Protein AF-0000000082407687 (afdb_homodimer)

Solvent-accessible surface area (backbone atoms only — not comparable to full-atom values): 20364 Å² total; per-residue (Å²): 108,70,64,57,50,50,48,50,51,50,51,36,41,40,51,28,41,53,52,44,38,58,75,62,29,69,87,66,61,45,59,66,60,28,19,62,67,40,71,50,59,58,68,67,51,47,75,75,27,90,42,64,67,56,45,48,49,51,36,48,35,66,68,48,49,57,73,63,33,53,77,83,82,49,65,67,63,19,49,30,55,42,44,37,41,54,38,62,38,31,39,94,32,60,58,24,68,38,42,32,50,50,41,23,50,32,71,73,28,67,67,57,34,50,49,40,37,64,68,37,54,45,48,43,52,50,30,44,48,50,39,52,49,53,37,34,74,72,62,68,29,46,82,86,67,63,63,71,55,53,55,39,52,50,47,16,48,55,54,42,27,52,54,64,58,82,51,88,62,47,71,66,54,32,47,50,28,43,53,42,53,48,59,68,32,51,58,74,77,79,122,108,70,64,56,50,51,46,51,51,49,50,36,42,41,51,27,43,53,50,46,38,60,75,63,30,69,86,67,60,46,60,65,60,29,18,61,69,41,70,49,58,59,68,67,50,49,76,75,27,90,40,64,66,55,44,49,49,50,36,48,34,68,67,49,50,56,73,63,33,52,74,84,80,49,64,68,64,19,48,30,54,41,44,38,41,54,38,61,36,32,39,94,32,57,58,23,69,38,42,32,52,49,41,22,49,32,70,75,28,67,67,56,33,50,50,41,36,64,68,36,52,45,49,42,51,50,30,44,48,50,38,52,48,52,36,34,75,72,61,68,28,47,82,86,69,62,64,69,56,52,55,38,53,50,46,16,49,56,55,43,28,52,56,65,58,83,51,86,62,46,74,66,54,31,48,51,29,42,52,42,52,49,58,66,32,50,57,74,78,80,121

InterPro domains:
  IPR001647 DNA-binding HTH domain, TetR-type [PF00440] (14-57)
  IPR001647 DNA-binding HTH domain, TetR-type [PR00455] (13-26)
  IPR001647 DNA-binding HTH domain, TetR-type [PR00455] (34-57)
  IPR001647 DNA-binding HTH domain, TetR-type [PS50977] (7-67)
  IPR009057 Homedomain-like superfamily [SSF46689] (3-64)
  IPR011075 Tetracyclin repressor-like, C-terminal domain [PF16859] (70-181)
  IPR023772 DNA-binding HTH domain, TetR-type, conserved site [PS01081] (25-56)
  IPR036271 Tetracyclin repressor-like, C-terminal domain superfamily [SSF48498] (70-187)
  IPR050109 HTH-type, TetR-like transcriptional regulator [PTHR30055] (4-182)

Radius of gyration: 22.81 Å; Cα contacts (8 Å, |Δi|>4): 444; chains: 2; bounding box: 70×69×42 Å

Secondary structure (DSSP, 8-state):
-HHHHHHHHHHHHHHHHHHHHHHH-STT--HHHHHHHHT--HHHHHTT-SSHHHHHHHHHHHHH--PPPP-SS-HHHHHHHHHHHHHHHHTTSHHHHHHHHHHHHHHH-HHHHHHHIIIIIHHHHHHHHHHHHHHHHTTSS-S---HHHHHHHHHHHHHHHHHH-SS---HHHHHHHHHHHHHHHS-----/-HHHHHHHHHHHHHHHHHHHHHHH-STT--HHHHHHHHT--HHHHHTT-SSHHHHHHHHHHHHH--PPPP-SS-HHHHHHHHHHHHHHHHTTSHHHHHHHHHHHHHHH-HHHHHHHIIIIIHHHHHHHHHHHHHHHHTTSS-S---HHHHHHHHHHHHHHHHHH-SS---HHHHHHHHHHHHHHHS-----

pLDDT: mean 95.01, std 9.01, range [33.94, 98.88]

Structure (mmCIF, N/CA/C/O backbone):
data_AF-0000000082407687-model_v1
#
loop_
_entity.id
_entity.type
_entity.pdbx_description
1 polymer 'TetR/AcrR family transcriptional regulator'
#
loop_
_atom_site.group_PDB
_atom_site.id
_atom_site.type_symbol
_atom_site.label_atom_id
_atom_site.label_alt_id
_atom_site.label_comp_id
_atom_site.label_asym_id
_atom_site.label_entity_id
_atom_site.label_seq_id
_atom_site.pdbx_PDB_ins_code
_atom_site.Cartn_x
_atom_site.Cartn_y
_atom_site.Cartn_z
_atom_site.occupancy
_atom_site.B_iso_or_equiv
_atom_site.auth_seq_id
_atom_site.auth_comp_id
_atom_site.auth_asym_id
_atom_site.auth_atom_id
_atom_site.pdbx_PDB_model_num
ATOM 1 N N . MET A 1 1 ? -6.219 -38 -16.125 1 58.72 1 MET A N 1
ATOM 2 C CA . MET A 1 1 ? -4.934 -38.5 -15.641 1 58.72 1 MET A CA 1
ATOM 3 C C . MET A 1 1 ? -3.842 -37.438 -15.805 1 58.72 1 MET A C 1
ATOM 5 O O . MET A 1 1 ? -3.09 -37.156 -14.867 1 58.72 1 MET A O 1
ATOM 9 N N . VAL A 1 2 ? -3.68 -36.906 -17.078 1 61.88 2 VAL A N 1
ATOM 10 C CA . VAL A 1 2 ? -2.703 -35.875 -17.422 1 61.88 2 VAL A CA 1
ATOM 11 C C . VAL A 1 2 ? -2.971 -34.625 -16.609 1 61.88 2 VAL A C 1
ATOM 13 O O . VAL A 1 2 ? -2.045 -34.031 -16.047 1 61.88 2 VAL A O 1
ATOM 16 N N . ARG A 1 3 ? -4.172 -34.375 -16.422 1 66.94 3 ARG A N 1
ATOM 17 C CA . ARG A 1 3 ? -4.543 -33.188 -15.648 1 66.94 3 ARG A CA 1
ATOM 18 C C . ARG A 1 3 ? -4.16 -33.344 -14.188 1 66.94 3 ARG A C 1
ATOM 20 O O . ARG A 1 3 ? -3.615 -32.438 -13.57 1 66.94 3 ARG A O 1
ATOM 27 N N . ALA A 1 4 ? -4.359 -34.438 -13.719 1 72.19 4 ALA A N 1
ATOM 28 C CA . ALA A 1 4 ? -4.016 -34.75 -12.328 1 72.19 4 ALA A CA 1
ATO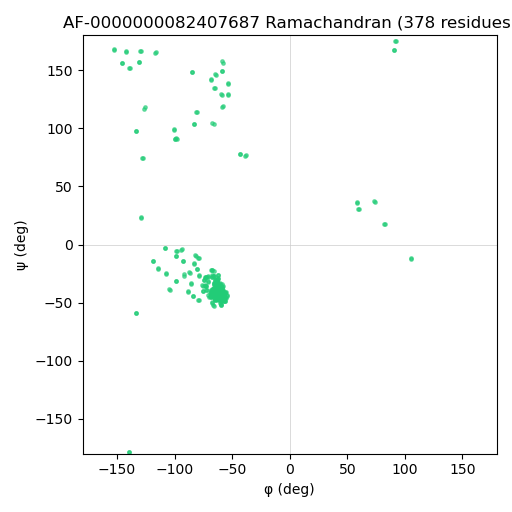M 29 C C . ALA A 1 4 ? -2.506 -34.688 -12.117 1 72.19 4 ALA A C 1
ATOM 31 O O . ALA A 1 4 ? -2.037 -34.188 -11.094 1 72.19 4 ALA A O 1
ATOM 32 N N . ARG A 1 5 ? -1.853 -35.219 -13.078 1 69.75 5 ARG A N 1
ATOM 33 C CA . ARG A 1 5 ? -0.396 -35.188 -13 1 69.75 5 ARG A CA 1
ATOM 34 C C . ARG A 1 5 ? 0.121 -33.75 -13.055 1 69.75 5 ARG A C 1
ATOM 36 O O . ARG A 1 5 ? 1.019 -33.375 -12.289 1 69.75 5 ARG A O 1
ATOM 43 N N . ASP A 1 6 ? -0.473 -33.062 -13.828 1 76.06 6 ASP A N 1
ATOM 44 C CA . ASP A 1 6 ? -0.098 -31.641 -13.969 1 76.06 6 ASP A CA 1
ATOM 45 C C . ASP A 1 6 ? -0.379 -30.875 -12.68 1 76.06 6 ASP A C 1
ATOM 47 O O . ASP A 1 6 ? 0.437 -30.062 -12.242 1 76.06 6 ASP A O 1
ATOM 51 N N . GLU A 1 7 ? -1.371 -31.328 -12.117 1 82.5 7 GLU A N 1
ATOM 52 C CA . GLU A 1 7 ? -1.744 -30.656 -10.875 1 82.5 7 GLU A CA 1
ATOM 53 C C . GLU A 1 7 ? -0.78 -31.016 -9.75 1 82.5 7 GLU A C 1
ATOM 55 O O . GLU A 1 7 ? -0.471 -30.172 -8.898 1 82.5 7 GLU A O 1
ATOM 60 N N . ARG A 1 8 ? -0.35 -32.188 -9.781 1 85.81 8 ARG A N 1
ATOM 61 C CA . ARG A 1 8 ? 0.61 -32.656 -8.781 1 85.81 8 ARG A CA 1
ATOM 62 C C . ARG A 1 8 ? 1.934 -31.891 -8.922 1 85.81 8 ARG A C 1
ATOM 64 O O . ARG A 1 8 ? 2.523 -31.484 -7.922 1 85.81 8 ARG A O 1
ATOM 71 N N . ILE A 1 9 ? 2.342 -31.766 -10.125 1 89.25 9 ILE A N 1
ATOM 72 C CA . ILE A 1 9 ? 3.588 -31.062 -10.375 1 89.25 9 ILE A CA 1
ATOM 73 C C . ILE A 1 9 ? 3.439 -29.594 -9.953 1 89.25 9 ILE A C 1
ATOM 75 O O . ILE A 1 9 ? 4.324 -29.031 -9.305 1 89.25 9 ILE A O 1
ATOM 79 N N . ASP A 1 10 ? 2.309 -29.062 -10.273 1 94.12 10 ASP A N 1
ATOM 80 C CA . ASP A 1 10 ? 2.07 -27.656 -9.906 1 94.12 10 ASP A CA 1
ATOM 81 C C . ASP A 1 10 ? 2.143 -27.469 -8.391 1 94.12 10 ASP A C 1
ATOM 83 O O . ASP A 1 10 ? 2.822 -26.562 -7.906 1 94.12 10 ASP A O 1
ATOM 87 N N . ASP A 1 11 ? 1.492 -28.406 -7.707 1 95.12 11 ASP A N 1
ATOM 88 C CA . ASP A 1 11 ? 1.456 -28.312 -6.25 1 95.12 11 ASP A CA 1
ATOM 89 C C . ASP A 1 11 ? 2.855 -28.453 -5.656 1 95.12 11 ASP A C 1
ATOM 91 O O . ASP A 1 11 ? 3.223 -27.719 -4.734 1 95.12 11 ASP A O 1
ATOM 95 N N . ALA A 1 12 ? 3.572 -29.391 -6.184 1 96.06 12 ALA A N 1
ATOM 96 C CA . ALA A 1 12 ? 4.926 -29.625 -5.691 1 96.06 12 ALA A CA 1
ATOM 97 C C . ALA A 1 12 ? 5.816 -28.406 -5.93 1 96.06 12 ALA A C 1
ATOM 99 O O . ALA A 1 12 ? 6.594 -28.016 -5.055 1 96.06 12 ALA A O 1
ATOM 100 N N . VAL A 1 13 ? 5.668 -27.844 -7.102 1 97.75 13 VAL A N 1
ATOM 101 C CA . VAL A 1 13 ? 6.484 -26.703 -7.473 1 97.75 13 VAL A CA 1
ATOM 102 C C . VAL A 1 13 ? 6.102 -25.5 -6.613 1 97.75 13 VAL A C 1
ATOM 104 O O . VAL A 1 13 ? 6.973 -24.797 -6.102 1 97.75 13 VAL A O 1
ATOM 107 N N . LEU A 1 14 ? 4.84 -25.312 -6.441 1 97.88 14 LEU A N 1
ATOM 108 C CA . LEU A 1 14 ? 4.375 -24.188 -5.633 1 97.88 14 LEU A CA 1
ATOM 109 C C . LEU A 1 14 ? 4.801 -24.359 -4.176 1 97.88 14 LEU A C 1
ATOM 111 O O . LEU A 1 14 ? 5.242 -23.391 -3.539 1 97.88 14 LEU A O 1
ATOM 115 N N . ALA A 1 15 ? 4.688 -25.562 -3.65 1 97.81 15 ALA A N 1
ATOM 116 C CA . ALA A 1 15 ? 5.102 -25.844 -2.275 1 97.81 15 ALA A CA 1
ATOM 117 C C . ALA A 1 15 ? 6.602 -25.641 -2.102 1 97.81 15 ALA A C 1
ATOM 119 O O . ALA A 1 15 ? 7.039 -25.016 -1.128 1 97.81 15 ALA A O 1
ATOM 120 N N . ALA A 1 16 ? 7.383 -26.109 -3.027 1 98.38 16 ALA A N 1
ATOM 121 C CA . ALA A 1 16 ? 8.828 -25.938 -3.006 1 98.38 16 ALA A CA 1
ATOM 122 C C . ALA A 1 16 ? 9.203 -24.469 -3.053 1 98.38 16 ALA A C 1
ATOM 124 O O . ALA A 1 16 ? 10.109 -24.016 -2.336 1 98.38 16 ALA A O 1
ATOM 125 N N . THR A 1 17 ? 8.492 -23.75 -3.916 1 98.5 17 THR A N 1
ATOM 126 C CA . THR A 1 17 ? 8.75 -22.312 -4.051 1 98.5 17 THR A CA 1
ATOM 127 C C . THR A 1 17 ? 8.484 -21.594 -2.736 1 98.5 17 THR A C 1
ATOM 129 O O . THR A 1 17 ? 9.305 -20.797 -2.287 1 98.5 17 THR A O 1
ATOM 132 N N . LEU A 1 18 ? 7.383 -21.906 -2.139 1 98.06 18 LEU A N 1
ATOM 133 C CA . LEU A 1 18 ? 7.016 -21.281 -0.869 1 98.06 18 LEU A CA 1
ATOM 134 C C . LEU A 1 18 ? 8.062 -21.578 0.2 1 98.06 18 LEU A C 1
ATOM 136 O O . LEU A 1 18 ? 8.469 -20.688 0.944 1 98.06 18 LEU A O 1
ATOM 140 N N . GLU A 1 19 ? 8.516 -22.781 0.259 1 98.06 19 GLU A N 1
ATOM 141 C CA . GLU A 1 19 ? 9.531 -23.188 1.227 1 98.06 19 GLU A CA 1
ATOM 142 C C . GLU A 1 19 ? 10.836 -22.438 0.997 1 98.06 19 GLU A C 1
ATOM 144 O O . GLU A 1 19 ? 11.438 -21.922 1.942 1 98.06 19 GLU A O 1
ATOM 149 N N . LEU A 1 20 ? 11.25 -22.391 -0.212 1 98.38 20 LEU A N 1
ATOM 150 C CA . LEU A 1 20 ? 12.508 -21.734 -0.556 1 98.38 20 LEU A CA 1
ATOM 151 C C . LEU A 1 20 ? 12.438 -20.25 -0.274 1 98.38 20 LEU A C 1
ATOM 153 O O . LEU A 1 20 ? 13.406 -19.656 0.196 1 98.38 20 LEU A O 1
ATOM 157 N N . LEU A 1 21 ? 11.297 -19.656 -0.569 1 98.19 21 LEU A N 1
ATOM 158 C CA . LEU A 1 21 ? 11.102 -18.25 -0.248 1 98.19 21 LEU A CA 1
ATOM 159 C C . LEU A 1 21 ? 11.211 -18.016 1.254 1 98.19 21 LEU A C 1
ATOM 161 O O . LEU A 1 21 ? 11.766 -17 1.686 1 98.19 21 LEU A O 1
ATOM 165 N N . GLY A 1 22 ? 10.656 -18.906 2.012 1 97.56 22 GLY A N 1
ATOM 166 C CA . GLY A 1 22 ? 10.75 -18.812 3.461 1 97.56 22 GLY A CA 1
ATOM 167 C C . GLY A 1 22 ? 12.164 -18.984 3.982 1 97.56 22 GLY A C 1
ATOM 168 O O . GLY A 1 22 ? 12.562 -18.297 4.93 1 97.56 22 GLY A O 1
ATOM 169 N N . GLU A 1 23 ? 12.922 -19.781 3.33 1 97.12 23 GLU A N 1
ATOM 170 C CA . GLU A 1 23 ? 14.266 -20.141 3.779 1 97.12 23 GLU A CA 1
ATOM 171 C C . GLU A 1 23 ? 15.289 -19.094 3.336 1 97.12 23 GLU A C 1
ATOM 173 O O . GLU A 1 23 ? 16.156 -18.703 4.117 1 97.12 23 GLU A O 1
ATOM 178 N N . ASN A 1 24 ? 15.164 -18.656 2.025 1 95.5 24 ASN A N 1
ATOM 179 C CA . ASN A 1 24 ? 16.266 -17.906 1.423 1 95.5 24 ASN A CA 1
ATOM 180 C C . ASN A 1 24 ? 15.844 -16.5 1.009 1 95.5 24 ASN A C 1
ATOM 182 O O . ASN A 1 24 ? 16.688 -15.648 0.739 1 95.5 24 ASN A O 1
ATOM 186 N N . GLY A 1 25 ? 14.547 -16.328 0.983 1 96 25 GLY A N 1
ATOM 187 C CA . GLY A 1 25 ? 14.062 -15.016 0.6 1 96 25 GLY A CA 1
ATOM 188 C C . GLY A 1 25 ? 13.789 -14.891 -0.888 1 96 25 GLY A C 1
ATOM 189 O O . GLY A 1 25 ? 14.102 -15.797 -1.659 1 96 25 GLY A O 1
ATOM 190 N N . TYR A 1 26 ? 13.273 -13.812 -1.257 1 96.88 26 TYR A N 1
ATOM 191 C CA . TYR A 1 26 ? 12.781 -13.531 -2.602 1 96.88 26 TYR A CA 1
ATOM 192 C C . TYR A 1 26 ? 13.938 -13.414 -3.59 1 96.88 26 TYR A C 1
ATOM 194 O O . TYR A 1 26 ? 13.883 -13.977 -4.684 1 96.88 26 TYR A O 1
ATOM 202 N N . ALA A 1 27 ? 14.953 -12.711 -3.205 1 94.12 27 ALA A N 1
ATOM 203 C CA . ALA A 1 27 ? 16.062 -12.391 -4.094 1 94.12 27 ALA A CA 1
ATOM 204 C C . ALA A 1 27 ? 16.859 -13.648 -4.469 1 94.12 27 ALA A C 1
ATOM 206 O O . ALA A 1 27 ? 17.391 -13.75 -5.57 1 94.12 27 ALA A O 1
ATOM 207 N N . GLU A 1 28 ? 16.875 -14.617 -3.648 1 96.12 28 GLU A N 1
ATOM 208 C CA . GLU A 1 28 ? 17.719 -15.797 -3.826 1 96.12 28 GLU A CA 1
ATOM 209 C C . GLU A 1 28 ? 16.953 -16.922 -4.543 1 96.12 28 GLU A C 1
ATOM 211 O O . GLU A 1 28 ? 17.531 -17.953 -4.863 1 96.12 28 GLU A O 1
ATOM 216 N N . LEU A 1 29 ? 15.703 -16.734 -4.809 1 98 29 LEU A N 1
ATOM 217 C CA . LEU A 1 29 ? 14.898 -17.766 -5.473 1 98 29 LEU A CA 1
ATOM 218 C C . LEU A 1 29 ? 15.391 -18 -6.898 1 98 29 LEU A C 1
ATOM 220 O O . LEU A 1 29 ? 15.688 -17.047 -7.621 1 98 29 LEU A O 1
ATOM 224 N N . SER A 1 30 ? 15.516 -19.234 -7.281 1 97.69 30 SER A N 1
ATOM 225 C CA . SER A 1 30 ? 15.836 -19.594 -8.656 1 97.69 30 SER A CA 1
ATOM 226 C C . SER A 1 30 ? 15.023 -20.797 -9.117 1 97.69 30 SER A C 1
ATOM 228 O O . SER A 1 30 ? 14.633 -21.641 -8.305 1 97.69 30 SER A O 1
ATOM 230 N N . ILE A 1 31 ? 14.805 -20.828 -10.383 1 97.81 31 ILE A N 1
ATOM 231 C CA . ILE A 1 31 ? 14.086 -21.969 -10.961 1 97.81 31 ILE A CA 1
ATOM 232 C C . ILE A 1 31 ? 14.875 -23.25 -10.711 1 97.81 31 ILE A C 1
ATOM 234 O O . ILE A 1 31 ? 14.281 -24.312 -10.461 1 97.81 31 ILE A O 1
ATOM 238 N N . GLY A 1 32 ? 16.188 -23.172 -10.742 1 97.88 32 GLY A N 1
ATOM 239 C CA . GLY A 1 32 ? 17.016 -24.312 -10.453 1 97.88 32 GLY A CA 1
ATOM 240 C C . GLY A 1 32 ? 16.797 -24.875 -9.062 1 97.88 32 GLY A C 1
ATOM 241 O O . GLY A 1 32 ? 16.609 -26.094 -8.898 1 97.88 32 GLY A O 1
ATOM 242 N N . SER A 1 33 ? 16.859 -24.062 -8.078 1 98.19 33 SER A N 1
ATOM 243 C CA . SER A 1 33 ? 16.641 -24.5 -6.707 1 98.19 33 SER A CA 1
ATOM 244 C C . SER A 1 33 ? 15.234 -25.047 -6.52 1 98.19 33 SER A C 1
ATOM 246 O O . SER A 1 33 ? 15.031 -26.016 -5.777 1 98.19 33 SER A O 1
ATOM 248 N N . VAL A 1 34 ? 14.242 -24.453 -7.18 1 98.5 34 VAL A N 1
ATOM 249 C CA . VAL A 1 34 ? 12.859 -24.906 -7.102 1 98.5 34 VAL A CA 1
ATOM 250 C C . VAL A 1 34 ? 12.75 -26.312 -7.711 1 98.5 34 VAL A C 1
ATOM 252 O O . VAL A 1 34 ? 12.141 -27.203 -7.125 1 98.5 34 VAL A O 1
ATOM 255 N N . ALA A 1 35 ? 13.352 -26.438 -8.891 1 98.19 35 ALA A N 1
ATOM 256 C CA . ALA A 1 35 ? 13.336 -27.734 -9.57 1 98.19 35 ALA A CA 1
ATOM 257 C C . ALA A 1 35 ? 13.922 -28.828 -8.68 1 98.19 35 ALA A C 1
ATOM 259 O O . ALA A 1 35 ? 13.328 -29.891 -8.516 1 98.19 35 ALA A O 1
ATOM 260 N N . THR A 1 36 ? 15.039 -28.516 -8.078 1 98.31 36 THR A N 1
ATOM 261 C CA . THR A 1 36 ? 15.727 -29.453 -7.199 1 98.31 36 THR A CA 1
ATOM 262 C C . THR A 1 36 ? 14.859 -29.797 -5.992 1 98.31 36 THR A C 1
ATOM 264 O O . THR A 1 36 ? 14.664 -30.969 -5.68 1 98.31 36 THR A O 1
ATOM 267 N N . ARG A 1 37 ? 14.266 -28.844 -5.332 1 98.06 37 ARG A N 1
ATOM 268 C CA . ARG A 1 37 ? 13.453 -29.047 -4.141 1 98.06 37 ARG A CA 1
ATOM 269 C C . ARG A 1 37 ? 12.172 -29.812 -4.469 1 98.06 37 ARG A C 1
ATOM 271 O O . ARG A 1 37 ? 11.742 -30.672 -3.691 1 98.06 37 ARG A O 1
ATOM 278 N N . ALA A 1 38 ? 11.578 -29.531 -5.613 1 97.56 38 ALA A N 1
ATOM 279 C CA . ALA A 1 38 ? 10.312 -30.125 -6.02 1 97.56 38 ALA A CA 1
ATOM 280 C C . ALA A 1 38 ? 10.531 -31.5 -6.641 1 97.56 38 ALA A C 1
ATOM 282 O O . ALA A 1 38 ? 9.586 -32.281 -6.816 1 97.56 38 ALA A O 1
ATOM 283 N N . GLY A 1 39 ? 11.781 -31.781 -7.016 1 97.19 39 GLY A N 1
ATOM 284 C CA . GLY A 1 39 ? 12.086 -33.062 -7.66 1 97.19 39 GLY A CA 1
ATOM 285 C C . GLY A 1 39 ? 11.586 -33.125 -9.094 1 97.19 39 GLY A C 1
ATOM 286 O O . GLY A 1 39 ? 11.039 -34.156 -9.508 1 97.19 39 GLY A O 1
ATOM 287 N N . VAL A 1 40 ? 11.664 -32.062 -9.781 1 96.44 40 VAL A N 1
ATOM 288 C CA . VAL A 1 40 ? 11.234 -32.031 -11.18 1 96.44 40 VAL A CA 1
ATOM 289 C C . VAL A 1 40 ? 12.336 -31.406 -12.039 1 96.44 40 VAL A C 1
ATOM 291 O O . VAL A 1 40 ? 13.32 -30.875 -11.516 1 96.44 40 VAL A O 1
ATOM 294 N N . HIS A 1 41 ? 12.164 -31.594 -13.336 1 95.31 41 HIS A N 1
ATOM 295 C CA . HIS A 1 41 ? 13.117 -31 -14.266 1 95.31 41 HIS A CA 1
ATOM 296 C C . HIS A 1 41 ? 12.742 -29.547 -14.578 1 95.31 41 HIS A C 1
ATOM 298 O O . HIS A 1 41 ? 11.562 -29.219 -14.672 1 95.31 41 HIS A O 1
ATOM 304 N N . ARG A 1 42 ? 13.758 -28.734 -14.836 1 95.56 42 ARG A N 1
ATOM 305 C CA . ARG A 1 42 ? 13.586 -27.312 -15.094 1 95.56 42 ARG A CA 1
ATOM 306 C C . ARG A 1 42 ? 12.617 -27.078 -16.25 1 95.56 42 ARG A C 1
ATOM 308 O O . ARG A 1 42 ? 11.734 -26.219 -16.172 1 95.56 42 ARG A O 1
ATOM 315 N N . PRO A 1 43 ? 12.664 -27.859 -17.359 1 95.06 43 PRO A N 1
ATOM 316 C CA . PRO A 1 43 ? 11.758 -27.609 -18.484 1 95.06 43 PRO A CA 1
ATOM 317 C C . PRO A 1 43 ? 10.289 -27.766 -18.109 1 95.06 43 PRO A C 1
ATOM 319 O O . PRO A 1 43 ? 9.422 -27.094 -18.672 1 95.06 43 PRO A O 1
ATOM 322 N N . ALA A 1 44 ? 10.078 -28.594 -17.188 1 94.19 44 ALA A N 1
ATOM 323 C CA . ALA A 1 44 ? 8.711 -28.812 -16.719 1 94.19 44 ALA A CA 1
ATOM 324 C C . ALA A 1 44 ? 8.164 -27.547 -16.047 1 94.19 44 ALA A C 1
ATOM 326 O O . ALA A 1 44 ? 6.969 -27.25 -16.156 1 94.19 44 ALA A O 1
ATOM 327 N N . ILE A 1 45 ? 9.023 -26.781 -15.352 1 96.44 45 ILE A N 1
ATOM 328 C CA . ILE A 1 45 ? 8.625 -25.547 -14.688 1 96.44 45 ILE A CA 1
ATOM 329 C C . ILE A 1 45 ? 8.43 -24.438 -15.719 1 96.44 45 ILE A C 1
ATOM 331 O O . ILE A 1 45 ? 7.422 -23.734 -15.695 1 96.44 45 ILE A O 1
ATOM 335 N N . TYR A 1 46 ? 9.273 -24.359 -16.719 1 95 46 TYR A N 1
ATOM 336 C CA . TYR A 1 46 ? 9.242 -23.297 -17.719 1 95 46 TYR A CA 1
ATOM 337 C C . TYR A 1 46 ? 8.039 -23.438 -18.641 1 95 46 TYR A C 1
ATOM 339 O O . TYR A 1 46 ? 7.566 -22.469 -19.219 1 95 46 TYR A O 1
ATOM 347 N N . ARG A 1 47 ? 7.594 -24.688 -18.797 1 94.38 47 ARG A N 1
ATOM 348 C CA . ARG A 1 47 ? 6.395 -24.906 -19.609 1 94.38 47 ARG A CA 1
ATOM 349 C C . ARG A 1 47 ? 5.188 -24.203 -18.984 1 94.38 47 ARG A C 1
ATOM 351 O O . ARG A 1 47 ? 4.293 -23.766 -19.703 1 94.38 47 ARG A O 1
ATOM 358 N N . ARG A 1 48 ? 5.289 -24.031 -17.672 1 93.5 48 ARG A N 1
ATOM 359 C CA . ARG A 1 48 ? 4.148 -23.5 -16.938 1 93.5 48 ARG A CA 1
ATOM 360 C C . ARG A 1 48 ? 4.367 -22.031 -16.562 1 93.5 48 ARG A C 1
ATOM 362 O O . ARG A 1 48 ? 3.424 -21.25 -16.547 1 93.5 48 ARG A O 1
ATOM 369 N N . TRP A 1 49 ? 5.562 -21.75 -16.203 1 95.69 49 TRP A N 1
ATOM 370 C CA . TRP A 1 49 ? 5.918 -20.406 -15.727 1 95.69 49 TRP A CA 1
ATOM 371 C C . TRP A 1 49 ? 7.086 -19.844 -16.531 1 95.69 49 TRP A C 1
ATOM 373 O O . TRP A 1 49 ? 8.203 -20.359 -16.469 1 95.69 49 TRP A O 1
ATOM 383 N N . PRO A 1 50 ? 6.816 -18.797 -17.172 1 94.38 50 PRO A N 1
ATOM 384 C CA . PRO A 1 50 ? 7.867 -18.234 -18.031 1 94.38 50 PRO A CA 1
ATOM 385 C C . PRO A 1 50 ? 9.047 -17.688 -17.219 1 94.38 50 PRO A C 1
ATOM 387 O O . PRO A 1 50 ? 10.141 -17.516 -17.766 1 94.38 50 PRO A O 1
ATOM 390 N N . SER A 1 51 ? 8.797 -17.359 -15.906 1 95.12 51 SER A N 1
ATOM 391 C CA . SER A 1 51 ? 9.867 -16.875 -15.039 1 95.12 51 SER A CA 1
ATOM 392 C C . SER A 1 51 ? 9.586 -17.203 -13.578 1 95.12 51 SER A C 1
ATOM 394 O O . SER A 1 51 ? 8.461 -17.562 -13.219 1 95.12 51 SER A O 1
ATOM 396 N N . LYS A 1 52 ? 10.562 -17.031 -12.742 1 95.81 52 LYS A N 1
ATOM 397 C CA . LYS A 1 52 ? 10.383 -17.234 -11.305 1 95.81 52 LYS A CA 1
ATOM 398 C C . LYS A 1 52 ? 9.391 -16.234 -10.727 1 95.81 52 LYS A C 1
ATOM 400 O O . LYS A 1 52 ? 8.695 -16.531 -9.75 1 95.81 52 LYS A O 1
ATOM 405 N N . ARG A 1 53 ? 9.336 -15.047 -11.312 1 97 53 ARG A N 1
ATOM 406 C CA . ARG A 1 53 ? 8.414 -14.031 -10.82 1 97 53 ARG A CA 1
ATOM 407 C C . ARG A 1 53 ? 6.965 -14.438 -11.07 1 97 53 ARG A C 1
ATOM 409 O O . ARG A 1 53 ? 6.094 -14.211 -10.227 1 97 53 ARG A O 1
ATOM 416 N N . HIS A 1 54 ? 6.691 -15.031 -12.18 1 97.06 54 HIS A N 1
ATOM 417 C CA . HIS A 1 54 ? 5.359 -15.555 -12.461 1 97.06 54 HIS A CA 1
ATOM 418 C C . HIS A 1 54 ? 5.008 -16.703 -11.523 1 97.06 54 HIS A C 1
ATOM 420 O O . HIS A 1 54 ? 3.852 -16.844 -11.109 1 97.06 54 HIS A O 1
ATOM 426 N N . LEU A 1 55 ? 6.035 -17.5 -11.25 1 97.44 55 LEU A N 1
ATOM 427 C CA . LEU A 1 55 ? 5.855 -18.562 -10.273 1 97.44 55 LEU A CA 1
ATOM 428 C C . LEU A 1 55 ? 5.473 -17.984 -8.914 1 97.44 55 LEU A C 1
ATOM 430 O O . LEU A 1 55 ? 4.578 -18.5 -8.242 1 97.44 55 LEU A O 1
ATOM 434 N N . VAL A 1 56 ? 6.047 -16.922 -8.461 1 98.06 56 VAL A N 1
ATOM 435 C CA . VAL A 1 56 ? 5.754 -16.281 -7.184 1 98.06 56 VAL A CA 1
ATOM 436 C C . VAL A 1 56 ? 4.32 -15.758 -7.18 1 98.06 56 VAL A C 1
ATOM 438 O O . VAL A 1 56 ? 3.617 -15.867 -6.176 1 98.06 56 VAL A O 1
ATOM 441 N N . VAL A 1 57 ? 3.877 -15.156 -8.305 1 97.81 57 VAL A N 1
ATOM 442 C CA . VAL A 1 57 ? 2.492 -14.711 -8.414 1 97.81 57 VAL A CA 1
ATOM 443 C C . VAL A 1 57 ? 1.55 -15.875 -8.117 1 97.81 57 VAL A C 1
ATOM 445 O O . VAL A 1 57 ? 0.612 -15.734 -7.328 1 97.81 57 VAL A O 1
ATOM 448 N N . ASP A 1 58 ? 1.853 -17.016 -8.656 1 97.31 58 ASP A N 1
ATOM 449 C CA . ASP A 1 58 ? 0.975 -18.172 -8.445 1 97.31 58 ASP A CA 1
ATOM 450 C C . ASP A 1 58 ? 1.095 -18.703 -7.02 1 97.31 58 ASP A C 1
ATOM 452 O O . ASP A 1 58 ? 0.149 -19.281 -6.488 1 97.31 58 ASP A O 1
ATOM 456 N N . VAL A 1 59 ? 2.23 -18.531 -6.383 1 97.69 59 VAL A N 1
ATOM 457 C CA . VAL A 1 59 ? 2.369 -18.875 -4.969 1 97.69 59 VAL A CA 1
ATOM 458 C C . VAL A 1 59 ? 1.439 -17.984 -4.137 1 97.69 59 VAL A C 1
ATOM 460 O O . VAL A 1 59 ? 0.776 -18.484 -3.217 1 97.69 59 VAL A O 1
ATOM 463 N N . VAL A 1 60 ? 1.371 -16.703 -4.426 1 97.62 60 VAL A N 1
ATOM 464 C CA . VAL A 1 60 ? 0.478 -15.781 -3.727 1 97.62 60 VAL A CA 1
ATOM 465 C C . VAL A 1 60 ? -0.97 -16.234 -3.904 1 97.62 60 VAL A C 1
ATOM 467 O O . VAL A 1 60 ? -1.719 -16.344 -2.932 1 97.62 60 VAL A O 1
ATOM 470 N N . VAL A 1 61 ? -1.336 -16.516 -5.148 1 97.12 61 VAL A N 1
ATOM 471 C CA . VAL A 1 61 ? -2.691 -16.953 -5.469 1 97.12 61 VAL A CA 1
ATOM 472 C C . VAL A 1 61 ? -3.027 -18.219 -4.68 1 97.12 61 VAL A C 1
ATOM 474 O O . VAL A 1 61 ? -4.094 -18.312 -4.062 1 97.12 61 VAL A O 1
ATOM 477 N N . ALA A 1 62 ? -2.066 -19.094 -4.641 1 95.94 62 ALA A N 1
ATOM 478 C CA . ALA A 1 62 ? -2.297 -20.375 -3.975 1 95.94 62 ALA A CA 1
ATOM 479 C C . ALA A 1 62 ? -2.338 -20.203 -2.459 1 95.94 62 ALA A C 1
ATOM 481 O O . ALA A 1 62 ? -3.086 -20.891 -1.77 1 95.94 62 ALA A O 1
ATOM 482 N N . HIS A 1 63 ? -1.576 -19.344 -1.921 1 96.06 63 HIS A N 1
ATOM 483 C CA . HIS A 1 63 ? -1.426 -19.188 -0.479 1 96.06 63 HIS A CA 1
ATOM 484 C C . HIS A 1 63 ? -2.586 -18.391 0.111 1 96.06 63 HIS A C 1
ATOM 486 O O . HIS A 1 63 ? -3.176 -18.797 1.114 1 96.06 63 HIS A O 1
ATOM 492 N N . ILE A 1 64 ? -2.965 -17.266 -0.463 1 96.38 64 ILE A N 1
ATOM 493 C CA . ILE A 1 64 ? -4.023 -16.406 0.063 1 96.38 64 ILE A CA 1
ATOM 494 C C . ILE A 1 64 ? -5.371 -16.859 -0.496 1 96.38 64 ILE A C 1
ATOM 496 O O . I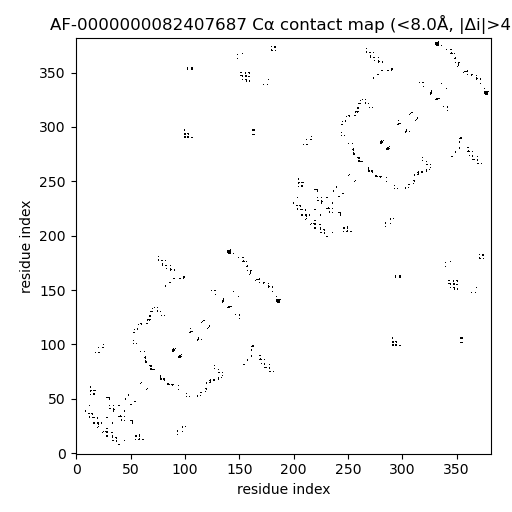LE A 1 64 ? -6.383 -16.828 0.212 1 96.38 64 ILE A O 1
ATOM 500 N N . GLY A 1 65 ? -5.27 -17.188 -1.791 1 95.38 65 GLY A N 1
ATOM 501 C CA . GLY A 1 65 ? -6.48 -17.656 -2.445 1 95.38 65 GLY A CA 1
ATOM 502 C C . GLY A 1 65 ? -7.289 -16.547 -3.074 1 95.38 65 GLY A C 1
ATOM 503 O O . GLY A 1 65 ? -7.02 -15.359 -2.836 1 95.38 65 GLY A O 1
ATOM 504 N N . THR A 1 66 ? -8.266 -17.031 -3.908 1 96.81 66 THR A N 1
ATOM 505 C CA . THR A 1 66 ? -9.227 -16.141 -4.551 1 96.81 66 THR A CA 1
ATOM 506 C C . THR A 1 66 ? -10.648 -16.625 -4.324 1 96.81 66 THR A C 1
ATOM 508 O O . THR A 1 66 ? -11.539 -16.359 -5.137 1 96.81 66 THR A O 1
ATOM 511 N N . ASP A 1 67 ? -10.703 -17.391 -3.234 1 96.88 67 ASP A N 1
ATOM 512 C CA . ASP A 1 67 ? -12.062 -17.766 -2.871 1 96.88 67 ASP A CA 1
ATOM 513 C C . ASP A 1 67 ? -12.953 -16.531 -2.736 1 96.88 67 ASP A C 1
ATOM 515 O O . ASP A 1 67 ? -12.539 -15.531 -2.154 1 96.88 67 ASP A O 1
ATOM 519 N N . PRO A 1 68 ? -14.125 -16.672 -3.24 1 97.94 68 PRO A N 1
ATOM 520 C CA . PRO A 1 68 ? -15.016 -15.5 -3.223 1 97.94 68 PRO A CA 1
ATOM 521 C C . PRO A 1 68 ? -15.375 -15.055 -1.809 1 97.94 68 PRO A C 1
ATOM 523 O O . PRO A 1 68 ? -15.461 -15.883 -0.899 1 97.94 68 PRO A O 1
ATOM 526 N N . THR A 1 69 ? -15.531 -13.727 -1.675 1 98.75 69 THR A N 1
ATOM 527 C CA . THR A 1 69 ? -16.203 -13.227 -0.478 1 98.75 69 THR A CA 1
ATOM 528 C C . THR A 1 69 ? -17.562 -13.898 -0.292 1 98.75 69 THR A C 1
ATOM 530 O O . THR A 1 69 ? -18.344 -13.992 -1.233 1 98.75 69 THR A O 1
ATOM 533 N N . PRO A 1 70 ? -17.781 -14.43 0.937 1 98.62 70 PRO A N 1
ATOM 534 C CA . PRO A 1 70 ? -19.078 -15.055 1.143 1 98.62 70 PRO A CA 1
ATOM 535 C C . PRO A 1 70 ? -20.234 -14.086 0.915 1 98.62 70 PRO A C 1
ATOM 537 O O . PRO A 1 70 ? -20.078 -12.875 1.097 1 98.62 70 PRO A O 1
ATOM 540 N N . ASP A 1 71 ? -21.344 -14.578 0.475 1 98 71 ASP A N 1
ATOM 541 C CA . ASP A 1 71 ? -22.578 -13.828 0.285 1 98 71 ASP A CA 1
ATOM 542 C C . ASP A 1 71 ? -23.75 -14.508 0.979 1 98 71 ASP A C 1
ATOM 544 O O . ASP A 1 71 ? -24.641 -15.047 0.317 1 98 71 ASP A O 1
ATOM 548 N N . THR A 1 72 ? -23.812 -14.414 2.283 1 97.94 72 THR A N 1
ATOM 549 C CA . THR A 1 72 ? -24.766 -15.156 3.1 1 97.94 72 THR A CA 1
ATOM 550 C C . THR A 1 72 ? -25.953 -14.281 3.463 1 97.94 72 THR A C 1
ATOM 552 O O . THR A 1 72 ? -26.953 -14.773 4.008 1 97.94 72 THR A O 1
ATOM 555 N N . GLY A 1 73 ? -25.875 -13.055 3.203 1 96.62 73 GLY A N 1
ATOM 556 C CA . GLY A 1 73 ? -26.938 -12.125 3.574 1 96.62 73 GLY A CA 1
ATOM 557 C C . GLY A 1 73 ? -26.578 -11.258 4.77 1 96.62 73 GLY A C 1
ATOM 558 O O . GLY A 1 73 ? -27.266 -10.273 5.059 1 96.62 73 GLY A O 1
ATOM 559 N N . ASP A 1 74 ? -25.531 -11.562 5.465 1 98 74 ASP A N 1
ATOM 560 C CA . ASP A 1 74 ? -24.953 -10.727 6.508 1 98 74 ASP A CA 1
ATOM 561 C C . ASP A 1 74 ? -23.75 -9.953 5.988 1 98 74 ASP A C 1
ATOM 563 O O . ASP A 1 74 ? -22.609 -10.438 6.066 1 98 74 ASP A O 1
ATOM 567 N N . LEU A 1 75 ? -24 -8.797 5.5 1 98.38 75 LEU A N 1
ATOM 568 C CA . LEU A 1 75 ? -23.016 -8.031 4.758 1 98.38 75 LEU A CA 1
ATOM 569 C C . LEU A 1 75 ? -21.75 -7.828 5.586 1 98.38 75 LEU A C 1
ATOM 571 O O . LEU A 1 75 ? -20.641 -8.055 5.098 1 98.38 75 LEU A O 1
ATOM 575 N N . ARG A 1 76 ? -21.859 -7.398 6.82 1 98.62 76 ARG A N 1
ATOM 576 C CA . ARG A 1 76 ? -20.672 -7.168 7.645 1 98.62 76 ARG A CA 1
ATOM 577 C C . ARG A 1 76 ? -19.875 -8.453 7.82 1 98.62 76 ARG A C 1
ATOM 579 O O . ARG A 1 76 ? -18.656 -8.453 7.637 1 98.62 76 ARG A O 1
ATOM 586 N N . ALA A 1 77 ? -20.516 -9.516 8.203 1 98.69 77 ALA A N 1
ATOM 587 C CA . ALA A 1 77 ? -19.828 -10.789 8.422 1 98.69 77 ALA A CA 1
ATOM 588 C C . ALA A 1 77 ? -19.141 -11.266 7.148 1 98.69 77 ALA A C 1
ATOM 590 O O . ALA A 1 77 ? -18.031 -11.781 7.199 1 98.69 77 ALA A O 1
ATOM 591 N N . ASP A 1 78 ? -19.812 -11.094 6.051 1 98.81 78 ASP A N 1
ATOM 592 C CA . ASP A 1 78 ? -19.281 -11.516 4.762 1 98.81 78 ASP A CA 1
ATOM 593 C C . ASP A 1 78 ? -18.016 -10.719 4.402 1 98.81 78 ASP A C 1
ATOM 595 O O . ASP A 1 78 ? -17 -11.297 4.023 1 98.81 78 ASP A O 1
ATOM 599 N N . LEU A 1 79 ? -18.094 -9.398 4.566 1 98.88 79 LEU A N 1
ATOM 600 C CA . LEU A 1 79 ? -16.938 -8.547 4.25 1 98.88 79 LEU A CA 1
ATOM 601 C C . LEU A 1 79 ? -15.781 -8.836 5.195 1 98.88 79 LEU A C 1
ATOM 603 O O . LEU A 1 79 ? -14.625 -8.914 4.762 1 98.88 79 LEU A O 1
ATOM 607 N N . VAL A 1 80 ? -16.062 -9.008 6.477 1 98.88 80 VAL A N 1
ATOM 608 C CA . VAL A 1 80 ? -15.008 -9.305 7.441 1 98.88 80 VAL A CA 1
ATOM 609 C C . VAL A 1 80 ? -14.336 -10.625 7.086 1 98.88 80 VAL A C 1
ATOM 611 O O . VAL A 1 80 ? -13.109 -10.734 7.105 1 98.88 80 VAL A O 1
ATOM 614 N N . ALA A 1 81 ? -15.094 -11.617 6.758 1 98.75 81 ALA A N 1
ATOM 615 C CA . ALA A 1 81 ? -14.539 -12.906 6.367 1 98.75 81 ALA A CA 1
ATOM 616 C C . ALA A 1 81 ? -13.625 -12.773 5.148 1 98.75 81 ALA A C 1
ATOM 618 O O . ALA A 1 81 ? -12.523 -13.32 5.125 1 98.75 81 ALA A O 1
ATOM 619 N N . GLY A 1 82 ? -14.109 -12.078 4.133 1 98.56 82 GLY A N 1
ATOM 620 C CA . GLY A 1 82 ? -13.312 -11.859 2.938 1 98.56 82 GLY A CA 1
ATOM 621 C C . GLY A 1 82 ? -12 -11.141 3.219 1 98.56 82 GLY A C 1
ATOM 622 O O . GLY A 1 82 ? -10.938 -11.602 2.805 1 98.56 82 GLY A O 1
ATOM 623 N N . ILE A 1 83 ? -12.07 -10.07 3.982 1 98.75 83 ILE A N 1
ATOM 624 C CA . ILE A 1 83 ? -10.898 -9.242 4.258 1 98.75 83 ILE A CA 1
ATOM 625 C C . ILE A 1 83 ? -9.945 -9.992 5.195 1 98.75 83 ILE A C 1
ATOM 627 O O . ILE A 1 83 ? -8.727 -9.852 5.09 1 98.75 83 ILE A O 1
ATOM 631 N N . THR A 1 84 ? -10.484 -10.805 6.062 1 98.56 84 THR A N 1
ATOM 632 C CA . THR A 1 84 ? -9.672 -11.57 7.004 1 98.56 84 THR A CA 1
ATOM 633 C C . THR A 1 84 ? -8.758 -12.539 6.266 1 98.56 84 THR A C 1
ATOM 635 O O . THR A 1 84 ? -7.633 -12.805 6.707 1 98.56 84 THR A O 1
ATOM 638 N N . THR A 1 85 ? -9.188 -13.078 5.148 1 98 85 THR A N 1
ATOM 639 C CA . THR A 1 85 ? -8.312 -13.953 4.371 1 98 85 THR A CA 1
ATOM 640 C C . THR A 1 85 ? -7.047 -13.211 3.947 1 98 85 THR A C 1
ATOM 642 O O . THR A 1 85 ? -5.965 -13.805 3.895 1 98 85 THR A O 1
ATOM 645 N N . LEU A 1 86 ? -7.172 -11.945 3.643 1 97.94 86 LEU A N 1
ATOM 646 C CA . LEU A 1 86 ? -6.023 -11.117 3.289 1 97.94 86 LEU A CA 1
ATOM 647 C C . LEU A 1 86 ? -5.117 -10.898 4.496 1 97.94 86 LEU A C 1
ATOM 649 O O . LEU A 1 86 ? -3.895 -11.016 4.391 1 97.94 86 LEU A O 1
ATOM 653 N N . VAL A 1 87 ? -5.73 -10.602 5.637 1 98.62 87 VAL A N 1
ATOM 654 C CA . VAL A 1 87 ? -4.984 -10.383 6.867 1 98.62 87 VAL A CA 1
ATOM 655 C C . VAL A 1 87 ? -4.176 -11.633 7.215 1 98.62 87 VAL A C 1
ATOM 657 O O . VAL A 1 87 ? -2.967 -11.547 7.449 1 98.62 87 VAL A O 1
ATOM 660 N N . VAL A 1 88 ? -4.801 -12.773 7.176 1 97.94 88 VAL A N 1
ATOM 661 C CA . VAL A 1 88 ? -4.16 -14.031 7.523 1 97.94 88 VAL A CA 1
ATOM 662 C C . VAL A 1 88 ? -3.074 -14.359 6.5 1 97.94 88 VAL A C 1
ATOM 664 O O . VAL A 1 88 ? -1.982 -14.805 6.867 1 97.94 88 VAL A O 1
ATOM 667 N N . GLY A 1 89 ? -3.355 -14.102 5.273 1 97.69 89 GLY A N 1
ATOM 668 C CA . GLY A 1 89 ? -2.432 -14.43 4.199 1 97.69 89 GLY A CA 1
ATOM 669 C C . GLY A 1 89 ? -1.171 -13.578 4.223 1 97.69 89 GLY A C 1
ATOM 670 O O . GLY A 1 89 ? -0.123 -14.008 3.732 1 97.69 89 GLY A O 1
ATOM 671 N N . LEU A 1 90 ? -1.256 -12.422 4.863 1 98.12 90 LEU A N 1
ATOM 672 C CA . LEU A 1 90 ? -0.143 -11.484 4.77 1 98.12 90 LEU A CA 1
ATOM 673 C C . LEU A 1 90 ? 0.527 -11.297 6.125 1 98.12 90 LEU A C 1
ATOM 675 O O . LEU A 1 90 ? 1.669 -10.836 6.199 1 98.12 90 LEU A O 1
ATOM 679 N N . SER A 1 91 ? -0.16 -11.594 7.164 1 96.94 91 SER A N 1
ATOM 680 C CA . SER A 1 91 ? 0.371 -11.336 8.5 1 96.94 91 SER A CA 1
ATOM 681 C C . SER A 1 91 ? 1.343 -12.422 8.93 1 96.94 91 SER A C 1
ATOM 683 O O . SER A 1 91 ? 0.949 -13.578 9.102 1 96.94 91 SER A O 1
ATOM 685 N N . GLU A 1 92 ? 2.576 -12.078 9.078 1 90.94 92 GLU A N 1
ATOM 686 C CA . GLU A 1 92 ? 3.621 -12.953 9.602 1 90.94 92 GLU A CA 1
ATOM 687 C C . GLU A 1 92 ? 3.758 -14.219 8.758 1 90.94 92 GLU A C 1
ATOM 689 O O . GLU A 1 92 ? 3.838 -15.32 9.297 1 90.94 92 GLU A O 1
ATOM 694 N N . THR A 1 93 ? 3.604 -14.172 7.465 1 95.5 93 THR A N 1
ATOM 695 C CA . THR A 1 93 ? 3.773 -15.273 6.523 1 95.5 93 THR A CA 1
ATOM 696 C C . THR A 1 93 ? 4.914 -14.984 5.551 1 95.5 93 THR A C 1
ATOM 698 O O . THR A 1 93 ? 5.371 -13.844 5.445 1 95.5 93 THR A O 1
ATOM 701 N N . VAL A 1 94 ? 5.293 -16.047 4.918 1 97.19 94 VAL A N 1
ATOM 702 C CA . VAL A 1 94 ? 6.309 -15.906 3.879 1 97.19 94 VAL A CA 1
ATOM 703 C C . VAL A 1 94 ? 5.812 -14.961 2.789 1 97.19 94 VAL A C 1
ATOM 705 O O . VAL A 1 94 ? 6.559 -14.102 2.318 1 97.19 94 VAL A O 1
ATOM 708 N N . VAL A 1 95 ? 4.555 -15.031 2.459 1 97.56 95 VAL A N 1
ATOM 709 C CA . VAL A 1 95 ? 3.975 -14.203 1.406 1 97.56 95 VAL A CA 1
ATOM 710 C C . VAL A 1 95 ? 3.965 -12.742 1.844 1 97.56 95 VAL A C 1
ATOM 712 O O . VAL A 1 95 ? 4.324 -11.852 1.068 1 97.56 95 VAL A O 1
ATOM 715 N N . GLY A 1 96 ? 3.592 -12.5 3.074 1 97.56 96 GLY A N 1
ATOM 716 C CA . GLY A 1 96 ? 3.67 -11.148 3.598 1 97.56 96 GLY A CA 1
ATOM 717 C C . GLY A 1 96 ? 5.07 -10.57 3.551 1 97.56 96 GLY A C 1
ATOM 718 O O . GLY A 1 96 ? 5.25 -9.383 3.256 1 97.56 96 GLY A O 1
ATOM 719 N N . ARG A 1 97 ? 6.004 -11.406 3.783 1 96.81 97 ARG A N 1
ATOM 720 C CA . ARG A 1 97 ? 7.391 -10.953 3.861 1 96.81 97 ARG A CA 1
ATOM 721 C C . ARG A 1 97 ? 7.938 -10.625 2.477 1 96.81 97 ARG A C 1
ATOM 723 O O . ARG A 1 97 ? 8.82 -9.773 2.336 1 96.81 97 ARG A O 1
ATOM 730 N N . ILE A 1 98 ? 7.465 -11.227 1.429 1 97.06 98 ILE A N 1
ATOM 731 C CA . ILE A 1 98 ? 8.062 -11.016 0.116 1 97.06 98 ILE A CA 1
ATOM 732 C C . ILE A 1 98 ? 7.246 -9.984 -0.662 1 97.06 98 ILE A C 1
ATOM 734 O O . ILE A 1 98 ? 7.652 -9.547 -1.744 1 97.06 98 ILE A O 1
ATOM 738 N N . LEU A 1 99 ? 6.133 -9.547 -0.132 1 97.88 99 LEU A N 1
ATOM 739 C CA . LEU A 1 99 ? 5.191 -8.68 -0.831 1 97.88 99 LEU A CA 1
ATOM 740 C C . LEU A 1 99 ? 5.879 -7.414 -1.322 1 97.88 99 LEU A C 1
ATOM 742 O O . LEU A 1 99 ? 5.711 -7.02 -2.479 1 97.88 99 LEU A O 1
ATOM 746 N N . PRO A 1 100 ? 6.77 -6.773 -0.521 1 98.25 100 PRO A N 1
ATOM 747 C CA . PRO A 1 100 ? 7.414 -5.555 -1.015 1 98.25 100 PRO A CA 1
ATOM 748 C C . PRO A 1 100 ? 8.258 -5.793 -2.266 1 98.25 100 PRO A C 1
ATOM 750 O O . PRO A 1 100 ? 8.188 -5.016 -3.221 1 98.25 100 PRO A O 1
ATOM 753 N N . ALA A 1 101 ? 8.984 -6.867 -2.271 1 98 101 ALA A N 1
ATOM 754 C CA . ALA A 1 101 ? 9.812 -7.191 -3.432 1 98 101 ALA A CA 1
ATOM 755 C C . ALA A 1 101 ? 8.945 -7.535 -4.641 1 98 101 ALA A C 1
ATOM 757 O O . ALA A 1 101 ? 9.273 -7.164 -5.773 1 98 101 ALA A O 1
ATOM 758 N N . LEU A 1 102 ? 7.891 -8.242 -4.402 1 98.19 102 LEU A N 1
ATOM 759 C CA . LEU A 1 102 ? 6.984 -8.578 -5.496 1 98.19 102 LEU A CA 1
ATOM 760 C C . LEU A 1 102 ? 6.363 -7.312 -6.086 1 98.19 102 LEU A C 1
ATOM 762 O O . LEU A 1 102 ? 6.289 -7.168 -7.309 1 98.19 102 LEU A O 1
ATOM 766 N N . VAL A 1 103 ? 5.922 -6.383 -5.242 1 98.31 103 VAL A N 1
ATOM 767 C CA . VAL A 1 103 ? 5.32 -5.133 -5.695 1 98.31 103 VAL A CA 1
ATOM 768 C C . VAL A 1 103 ? 6.316 -4.367 -6.562 1 98.31 103 VAL A C 1
ATOM 770 O O . VAL A 1 103 ? 5.941 -3.783 -7.582 1 98.31 103 VAL A O 1
ATOM 773 N N . ALA A 1 104 ? 7.547 -4.395 -6.195 1 98.06 104 ALA A N 1
ATOM 774 C CA . ALA A 1 104 ? 8.578 -3.752 -7.004 1 98.06 104 ALA A CA 1
ATOM 775 C C . ALA A 1 104 ? 8.695 -4.414 -8.375 1 98.06 104 ALA A C 1
ATOM 777 O O . ALA A 1 104 ? 8.812 -3.729 -9.391 1 98.06 104 ALA A O 1
ATOM 778 N N . ASP A 1 105 ? 8.648 -5.742 -8.414 1 97.75 105 ASP A N 1
ATOM 779 C CA . ASP A 1 105 ? 8.734 -6.469 -9.68 1 97.75 105 ASP A CA 1
ATOM 780 C C . ASP A 1 105 ? 7.508 -6.195 -10.547 1 97.75 105 ASP A C 1
ATOM 782 O O . ASP A 1 105 ? 7.621 -6.07 -11.773 1 97.75 105 ASP A O 1
ATOM 786 N N . LEU A 1 106 ? 6.383 -6.121 -9.945 1 97.88 106 LEU A N 1
ATOM 787 C CA . LEU A 1 106 ? 5.164 -5.816 -10.68 1 97.88 106 LEU A CA 1
ATOM 788 C C . LEU A 1 106 ? 5.262 -4.449 -11.352 1 97.88 106 LEU A C 1
ATOM 790 O O . LEU A 1 106 ? 4.871 -4.289 -12.508 1 97.88 106 LEU A O 1
ATOM 794 N N . ALA A 1 107 ? 5.812 -3.492 -10.625 1 96.62 107 ALA A N 1
ATOM 795 C CA . ALA A 1 107 ? 5.945 -2.135 -11.148 1 96.62 107 ALA A CA 1
ATOM 796 C C . ALA A 1 107 ? 6.914 -2.096 -12.328 1 96.62 107 ALA A C 1
ATOM 798 O O . ALA A 1 107 ? 6.754 -1.287 -13.25 1 96.62 107 ALA A O 1
ATOM 799 N N . ALA A 1 108 ? 7.824 -3.004 -12.344 1 95.44 108 ALA A N 1
ATOM 800 C CA . ALA A 1 108 ? 8.883 -2.984 -13.344 1 95.44 108 ALA A CA 1
ATOM 801 C C . ALA A 1 108 ? 8.508 -3.824 -14.562 1 95.44 108 ALA A C 1
ATOM 803 O O . ALA A 1 108 ? 9.148 -3.732 -15.609 1 95.44 108 ALA A O 1
ATOM 804 N N . ASP A 1 109 ? 7.477 -4.648 -14.445 1 96.81 109 ASP A N 1
ATOM 805 C CA . ASP A 1 109 ? 7.117 -5.594 -15.5 1 96.81 109 ASP A CA 1
ATOM 806 C C . ASP A 1 109 ? 5.613 -5.566 -15.773 1 96.81 109 ASP A C 1
ATOM 808 O O . ASP A 1 109 ? 4.852 -6.301 -15.141 1 96.81 109 ASP A O 1
ATOM 812 N N . PRO A 1 110 ? 5.23 -4.836 -16.797 1 95.75 110 PRO A N 1
ATOM 813 C CA . PRO A 1 110 ? 3.801 -4.68 -17.078 1 95.75 110 PRO A CA 1
ATOM 814 C C . PRO A 1 110 ? 3.105 -6.012 -17.359 1 95.75 110 PRO A C 1
ATOM 816 O O . PRO A 1 110 ? 1.927 -6.172 -17.031 1 95.75 110 PRO A O 1
ATOM 819 N N . GLU A 1 111 ? 3.812 -6.922 -17.953 1 96 111 GLU A N 1
ATOM 820 C CA . GLU A 1 111 ? 3.211 -8.227 -18.219 1 96 111 GLU A CA 1
ATOM 821 C C . GLU A 1 111 ? 2.963 -8.984 -16.922 1 96 111 GLU A C 1
ATOM 823 O O . GLU A 1 111 ? 1.902 -9.586 -16.734 1 96 111 GLU A O 1
ATOM 828 N N . LEU A 1 112 ? 3.934 -8.977 -16.047 1 97.25 112 LEU A N 1
ATOM 829 C CA . LEU A 1 112 ? 3.771 -9.586 -14.734 1 97.25 112 LEU A CA 1
ATOM 830 C C . LEU A 1 112 ? 2.619 -8.938 -13.969 1 97.25 112 LEU A C 1
ATOM 832 O O . LEU A 1 112 ? 1.825 -9.633 -13.328 1 97.25 112 LEU A O 1
ATOM 836 N N . ALA A 1 113 ? 2.537 -7.633 -14.094 1 97.44 113 ALA A N 1
ATOM 837 C CA . ALA A 1 113 ? 1.481 -6.883 -13.422 1 97.44 113 ALA A CA 1
ATOM 838 C C . ALA A 1 113 ? 0.104 -7.297 -13.93 1 97.44 113 ALA A C 1
ATOM 840 O O . ALA A 1 113 ? -0.833 -7.457 -13.141 1 97.44 113 ALA A O 1
ATOM 841 N N . ARG A 1 114 ? -0.038 -7.48 -15.18 1 96.38 114 ARG A N 1
ATOM 842 C CA . ARG A 1 114 ? -1.303 -7.91 -15.766 1 96.38 114 ARG A CA 1
ATOM 843 C C . ARG A 1 114 ? -1.686 -9.305 -15.281 1 96.38 114 ARG A C 1
ATOM 845 O O . ARG A 1 114 ? -2.852 -9.562 -14.977 1 96.38 114 ARG A O 1
ATOM 852 N N . ASP A 1 115 ? -0.674 -10.133 -15.211 1 95.88 115 ASP A N 1
ATOM 853 C CA . ASP A 1 115 ? -0.915 -11.484 -14.711 1 95.88 115 ASP A CA 1
ATOM 854 C C . ASP A 1 115 ? -1.396 -11.453 -13.258 1 95.88 115 ASP A C 1
ATOM 856 O O . ASP A 1 115 ? -2.375 -12.117 -12.914 1 95.88 115 ASP A O 1
ATOM 860 N N . PHE A 1 116 ? -0.756 -10.734 -12.477 1 97.88 116 PHE A N 1
ATOM 861 C CA . PHE A 1 116 ? -1.12 -10.602 -11.078 1 97.88 116 PHE A CA 1
ATOM 862 C C . PHE A 1 116 ? -2.52 -10.023 -10.93 1 97.88 116 PHE A C 1
ATOM 864 O O . PHE A 1 116 ? -3.33 -10.523 -10.148 1 97.88 116 PHE A O 1
ATOM 871 N N . GLN A 1 117 ? -2.791 -8.977 -11.648 1 97.12 117 GLN A N 1
ATOM 872 C CA . GLN A 1 117 ? -4.102 -8.336 -11.633 1 97.12 117 GLN A CA 1
ATOM 873 C C . GLN A 1 117 ? -5.203 -9.328 -12.008 1 97.12 117 GLN A C 1
ATOM 875 O O . GLN A 1 117 ? -6.23 -9.414 -11.328 1 97.12 117 GLN A O 1
ATOM 880 N N . SER A 1 118 ? -5.016 -10.062 -13 1 97.25 118 SER A N 1
ATOM 881 C CA . SER A 1 118 ? -6.039 -10.969 -13.508 1 97.25 118 SER A CA 1
ATOM 882 C C . SER A 1 118 ? -6.176 -12.211 -12.633 1 97.25 118 SER A C 1
ATOM 884 O O . SER A 1 118 ? -7.281 -12.719 -12.438 1 97.25 118 SER A O 1
ATOM 886 N N . ALA A 1 119 ? -5.078 -12.68 -12.086 1 97.12 119 ALA A N 1
ATOM 887 C CA . ALA A 1 119 ? -5.07 -13.961 -11.383 1 97.12 119 ALA A CA 1
ATOM 888 C C . ALA A 1 119 ? -5.445 -13.781 -9.914 1 97.12 119 ALA A C 1
ATOM 890 O O . ALA A 1 119 ? -5.93 -14.711 -9.273 1 97.12 119 ALA A O 1
ATOM 891 N N . PHE A 1 120 ? -5.254 -12.625 -9.414 1 97.94 120 PHE A N 1
ATOM 892 C CA . PHE A 1 120 ? -5.383 -12.469 -7.965 1 97.94 120 PHE A CA 1
ATOM 893 C C . PHE A 1 120 ? -6.211 -11.242 -7.625 1 97.94 120 PHE A C 1
ATOM 895 O O . PHE A 1 120 ? -7.289 -11.352 -7.039 1 97.94 120 PHE A O 1
ATOM 902 N N . PHE A 1 121 ? -5.766 -10.109 -8.07 1 97.19 121 PHE A N 1
ATOM 903 C CA . PHE A 1 121 ? -6.316 -8.828 -7.641 1 97.19 121 PHE A CA 1
ATOM 904 C C . PHE A 1 121 ? -7.754 -8.672 -8.117 1 97.19 121 PHE A C 1
ATOM 906 O O . PHE A 1 121 ? -8.656 -8.43 -7.309 1 97.19 121 PHE A O 1
ATOM 913 N N . GLN A 1 122 ? -8.062 -8.844 -9.352 1 97.56 122 GLN A N 1
ATOM 914 C CA . GLN A 1 122 ? -9.375 -8.594 -9.938 1 97.56 122 GLN A CA 1
ATOM 915 C C . GLN A 1 122 ? -10.398 -9.602 -9.43 1 97.56 122 GLN A C 1
ATOM 917 O O . GLN A 1 122 ? -11.516 -9.227 -9.062 1 97.56 122 GLN A O 1
ATOM 922 N N . PRO A 1 123 ? -10.086 -10.883 -9.375 1 98.06 123 PRO A N 1
ATOM 923 C CA . PRO A 1 123 ? -11.07 -11.828 -8.859 1 98.06 123 PRO A CA 1
ATOM 924 C C . PRO A 1 123 ? -11.516 -11.508 -7.434 1 98.06 123 PRO A C 1
ATOM 926 O O . PRO A 1 123 ? -12.695 -11.648 -7.102 1 98.06 123 PRO A O 1
ATOM 929 N N . ARG A 1 124 ? -10.617 -11.109 -6.621 1 98.19 124 ARG A N 1
ATOM 930 C CA . ARG A 1 124 ? -10.961 -10.766 -5.246 1 98.19 124 ARG A CA 1
ATOM 931 C C . ARG A 1 124 ? -11.844 -9.523 -5.203 1 98.19 124 ARG A C 1
ATOM 933 O O . ARG A 1 124 ? -12.852 -9.492 -4.492 1 98.19 124 ARG A O 1
ATOM 940 N N . ARG A 1 125 ? -11.531 -8.516 -5.988 1 98.44 125 ARG A N 1
ATOM 941 C CA . ARG A 1 125 ? -12.336 -7.301 -6.074 1 98.44 125 ARG A CA 1
ATOM 942 C C . ARG A 1 125 ? -13.727 -7.598 -6.629 1 98.44 125 ARG A C 1
ATOM 944 O O . ARG A 1 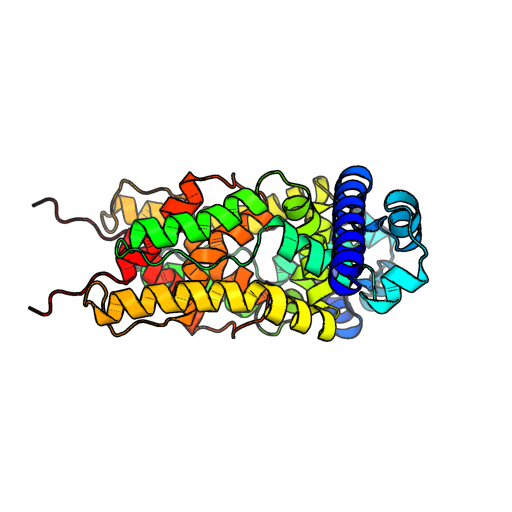125 ? -14.727 -7.098 -6.105 1 98.44 125 ARG A O 1
ATOM 951 N N . ASP A 1 126 ? -13.734 -8.461 -7.613 1 98.62 126 ASP A N 1
ATOM 952 C CA . ASP A 1 126 ? -15 -8.789 -8.266 1 98.62 126 ASP A CA 1
ATOM 953 C C . ASP A 1 126 ? -15.945 -9.5 -7.301 1 98.62 126 ASP A C 1
ATOM 955 O O . ASP A 1 126 ? -17.141 -9.219 -7.277 1 98.62 126 ASP A O 1
ATOM 959 N N . SER A 1 127 ? -15.438 -10.398 -6.586 1 98.44 127 SER A N 1
ATOM 960 C CA . SER A 1 127 ? -16.297 -11.148 -5.672 1 98.44 127 SER A CA 1
ATOM 961 C C . SER A 1 127 ? -16.828 -10.25 -4.555 1 98.44 127 SER A C 1
ATOM 963 O O . SER A 1 127 ? -17.984 -10.375 -4.152 1 98.44 127 SER A O 1
ATOM 965 N N . THR A 1 128 ? -16 -9.367 -4.035 1 98.81 128 THR A N 1
ATOM 966 C CA . THR A 1 128 ? -16.453 -8.422 -3.02 1 98.81 128 THR A CA 1
ATOM 967 C C . THR A 1 128 ? -17.469 -7.445 -3.6 1 98.81 128 THR A C 1
ATOM 969 O O . THR A 1 128 ? -18.469 -7.117 -2.945 1 98.81 128 THR A O 1
ATOM 972 N N . ALA A 1 129 ? -17.219 -7.031 -4.797 1 98.81 129 ALA A N 1
ATOM 973 C CA . ALA A 1 129 ? -18.172 -6.168 -5.492 1 98.81 129 ALA A CA 1
ATOM 974 C C . ALA A 1 129 ? -19.531 -6.836 -5.609 1 98.81 129 ALA A C 1
ATOM 976 O O . ALA A 1 129 ? -20.562 -6.188 -5.43 1 98.81 129 ALA A O 1
ATOM 977 N N . ALA A 1 130 ? -19.516 -8.07 -5.906 1 98.69 130 ALA A N 1
ATOM 978 C CA . ALA A 1 130 ? -20.75 -8.812 -6.062 1 98.69 130 ALA A CA 1
ATOM 979 C C . ALA A 1 130 ? -21.547 -8.844 -4.75 1 98.69 130 ALA A C 1
ATOM 981 O O . ALA A 1 130 ? -22.766 -8.734 -4.754 1 98.69 130 ALA A O 1
ATOM 982 N N . VAL A 1 131 ? -20.859 -9 -3.695 1 98.62 131 VAL A N 1
ATOM 983 C CA . VAL A 1 131 ? -21.484 -9.016 -2.381 1 98.62 131 VAL A CA 1
ATOM 984 C C . VAL A 1 131 ? -22.094 -7.648 -2.076 1 98.62 131 VAL A C 1
ATOM 986 O O . VAL A 1 131 ? -23.219 -7.559 -1.56 1 98.62 131 VAL A O 1
ATOM 989 N N . LEU A 1 132 ? -21.375 -6.578 -2.377 1 98.56 132 LEU A N 1
ATOM 990 C CA . LEU A 1 132 ? -21.891 -5.223 -2.182 1 98.56 132 LEU A CA 1
ATOM 991 C C . LEU A 1 132 ? -23.109 -4.961 -3.062 1 98.56 132 LEU A C 1
ATOM 993 O O . LEU A 1 132 ? -24.062 -4.328 -2.623 1 98.56 132 LEU A O 1
ATOM 997 N N . GLU A 1 133 ? -23.031 -5.449 -4.234 1 97.94 133 GLU A N 1
ATOM 998 C CA . GLU A 1 133 ? -24.172 -5.309 -5.145 1 97.94 133 GLU A CA 1
ATOM 999 C C . GLU A 1 133 ? -25.391 -6.055 -4.621 1 97.94 133 GLU A C 1
ATOM 1001 O O . GLU A 1 133 ? -26.516 -5.543 -4.691 1 97.94 133 GLU A O 1
ATOM 1006 N N . SER A 1 134 ? -25.188 -7.25 -4.133 1 97.75 134 SER A N 1
ATOM 1007 C CA . SER A 1 134 ? -26.281 -8.008 -3.523 1 97.75 134 SER A CA 1
ATOM 1008 C C . SER A 1 134 ? -26.922 -7.23 -2.375 1 97.75 134 SER A C 1
ATOM 1010 O O . SER A 1 134 ? -28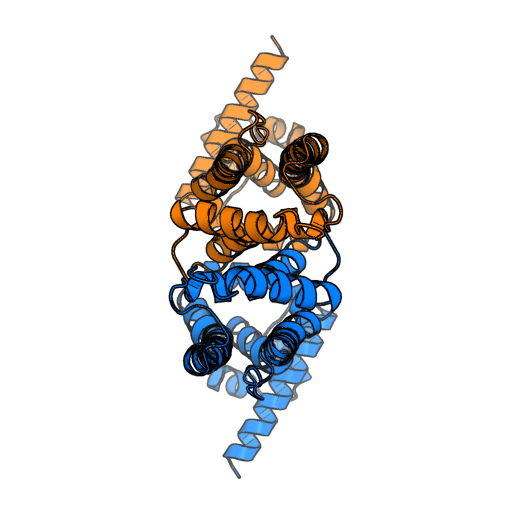.141 -7.168 -2.266 1 97.75 134 SER A O 1
ATOM 1012 N N . ALA A 1 135 ? -26.078 -6.672 -1.562 1 97.62 135 ALA A N 1
ATOM 1013 C CA . ALA A 1 135 ? -26.562 -5.875 -0.436 1 97.62 135 ALA A CA 1
ATOM 1014 C C . ALA A 1 135 ? -27.344 -4.652 -0.919 1 97.62 135 ALA A C 1
ATOM 1016 O O . ALA A 1 135 ? -28.344 -4.27 -0.318 1 97.62 135 ALA A O 1
ATOM 1017 N N . ARG A 1 136 ? -26.844 -4.004 -1.963 1 96.44 136 ARG A N 1
ATOM 1018 C CA . ARG A 1 136 ? -27.516 -2.857 -2.561 1 96.44 136 ARG A CA 1
ATOM 1019 C C . ARG A 1 136 ? -28.906 -3.242 -3.061 1 96.44 136 ARG A C 1
ATOM 1021 O O . ARG A 1 136 ? -29.875 -2.525 -2.816 1 96.44 136 ARG A O 1
ATOM 1028 N N . LEU A 1 137 ? -28.969 -4.355 -3.699 1 95.69 137 LEU A N 1
ATOM 1029 C CA . LEU A 1 137 ? -30.234 -4.84 -4.254 1 95.69 137 LEU A CA 1
ATOM 1030 C C . LEU A 1 137 ? -31.234 -5.148 -3.143 1 95.69 137 LEU A C 1
ATOM 1032 O O . LEU A 1 137 ? -32.438 -4.965 -3.318 1 95.69 137 LEU A O 1
ATOM 1036 N N . ARG A 1 138 ? -30.766 -5.543 -1.994 1 95.31 138 ARG A N 1
ATOM 1037 C CA . ARG A 1 138 ? -31.625 -5.832 -0.845 1 95.31 138 ARG A CA 1
ATOM 1038 C C . ARG A 1 138 ? -32 -4.551 -0.109 1 95.31 138 ARG A C 1
ATOM 1040 O O . ARG A 1 138 ? -32.75 -4.59 0.875 1 95.31 138 ARG A O 1
ATOM 1047 N N . GLY A 1 139 ? -31.375 -3.463 -0.462 1 94.88 139 GLY A N 1
ATOM 1048 C CA . GLY A 1 139 ? -31.672 -2.178 0.152 1 94.88 139 GLY A CA 1
ATOM 1049 C C . GLY A 1 139 ? -30.953 -1.973 1.474 1 94.88 139 GLY A C 1
ATOM 1050 O O . GLY A 1 139 ? -31.312 -1.094 2.256 1 94.88 139 GLY A O 1
ATOM 1051 N N . GLU A 1 140 ? -29.938 -2.758 1.706 1 95.06 140 GLU A N 1
ATOM 1052 C CA . GLU A 1 140 ? -29.203 -2.719 2.963 1 95.06 140 GLU A CA 1
ATOM 1053 C C . GLU A 1 140 ? -28.219 -1.542 2.996 1 95.06 140 GLU A C 1
ATOM 1055 O O . GLU A 1 140 ? -27.875 -1.055 4.07 1 95.06 140 GLU A O 1
ATOM 1060 N N . ILE A 1 141 ? -27.812 -1.157 1.796 1 96.62 141 ILE A N 1
ATOM 1061 C CA . ILE A 1 141 ? -26.859 -0.045 1.713 1 96.62 141 ILE A CA 1
ATOM 1062 C C . ILE A 1 141 ? -27.359 0.969 0.682 1 96.62 141 ILE A C 1
ATOM 1064 O O . ILE A 1 141 ? -28.219 0.655 -0.15 1 96.62 141 ILE A O 1
ATOM 1068 N N . ARG A 1 142 ? -26.859 2.223 0.88 1 95.12 142 ARG A N 1
ATOM 1069 C CA . ARG A 1 142 ? -27.25 3.262 -0.07 1 95.12 142 ARG A CA 1
ATOM 1070 C C . ARG A 1 142 ? -26.844 2.879 -1.491 1 95.12 142 ARG A C 1
ATOM 1072 O O . ARG A 1 142 ? -25.875 2.146 -1.692 1 95.12 142 ARG A O 1
ATOM 1079 N N . SER A 1 143 ? -27.484 3.439 -2.486 1 93.62 143 SER A N 1
ATOM 1080 C CA . SER A 1 143 ? -27.297 3.039 -3.875 1 93.62 143 SER A CA 1
ATOM 1081 C C . SER A 1 143 ? -26.219 3.877 -4.551 1 93.62 143 SER A C 1
ATOM 1083 O O . SER A 1 143 ? -25.609 3.441 -5.531 1 93.62 143 SER A O 1
ATOM 1085 N N . ASP A 1 144 ? -26.047 5.047 -4.074 1 93.94 144 ASP A N 1
ATOM 1086 C CA . ASP A 1 144 ? -25.094 5.961 -4.695 1 93.94 144 ASP A CA 1
ATOM 1087 C C . ASP A 1 144 ? -23.75 5.949 -3.949 1 93.94 144 ASP A C 1
ATOM 1089 O O . ASP A 1 144 ? -23.609 6.629 -2.932 1 93.94 144 ASP A O 1
ATOM 1093 N N . PHE A 1 145 ? -22.906 5.172 -4.32 1 94.69 145 PHE A N 1
ATOM 1094 C CA . PHE A 1 145 ? -21.547 5.156 -3.77 1 94.69 145 PHE A CA 1
ATOM 1095 C C . PHE A 1 145 ? -20.531 4.781 -4.84 1 94.69 145 PHE A C 1
ATOM 1097 O O . PHE A 1 145 ? -20.891 4.18 -5.855 1 94.69 145 PHE A O 1
ATOM 1104 N N . ASP A 1 146 ? -19.344 5.16 -4.68 1 97.25 146 ASP A N 1
ATOM 1105 C CA . ASP A 1 146 ? -18.25 4.805 -5.578 1 97.25 146 ASP A CA 1
ATOM 1106 C C . ASP A 1 146 ? -17.688 3.426 -5.238 1 97.25 146 ASP A C 1
ATOM 1108 O O . ASP A 1 146 ? -16.922 3.281 -4.277 1 97.25 146 ASP A O 1
ATOM 1112 N N . LEU A 1 147 ? -18.047 2.453 -6.051 1 98 147 LEU A N 1
ATOM 1113 C CA . LEU A 1 147 ? -17.688 1.063 -5.789 1 98 147 LEU A CA 1
ATOM 1114 C C . LEU A 1 147 ? -16.172 0.893 -5.754 1 98 147 LEU A C 1
ATOM 1116 O O . LEU A 1 147 ? -15.641 0.192 -4.891 1 98 147 LEU A O 1
ATOM 1120 N N . ASP A 1 148 ? -15.461 1.524 -6.668 1 98.25 148 ASP A N 1
ATOM 1121 C CA . ASP A 1 148 ? -14.008 1.419 -6.723 1 98.25 148 ASP A CA 1
ATOM 1122 C C . ASP A 1 148 ? -13.375 1.9 -5.422 1 98.25 148 ASP A C 1
ATOM 1124 O O . ASP A 1 148 ? -12.469 1.25 -4.887 1 98.25 148 ASP A O 1
ATOM 1128 N N . PHE A 1 149 ? -13.867 2.975 -4.906 1 98.56 149 PHE A N 1
ATOM 1129 C CA . PHE A 1 149 ? -13.312 3.506 -3.666 1 98.56 149 PHE A CA 1
ATOM 1130 C C . PHE A 1 149 ? -13.617 2.578 -2.496 1 98.56 149 PHE A C 1
ATOM 1132 O O . PHE A 1 149 ? -12.758 2.33 -1.651 1 98.56 149 PHE A O 1
ATOM 1139 N N . VAL A 1 150 ? -14.844 2.117 -2.471 1 98.56 150 VAL A N 1
ATOM 1140 C CA . VAL A 1 150 ? -15.258 1.243 -1.378 1 98.56 150 VAL A CA 1
ATOM 1141 C C . VAL A 1 150 ? -14.359 0.006 -1.34 1 98.56 150 VAL A C 1
ATOM 1143 O O . VAL A 1 150 ? -13.875 -0.385 -0.275 1 98.56 150 VAL A O 1
ATOM 1146 N N . LEU A 1 151 ? -14.141 -0.563 -2.479 1 98.81 151 LEU A N 1
ATOM 1147 C CA . LEU A 1 151 ? -13.273 -1.734 -2.561 1 98.81 151 LEU A CA 1
ATOM 1148 C C . LEU A 1 151 ? -11.852 -1.392 -2.123 1 98.81 151 LEU A C 1
ATOM 1150 O O . LEU A 1 151 ? -11.227 -2.154 -1.385 1 98.81 151 LEU A O 1
ATOM 1154 N N . ASP A 1 152 ? -11.336 -0.252 -2.535 1 98.81 152 ASP A N 1
ATOM 1155 C CA . ASP A 1 152 ? -10.008 0.2 -2.125 1 98.81 152 ASP A CA 1
ATOM 1156 C C . ASP A 1 152 ? -9.945 0.411 -0.614 1 98.81 152 ASP A C 1
ATOM 1158 O O . ASP A 1 152 ? -8.984 -0.016 0.038 1 98.81 152 ASP A O 1
ATOM 1162 N N . ALA A 1 153 ? -10.977 1.019 -0.094 1 98.75 153 ALA A N 1
ATOM 1163 C CA . ALA A 1 153 ? -10.992 1.365 1.324 1 98.75 153 ALA A CA 1
ATOM 1164 C C . ALA A 1 153 ? -11.039 0.113 2.195 1 98.75 153 ALA A C 1
ATOM 1166 O O . ALA A 1 153 ? -10.57 0.124 3.334 1 98.75 153 ALA A O 1
ATOM 1167 N N . LEU A 1 154 ? -11.586 -0.967 1.66 1 98.88 154 LEU A N 1
ATOM 1168 C CA . LEU A 1 154 ? -11.617 -2.236 2.379 1 98.88 154 LEU A CA 1
ATOM 1169 C C . LEU A 1 154 ? -10.227 -2.859 2.439 1 98.88 154 LEU A C 1
ATOM 1171 O O . LEU A 1 154 ? -9.805 -3.344 3.492 1 98.88 154 LEU A O 1
ATOM 1175 N N . ALA A 1 155 ? -9.469 -2.771 1.403 1 98.81 155 ALA A N 1
ATOM 1176 C CA . ALA A 1 155 ? -8.25 -3.562 1.256 1 98.81 155 ALA A CA 1
ATOM 1177 C C . ALA A 1 155 ? -7.016 -2.742 1.626 1 98.81 155 ALA A C 1
ATOM 1179 O O . ALA A 1 155 ? -6.023 -3.287 2.113 1 98.81 155 ALA A O 1
ATOM 1180 N N . SER A 1 156 ? -7.062 -1.459 1.388 1 98.88 156 SER A N 1
ATOM 1181 C CA . SER A 1 156 ? -5.855 -0.634 1.403 1 98.88 156 SER A CA 1
ATOM 1182 C C . SER A 1 156 ? -5.23 -0.594 2.793 1 98.88 156 SER A C 1
ATOM 1184 O O . SER A 1 156 ? -4.008 -0.604 2.93 1 98.88 156 SER A O 1
ATOM 1186 N N . PRO A 1 157 ? -5.988 -0.562 3.918 1 98.88 157 PRO A N 1
ATOM 1187 C CA . PRO A 1 157 ? -5.301 -0.565 5.211 1 98.88 157 PRO A CA 1
ATOM 1188 C C . PRO A 1 157 ? -4.492 -1.841 5.445 1 98.88 157 PRO A C 1
ATOM 1190 O O . PRO A 1 157 ? -3.447 -1.802 6.102 1 98.88 157 PRO A O 1
ATOM 1193 N N . ILE A 1 158 ? -4.961 -2.967 4.922 1 98.81 158 ILE A N 1
ATOM 1194 C CA . ILE A 1 158 ? -4.285 -4.246 5.098 1 98.81 158 ILE A CA 1
ATOM 1195 C C . ILE A 1 158 ? -2.955 -4.238 4.348 1 98.81 158 ILE A C 1
ATOM 1197 O O . ILE A 1 158 ? -1.905 -4.52 4.93 1 98.81 158 ILE A O 1
ATOM 1201 N N . TYR A 1 159 ? -3.012 -3.844 3.102 1 98.69 159 TYR A N 1
ATOM 1202 C CA . TYR A 1 159 ? -1.792 -3.791 2.303 1 98.69 159 TYR A CA 1
ATOM 1203 C C . TYR A 1 159 ? -0.826 -2.748 2.852 1 98.69 159 TYR A C 1
ATOM 1205 O O . TYR A 1 159 ? 0.392 -2.943 2.82 1 98.69 159 TYR A O 1
ATOM 1213 N N . TYR A 1 160 ? -1.415 -1.647 3.303 1 98.62 160 TYR A N 1
ATOM 1214 C CA . TYR A 1 160 ? -0.615 -0.568 3.871 1 98.62 160 TYR A CA 1
ATOM 1215 C C . TYR A 1 160 ? 0.221 -1.067 5.043 1 98.62 160 TYR A C 1
ATOM 1217 O O . TYR A 1 160 ? 1.438 -0.866 5.074 1 98.62 160 TYR A O 1
ATOM 1225 N N . ARG A 1 161 ? -0.361 -1.775 5.965 1 98.44 161 ARG A N 1
ATOM 1226 C CA . ARG A 1 161 ? 0.38 -2.262 7.121 1 98.44 161 ARG A CA 1
ATOM 1227 C C . ARG A 1 161 ? 1.286 -3.428 6.742 1 98.44 161 ARG A C 1
ATOM 1229 O O . ARG A 1 161 ? 2.369 -3.59 7.309 1 98.44 161 ARG A O 1
ATOM 1236 N N . ALA A 1 162 ? 0.898 -4.215 5.762 1 98.19 162 ALA A N 1
ATOM 1237 C CA . ALA A 1 162 ? 1.755 -5.305 5.301 1 98.19 162 ALA A CA 1
ATOM 1238 C C . ALA A 1 162 ? 3.039 -4.766 4.676 1 98.19 162 ALA A C 1
ATOM 1240 O O . ALA A 1 162 ? 4.113 -5.34 4.859 1 98.19 162 ALA A O 1
ATOM 1241 N N . LEU A 1 163 ? 2.959 -3.658 3.975 1 98 163 LEU A N 1
ATOM 1242 C CA . LEU A 1 163 ? 4.074 -3.133 3.197 1 98 163 LEU A CA 1
ATOM 1243 C C . LEU A 1 163 ? 4.984 -2.27 4.066 1 98 163 LEU A C 1
ATOM 1245 O O . LEU A 1 163 ? 6.207 -2.285 3.898 1 98 163 LEU A O 1
ATOM 1249 N N . PHE A 1 164 ? 4.422 -1.557 5.043 1 97.12 164 PHE A N 1
ATOM 1250 C CA . PHE A 1 164 ? 5.223 -0.615 5.812 1 97.12 164 PHE A CA 1
ATOM 1251 C C . PHE A 1 164 ? 5.484 -1.147 7.215 1 97.12 164 PHE A C 1
ATOM 1253 O O . PHE A 1 164 ? 6.406 -0.694 7.895 1 97.12 164 PHE A O 1
ATOM 1260 N N . ARG A 1 165 ? 4.676 -1.989 7.738 1 95.88 165 ARG A N 1
ATOM 1261 C CA . ARG A 1 165 ? 4.859 -2.74 8.977 1 95.88 165 ARG A CA 1
ATOM 1262 C C . ARG A 1 165 ? 5.016 -1.803 10.172 1 95.88 165 ARG A C 1
ATOM 1264 O O . ARG A 1 165 ? 5.777 -2.09 11.094 1 95.88 165 ARG A O 1
ATOM 1271 N N . HIS A 1 166 ? 4.402 -0.672 10.094 1 95.69 166 HIS A N 1
ATOM 1272 C CA . HIS A 1 166 ? 4.508 0.327 11.148 1 95.69 166 HIS A CA 1
ATOM 1273 C C . HIS A 1 166 ? 3.57 0.001 12.305 1 95.69 166 HIS A C 1
ATOM 1275 O O . HIS A 1 166 ? 3.752 0.506 13.414 1 95.69 166 HIS A O 1
ATOM 1281 N N . LEU A 1 167 ? 2.576 -0.781 12.07 1 96.88 167 LEU A N 1
ATOM 1282 C CA . LEU A 1 167 ? 1.622 -1.246 13.07 1 96.88 167 LEU A CA 1
ATOM 1283 C C . LEU A 1 167 ? 1.218 -2.693 12.805 1 96.88 167 LEU A C 1
ATOM 1285 O O . LEU A 1 167 ? 1.411 -3.203 11.695 1 96.88 167 LEU A O 1
ATOM 1289 N N . PRO A 1 168 ? 0.611 -3.312 13.742 1 96 168 PRO A N 1
ATOM 1290 C CA . PRO A 1 168 ? 0.256 -4.723 13.586 1 96 168 PRO A CA 1
ATOM 1291 C C . PRO A 1 168 ? -0.825 -4.945 12.531 1 96 168 PRO A C 1
ATOM 1293 O O . PRO A 1 168 ? -1.707 -4.102 12.359 1 96 168 PRO A O 1
ATOM 1296 N N . LEU A 1 169 ? -0.635 -5.992 11.844 1 97.75 169 LEU A N 1
ATOM 1297 C CA . LEU A 1 169 ? -1.646 -6.531 10.945 1 97.75 169 LEU A CA 1
ATOM 1298 C C . LEU A 1 169 ? -2.385 -7.699 11.586 1 97.75 169 LEU A C 1
ATOM 1300 O O . LEU A 1 169 ? -1.853 -8.812 11.664 1 97.75 169 LEU A O 1
ATOM 1304 N N . ASP A 1 170 ? -3.549 -7.422 12.117 1 97.31 170 ASP A N 1
ATOM 1305 C CA . ASP A 1 170 ? -4.277 -8.445 12.859 1 97.31 170 ASP A CA 1
ATOM 1306 C C . ASP A 1 170 ? -5.773 -8.391 12.539 1 97.31 170 ASP A C 1
ATOM 1308 O O . ASP A 1 170 ? -6.203 -7.621 11.688 1 97.31 170 ASP A O 1
ATOM 1312 N N . ALA A 1 171 ? -6.504 -9.266 13.203 1 96.19 171 ALA A N 1
ATOM 1313 C CA . ALA A 1 171 ? -7.926 -9.438 12.914 1 96.19 171 ALA A CA 1
ATOM 1314 C C . ALA A 1 171 ? -8.703 -8.156 13.203 1 96.19 171 ALA A C 1
ATOM 1316 O O . ALA A 1 171 ? -9.68 -7.844 12.516 1 96.19 171 ALA A O 1
ATOM 1317 N N . LEU A 1 172 ? -8.281 -7.434 14.172 1 97.75 172 LEU A N 1
ATOM 1318 C CA . LEU A 1 172 ? -8.953 -6.184 14.516 1 97.75 172 LEU A CA 1
ATOM 1319 C C . LEU A 1 172 ? -8.922 -5.207 13.344 1 97.75 172 LEU A C 1
ATOM 1321 O O . LEU A 1 172 ? -9.883 -4.469 13.125 1 97.75 172 LEU A O 1
ATOM 1325 N N . LEU A 1 173 ? -7.895 -5.23 12.586 1 98.56 173 LEU A N 1
ATOM 1326 C CA . LEU A 1 173 ? -7.766 -4.324 11.445 1 98.56 173 LEU A CA 1
ATOM 1327 C C . LEU A 1 173 ? -8.82 -4.629 10.383 1 98.56 173 LEU A C 1
ATOM 1329 O O . LEU A 1 173 ? -9.391 -3.713 9.789 1 98.56 173 LEU A O 1
ATOM 1333 N N . ALA A 1 174 ? -9.055 -5.914 10.117 1 98.62 174 ALA A N 1
ATOM 1334 C CA . ALA A 1 174 ? -10.094 -6.289 9.164 1 98.62 174 ALA A CA 1
ATOM 1335 C C . ALA A 1 174 ? -11.453 -5.727 9.578 1 98.62 174 ALA A C 1
ATOM 1337 O O . ALA A 1 174 ? -12.172 -5.148 8.75 1 98.62 174 ALA A O 1
ATOM 1338 N N . GLU A 1 175 ? -11.758 -5.867 10.82 1 98.62 175 GLU A N 1
ATOM 1339 C CA . GLU A 1 175 ? -13.039 -5.383 11.336 1 98.62 175 GLU A CA 1
ATOM 1340 C C . GLU A 1 175 ? -13.125 -3.861 11.242 1 98.62 175 GLU A C 1
ATOM 1342 O O . GLU A 1 175 ? -14.164 -3.32 10.852 1 98.62 175 GLU A O 1
ATOM 1347 N N . GLN A 1 176 ? -12.086 -3.209 11.586 1 98.31 176 GLN A N 1
ATOM 1348 C CA . GLN A 1 176 ? -12.07 -1.752 11.539 1 98.31 176 GLN A CA 1
ATOM 1349 C C . GLN A 1 176 ? -12.25 -1.245 10.109 1 98.31 176 GLN A C 1
ATOM 1351 O O . GLN A 1 176 ? -12.977 -0.283 9.867 1 98.31 176 GLN A O 1
ATOM 1356 N N . SER A 1 177 ? -11.562 -1.891 9.148 1 98.75 177 SER A N 1
ATOM 1357 C CA . SER A 1 177 ? -11.703 -1.508 7.746 1 98.75 177 SER A CA 1
ATOM 1358 C C . SER A 1 177 ? -13.141 -1.682 7.266 1 98.75 177 SER A C 1
ATOM 1360 O O . SER A 1 177 ? -13.711 -0.772 6.66 1 98.75 177 SER A O 1
ATOM 1362 N N . VAL A 1 178 ? -13.688 -2.797 7.594 1 98.81 178 VAL A N 1
ATOM 1363 C CA . VAL A 1 178 ? -15.047 -3.111 7.172 1 98.81 178 VAL A CA 1
ATOM 1364 C C . VAL A 1 178 ? -16.031 -2.145 7.828 1 98.81 178 VAL A C 1
ATOM 1366 O O . VAL A 1 178 ? -16.875 -1.562 7.152 1 98.81 178 VAL A O 1
ATOM 1369 N N . ASP A 1 179 ? -15.914 -1.923 9.117 1 98 179 ASP A N 1
ATOM 1370 C CA . ASP A 1 179 ? -16.844 -1.063 9.852 1 98 179 ASP A CA 1
ATOM 1371 C C . ASP A 1 179 ? -16.781 0.375 9.336 1 98 179 ASP A C 1
ATOM 1373 O O . ASP A 1 179 ? -17.797 1.05 9.242 1 98 179 ASP A O 1
ATOM 1377 N N . SER A 1 180 ? -15.602 0.796 9.062 1 97.38 180 SER A N 1
ATOM 1378 C CA . SER A 1 180 ? -15.438 2.139 8.516 1 97.38 180 SER A CA 1
ATOM 1379 C C . SER A 1 180 ? -16.172 2.287 7.188 1 97.38 180 SER A C 1
ATOM 1381 O O . SER A 1 180 ? -16.906 3.262 6.984 1 97.38 180 SER A O 1
ATOM 1383 N N . VAL A 1 181 ? -16.031 1.334 6.316 1 97.88 181 VAL A N 1
ATOM 1384 C CA . VAL A 1 181 ? -16.656 1.36 5 1 97.88 181 VAL A CA 1
ATOM 1385 C C . VAL A 1 181 ? -18.172 1.268 5.156 1 97.88 181 VAL A C 1
ATOM 1387 O O . VAL A 1 181 ? -18.922 1.979 4.477 1 97.88 181 VAL A O 1
ATOM 1390 N N . LEU A 1 182 ? -18.625 0.421 6.035 1 97.31 182 LEU A N 1
ATOM 1391 C CA . LEU A 1 182 ? -20.062 0.24 6.211 1 97.31 182 LEU A CA 1
ATOM 1392 C C . LEU A 1 182 ? -20.703 1.527 6.699 1 97.31 182 LEU A C 1
ATOM 1394 O O . LEU A 1 182 ? -21.859 1.819 6.352 1 97.31 182 LEU A O 1
ATOM 1398 N N . LEU A 1 183 ? -20.016 2.279 7.477 1 93.88 183 LEU A N 1
ATOM 1399 C CA . LEU A 1 183 ? -20.547 3.564 7.926 1 93.88 183 LEU A CA 1
ATOM 1400 C C . LEU A 1 183 ? -20.766 4.5 6.742 1 93.88 183 LEU A C 1
ATOM 1402 O O . LEU A 1 183 ? -21.703 5.312 6.758 1 93.88 183 LEU A O 1
ATOM 1406 N N . THR A 1 184 ? -19.969 4.379 5.691 1 92.88 184 THR A N 1
ATOM 1407 C CA . THR A 1 184 ? -20.109 5.223 4.508 1 92.88 184 THR A CA 1
ATOM 1408 C C . THR A 1 184 ? -21.25 4.738 3.625 1 92.88 184 THR A C 1
ATOM 1410 O O . THR A 1 184 ? -21.719 5.465 2.742 1 92.88 184 THR A O 1
ATOM 1413 N N . LEU A 1 185 ? -21.734 3.562 3.93 1 95.88 185 LEU A N 1
ATOM 1414 C CA . LEU A 1 185 ? -22.734 2.945 3.066 1 95.88 185 LEU A CA 1
ATOM 1415 C C . LEU A 1 185 ? -24.109 2.953 3.732 1 95.88 185 LEU A C 1
ATOM 1417 O O . LEU A 1 185 ? -25.094 2.508 3.139 1 95.88 185 LEU A O 1
ATOM 1421 N N . THR A 1 186 ? -24.125 3.432 4.941 1 90.38 186 THR A N 1
ATOM 1422 C CA . THR A 1 186 ? -25.406 3.482 5.648 1 90.38 186 THR A CA 1
ATOM 1423 C C . THR A 1 186 ? -26.406 4.332 4.883 1 90.38 186 THR A C 1
ATOM 1425 O O . THR A 1 186 ? -26.094 5.449 4.465 1 90.38 186 THR A O 1
ATOM 1428 N N . PRO A 1 187 ? -27.578 3.73 4.695 1 82.5 187 PRO A N 1
ATOM 1429 C CA . PRO A 1 187 ? -28.609 4.508 4 1 82.5 187 PRO A CA 1
ATOM 1430 C C . PRO A 1 187 ? -28.953 5.812 4.719 1 82.5 187 PRO A C 1
ATOM 1432 O O . PRO A 1 187 ? -28.875 5.883 5.949 1 82.5 187 PRO A O 1
ATOM 1435 N N . HIS A 1 188 ? -28.766 7.008 4.145 1 69.81 188 HIS A N 1
ATOM 1436 C CA . HIS A 1 188 ? -29.203 8.273 4.73 1 69.81 188 HIS A CA 1
ATOM 1437 C C . HIS A 1 188 ? -30.719 8.359 4.812 1 69.81 188 HIS A C 1
ATOM 1439 O O . HIS A 1 188 ? -31.422 7.863 3.926 1 69.81 188 HIS A O 1
ATOM 1445 N N . GLU A 1 189 ? -31.422 8.203 5.945 1 52.72 189 GLU A N 1
ATOM 1446 C CA . GLU A 1 189 ? -32.844 8.438 6.039 1 52.72 189 GLU A CA 1
ATOM 1447 C C . GLU A 1 189 ? -33.25 9.719 5.301 1 52.72 189 GLU A C 1
ATOM 1449 O O . GLU A 1 189 ? -32.688 10.773 5.527 1 52.72 189 GLU A O 1
ATOM 1454 N N . ASN A 1 190 ? -33.344 9.711 4.047 1 40.91 190 ASN A N 1
ATOM 1455 C CA . ASN A 1 190 ? -34.125 10.82 3.498 1 40.91 190 ASN A CA 1
ATOM 1456 C C . ASN A 1 190 ? -35.344 11.156 4.383 1 40.91 190 ASN A C 1
ATOM 1458 O O . ASN A 1 190 ? -36.188 10.297 4.637 1 40.91 190 ASN A O 1
ATOM 1462 N N . PHE A 1 191 ? -35.062 11.867 5.535 1 33.94 191 PHE A N 1
ATOM 1463 C CA . PHE A 1 191 ? -36.312 12.547 5.91 1 33.94 191 PHE A CA 1
ATOM 1464 C C . PHE A 1 191 ? -36.75 13.523 4.82 1 33.94 191 PHE A C 1
ATOM 1466 O O . PHE A 1 191 ? -35.906 14.102 4.125 1 33.94 191 PHE A O 1
ATOM 1473 N N . MET B 1 1 ? 27.547 30.625 7.062 1 58.97 1 MET B N 1
ATOM 1474 C CA . MET B 1 1 ? 28.188 30.438 5.766 1 58.97 1 MET B CA 1
ATOM 1475 C C . MET B 1 1 ? 28.312 28.953 5.426 1 58.97 1 MET B C 1
ATOM 1477 O O . MET B 1 1 ? 27.969 28.531 4.32 1 58.97 1 MET B O 1
ATOM 1481 N N . VAL B 1 2 ? 28.906 28.141 6.414 1 60.88 2 VAL B N 1
ATOM 1482 C CA . VAL B 1 2 ? 29.109 26.703 6.27 1 60.88 2 VAL B CA 1
ATOM 1483 C C . VAL B 1 2 ? 27.75 26 6.141 1 60.88 2 VAL B C 1
ATOM 1485 O O . VAL B 1 2 ? 27.562 25.156 5.266 1 60.88 2 VAL B O 1
ATOM 1488 N N . ARG B 1 3 ? 26.844 26.453 6.82 1 66.5 3 ARG B N 1
ATOM 1489 C CA . ARG B 1 3 ? 25.516 25.859 6.77 1 66.5 3 ARG B CA 1
ATOM 1490 C C . ARG B 1 3 ? 24.859 26.125 5.418 1 66.5 3 ARG B C 1
ATOM 1492 O O . ARG B 1 3 ? 24.25 25.219 4.832 1 66.5 3 ARG B O 1
ATOM 1499 N N . ALA B 1 4 ? 25.016 27.234 4.973 1 71.94 4 ALA B N 1
ATOM 1500 C CA . ALA B 1 4 ? 24.469 27.609 3.672 1 71.94 4 ALA B CA 1
ATOM 1501 C C . ALA B 1 4 ? 25.109 26.797 2.551 1 71.94 4 ALA B C 1
ATOM 1503 O O . ALA B 1 4 ? 24.438 26.359 1.619 1 71.94 4 ALA B O 1
ATOM 1504 N N . ARG B 1 5 ? 26.375 26.688 2.711 1 69.56 5 ARG B N 1
ATOM 1505 C CA . ARG B 1 5 ? 27.094 25.891 1.713 1 69.56 5 ARG B CA 1
ATOM 1506 C C . ARG B 1 5 ? 26.625 24.438 1.749 1 69.56 5 ARG B C 1
ATOM 1508 O O . ARG B 1 5 ? 26.422 23.812 0.702 1 69.56 5 ARG B O 1
ATOM 1515 N N . ASP B 1 6 ? 26.453 24.016 2.857 1 75.56 6 ASP B N 1
ATOM 1516 C CA . ASP B 1 6 ? 26 22.641 3.039 1 75.56 6 ASP B CA 1
ATOM 1517 C C . ASP B 1 6 ? 24.594 22.453 2.465 1 75.56 6 ASP B C 1
ATOM 1519 O O . ASP B 1 6 ? 24.312 21.438 1.814 1 75.56 6 ASP B O 1
ATOM 1523 N N . GLU B 1 7 ? 23.922 23.469 2.594 1 82.69 7 GLU B N 1
ATOM 1524 C CA . GLU B 1 7 ? 22.562 23.391 2.088 1 82.69 7 GLU B CA 1
ATOM 1525 C C . GLU B 1 7 ? 22.531 23.422 0.562 1 82.69 7 GLU B C 1
ATOM 1527 O O . GLU B 1 7 ? 21.703 22.766 -0.058 1 82.69 7 GLU B O 1
ATOM 1532 N N . ARG B 1 8 ? 23.422 24.156 0.041 1 85.69 8 ARG B N 1
ATOM 1533 C CA . ARG B 1 8 ? 23.516 24.219 -1.413 1 85.69 8 ARG B CA 1
ATOM 1534 C C . ARG B 1 8 ? 23.922 22.875 -2 1 85.69 8 ARG B C 1
ATOM 1536 O O . ARG B 1 8 ? 23.375 22.438 -3.01 1 85.69 8 ARG B O 1
ATOM 1543 N N . ILE B 1 9 ? 24.844 22.281 -1.346 1 89.25 9 ILE B N 1
ATOM 1544 C CA . ILE B 1 9 ? 25.312 20.984 -1.808 1 89.25 9 ILE B CA 1
ATOM 1545 C C . ILE B 1 9 ? 24.172 19.969 -1.681 1 89.25 9 ILE B C 1
ATOM 1547 O O . ILE B 1 9 ? 23.922 19.188 -2.602 1 89.25 9 ILE B O 1
ATOM 1551 N N . ASP B 1 10 ? 23.5 20.062 -0.59 1 94.12 10 ASP B N 1
ATOM 1552 C CA . ASP B 1 10 ? 22.391 19.141 -0.382 1 94.12 10 ASP B CA 1
ATOM 1553 C C . ASP B 1 10 ? 21.344 19.281 -1.479 1 94.12 10 ASP B C 1
ATOM 1555 O O . ASP B 1 10 ? 20.906 18.297 -2.066 1 94.12 10 ASP B O 1
ATOM 1559 N N . ASP B 1 11 ? 21.031 20.547 -1.761 1 95.12 11 ASP B N 1
ATOM 1560 C CA . ASP B 1 11 ? 20.016 20.812 -2.77 1 95.12 11 ASP B CA 1
ATOM 1561 C C . ASP B 1 11 ? 20.469 20.312 -4.145 1 95.12 11 ASP B C 1
ATOM 1563 O O . ASP B 1 11 ? 19.672 19.719 -4.883 1 95.12 11 ASP B O 1
ATOM 1567 N N . ALA B 1 12 ? 21.688 20.562 -4.438 1 95.94 12 ALA B N 1
ATOM 1568 C CA . ALA B 1 12 ? 22.219 20.141 -5.73 1 95.94 12 ALA B CA 1
ATOM 1569 C C . ALA B 1 12 ? 22.203 18.625 -5.859 1 95.94 12 ALA B C 1
ATOM 1571 O O . ALA B 1 12 ? 21.844 18.078 -6.91 1 95.94 12 ALA B O 1
ATOM 1572 N N . VAL B 1 13 ? 22.578 17.984 -4.789 1 97.75 13 VAL B N 1
ATOM 1573 C CA . VAL B 1 13 ? 22.656 16.531 -4.785 1 97.75 13 VAL B CA 1
ATOM 1574 C C . VAL B 1 13 ? 21.25 15.945 -4.883 1 97.75 13 VAL B C 1
ATOM 1576 O O . VAL B 1 13 ? 21 15.016 -5.664 1 97.75 13 VAL B O 1
ATOM 1579 N N . LEU B 1 14 ? 20.359 16.516 -4.152 1 97.88 14 LEU B N 1
ATOM 1580 C CA . LEU B 1 14 ? 18.984 16.031 -4.18 1 97.88 14 LEU B CA 1
ATOM 1581 C C . LEU B 1 14 ? 18.344 16.266 -5.551 1 97.88 14 LEU B C 1
ATOM 1583 O O . LEU B 1 14 ? 17.656 15.391 -6.078 1 97.88 14 LEU B O 1
ATOM 1587 N N . ALA B 1 15 ? 18.594 17.438 -6.129 1 97.81 15 ALA B N 1
ATOM 1588 C CA . ALA B 1 15 ? 18.062 17.75 -7.457 1 97.81 15 ALA B CA 1
ATOM 1589 C C . ALA B 1 15 ? 18.656 16.812 -8.508 1 97.81 15 ALA B C 1
ATOM 1591 O O . ALA B 1 15 ? 17.922 16.297 -9.359 1 97.81 15 ALA B O 1
ATOM 1592 N N . ALA B 1 16 ? 19.938 16.562 -8.445 1 98.31 16 ALA B N 1
ATOM 1593 C CA . ALA B 1 16 ? 20.609 15.648 -9.367 1 98.31 16 ALA B CA 1
ATOM 1594 C C . ALA B 1 16 ? 20.047 14.234 -9.234 1 98.31 16 ALA B C 1
ATOM 1596 O O . ALA B 1 16 ? 19.828 13.555 -10.242 1 98.31 16 ALA B O 1
ATOM 1597 N N . THR B 1 17 ? 19.844 13.836 -7.992 1 98.5 17 THR B N 1
ATOM 1598 C CA . THR B 1 17 ? 19.297 12.508 -7.734 1 98.5 17 THR B CA 1
ATOM 1599 C C . THR B 1 17 ? 17.922 12.352 -8.344 1 98.5 17 THR B C 1
ATOM 1601 O O . THR B 1 17 ? 17.641 11.359 -9.023 1 98.5 17 THR B O 1
ATOM 1604 N N . LEU B 1 18 ? 17.094 13.336 -8.133 1 98.06 18 LEU B N 1
ATOM 1605 C CA . LEU B 1 18 ? 15.75 13.32 -8.68 1 98.06 18 LEU B CA 1
ATOM 1606 C C . LEU B 1 18 ? 15.773 13.234 -10.195 1 98.06 18 LEU B C 1
ATOM 1608 O O . LEU B 1 18 ? 15.023 12.461 -10.797 1 98.06 18 LEU B O 1
ATOM 1612 N N . GLU B 1 19 ? 16.625 13.992 -10.797 1 98.06 19 GLU B N 1
ATOM 1613 C CA . GLU B 1 19 ? 16.75 13.992 -12.258 1 98.06 19 GLU B CA 1
ATOM 1614 C C . GLU B 1 19 ? 17.203 12.633 -12.773 1 98.06 19 GLU B C 1
ATOM 1616 O O . GLU B 1 19 ? 16.641 12.102 -13.727 1 98.06 19 GLU B O 1
ATOM 1621 N N . LEU B 1 20 ? 18.188 12.102 -12.156 1 98.38 20 LEU B N 1
ATOM 1622 C CA . LEU B 1 20 ? 18.734 10.812 -12.578 1 98.38 20 LEU B CA 1
ATOM 1623 C C . LEU B 1 20 ? 17.719 9.695 -12.391 1 98.38 20 LEU B C 1
ATOM 1625 O O . LEU B 1 20 ? 17.625 8.797 -13.227 1 98.38 20 LEU B O 1
ATOM 1629 N N . LEU B 1 21 ? 16.984 9.766 -11.312 1 98.19 21 LEU B N 1
ATOM 1630 C CA . LEU B 1 21 ? 15.914 8.797 -11.094 1 98.19 21 LEU B CA 1
ATOM 1631 C C . LEU B 1 21 ? 14.875 8.875 -12.203 1 98.19 21 LEU B C 1
ATOM 1633 O O . LEU B 1 21 ? 14.344 7.852 -12.648 1 98.19 21 LEU B O 1
ATOM 1637 N N . GLY B 1 22 ? 14.562 10.086 -12.602 1 97.56 22 GLY B N 1
ATOM 1638 C CA . GLY B 1 22 ? 13.617 10.281 -13.688 1 97.56 22 GLY B CA 1
ATOM 1639 C C . GLY B 1 22 ? 14.133 9.773 -15.023 1 97.56 22 GLY B C 1
ATOM 1640 O O . GLY B 1 22 ? 13.367 9.219 -15.82 1 97.56 22 GLY B O 1
ATOM 1641 N N . GLU B 1 23 ? 15.398 9.867 -15.234 1 97.12 23 GLU B N 1
ATOM 1642 C CA . GLU B 1 23 ? 16.016 9.539 -16.516 1 97.12 23 GLU B CA 1
ATOM 1643 C C . GLU B 1 23 ? 16.297 8.039 -16.625 1 97.12 23 GLU B C 1
ATOM 1645 O O . GLU B 1 23 ? 16.047 7.43 -17.656 1 97.12 23 GLU B O 1
ATOM 1650 N N . ASN B 1 24 ? 16.859 7.453 -15.484 1 95.44 24 ASN B N 1
ATOM 1651 C CA . ASN B 1 24 ? 17.438 6.121 -15.594 1 95.44 24 ASN B CA 1
ATOM 1652 C C . ASN B 1 24 ? 16.734 5.117 -14.695 1 95.44 24 ASN B C 1
ATOM 1654 O O . ASN B 1 24 ? 16.891 3.906 -14.859 1 95.44 24 ASN B O 1
ATOM 1658 N N . GLY B 1 25 ? 15.953 5.656 -13.797 1 96 25 GLY B N 1
ATOM 1659 C CA . GLY B 1 25 ? 15.234 4.762 -12.898 1 96 25 GLY B CA 1
ATOM 1660 C C . GLY B 1 25 ? 15.992 4.473 -11.617 1 96 25 GLY B C 1
ATOM 1661 O O . GLY B 1 25 ? 17.141 4.875 -11.469 1 96 25 GLY B O 1
ATOM 1662 N N . TYR B 1 26 ? 15.375 3.783 -10.773 1 96.88 26 TYR B N 1
ATOM 1663 C CA . TYR B 1 26 ? 15.836 3.523 -9.414 1 96.88 26 TYR B CA 1
ATOM 1664 C C . TYR B 1 26 ? 17.031 2.582 -9.414 1 96.88 26 TYR B C 1
ATOM 1666 O O . TYR B 1 26 ? 18.016 2.82 -8.711 1 96.88 26 TYR B O 1
ATOM 1674 N N . ALA B 1 27 ? 16.969 1.559 -10.195 1 94.12 27 ALA B N 1
ATOM 1675 C CA . ALA B 1 27 ? 17.969 0.501 -10.195 1 94.12 27 ALA B CA 1
ATOM 1676 C C . ALA B 1 27 ? 19.312 1.017 -10.719 1 94.12 27 ALA B C 1
ATOM 1678 O O . ALA B 1 27 ? 20.375 0.556 -10.297 1 94.12 27 ALA B O 1
ATOM 1679 N N . GLU B 1 28 ? 19.312 1.98 -11.547 1 96.12 28 GLU B N 1
ATOM 1680 C CA . GLU B 1 28 ? 20.516 2.445 -12.234 1 96.12 28 GLU B CA 1
ATOM 1681 C C . GLU B 1 28 ? 21.156 3.6 -11.484 1 96.12 28 GLU B C 1
ATOM 1683 O O . GLU B 1 28 ? 22.25 4.059 -11.859 1 96.12 28 GLU B O 1
ATOM 1688 N N . LEU B 1 29 ? 20.547 4.07 -10.438 1 98 29 LEU B N 1
ATOM 1689 C CA . LEU B 1 29 ? 21.094 5.184 -9.672 1 98 29 LEU B CA 1
ATOM 1690 C C . LEU B 1 29 ? 22.422 4.793 -9.008 1 98 29 LEU B C 1
ATOM 1692 O O . LEU B 1 29 ? 22.531 3.695 -8.461 1 98 29 LEU B O 1
ATOM 1696 N N . SER B 1 30 ? 23.406 5.664 -9.094 1 97.69 30 SER B N 1
ATOM 1697 C CA . SER B 1 30 ? 24.672 5.477 -8.391 1 97.69 30 SER B CA 1
ATOM 1698 C C . SER B 1 30 ? 25.172 6.793 -7.801 1 97.69 30 SER B C 1
ATOM 1700 O O . SER B 1 30 ? 24.875 7.867 -8.328 1 97.69 30 SER B O 1
ATOM 1702 N N . ILE B 1 31 ? 25.906 6.645 -6.746 1 97.81 31 ILE B N 1
ATOM 1703 C CA . ILE B 1 31 ? 26.5 7.824 -6.121 1 97.81 31 ILE B CA 1
ATOM 1704 C C . ILE B 1 31 ? 27.438 8.508 -7.109 1 97.81 31 ILE B C 1
ATOM 1706 O O . ILE B 1 31 ? 27.531 9.734 -7.145 1 97.81 31 ILE B O 1
ATOM 1710 N N . GLY B 1 32 ? 28.109 7.723 -7.91 1 97.81 32 GLY B N 1
ATOM 1711 C CA . GLY B 1 32 ? 28.984 8.281 -8.93 1 97.81 32 GLY B CA 1
ATOM 1712 C C . GLY B 1 32 ? 28.266 9.172 -9.922 1 97.81 32 GLY B C 1
ATOM 1713 O O . GLY B 1 32 ? 28.703 10.289 -10.195 1 97.81 32 GLY B O 1
ATOM 1714 N N . SER B 1 33 ? 27.219 8.672 -10.492 1 98.12 33 SER B N 1
ATOM 1715 C CA . SER B 1 33 ? 26.438 9.461 -11.445 1 98.12 33 SER B CA 1
ATOM 1716 C C . SER B 1 33 ? 25.859 10.703 -10.789 1 98.12 33 SER B C 1
ATOM 1718 O O . SER B 1 33 ? 25.781 11.766 -11.414 1 98.12 33 SER B O 1
ATOM 1720 N N . VAL B 1 34 ? 25.438 10.602 -9.531 1 98.5 34 VAL B N 1
ATOM 1721 C CA . VAL B 1 34 ? 24.891 11.742 -8.797 1 98.5 34 VAL B CA 1
ATOM 1722 C C . VAL B 1 34 ? 25.969 12.797 -8.602 1 98.5 34 VAL B C 1
ATOM 1724 O O . VAL B 1 34 ? 25.734 13.984 -8.836 1 98.5 34 VAL B O 1
ATOM 1727 N N . ALA B 1 35 ? 27.125 12.32 -8.164 1 98.19 35 ALA B N 1
ATOM 1728 C CA . ALA B 1 35 ? 28.25 13.227 -7.961 1 98.19 35 ALA B CA 1
ATOM 1729 C C . ALA B 1 35 ? 28.562 14 -9.234 1 98.19 35 ALA B C 1
ATOM 1731 O O . ALA B 1 35 ? 28.703 15.227 -9.211 1 98.19 35 ALA B O 1
ATOM 1732 N N . THR B 1 36 ? 28.609 13.281 -10.328 1 98.31 36 THR B N 1
ATOM 1733 C CA . THR B 1 36 ? 28.906 13.875 -11.625 1 98.31 36 THR B CA 1
ATOM 1734 C C . THR B 1 36 ? 27.844 14.898 -12.016 1 98.31 36 THR B C 1
ATOM 1736 O O . THR B 1 36 ? 28.156 16.031 -12.383 1 98.31 36 THR B O 1
ATOM 1739 N N . ARG B 1 37 ? 26.578 14.578 -11.891 1 98 37 ARG B N 1
ATOM 1740 C CA . ARG B 1 37 ? 25.469 15.445 -12.273 1 98 37 ARG B CA 1
ATOM 1741 C C . ARG B 1 37 ? 25.406 16.688 -11.383 1 98 37 ARG B C 1
ATOM 1743 O O . ARG B 1 37 ? 25.125 17.781 -11.852 1 98 37 ARG B O 1
ATOM 1750 N N . ALA B 1 38 ? 25.688 16.516 -10.109 1 97.56 38 ALA B N 1
ATOM 1751 C CA . ALA B 1 38 ? 25.594 17.594 -9.125 1 97.56 38 ALA B CA 1
ATOM 1752 C C . ALA B 1 38 ? 26.859 18.453 -9.141 1 97.56 38 ALA B C 1
ATOM 1754 O O . ALA B 1 38 ? 26.875 19.547 -8.57 1 97.56 38 ALA B O 1
ATOM 1755 N N . GLY B 1 39 ? 27.922 17.922 -9.734 1 97.19 39 GLY B N 1
ATOM 1756 C CA . GLY B 1 39 ? 29.172 18.656 -9.758 1 97.19 39 GLY B CA 1
ATOM 1757 C C . GLY B 1 39 ? 29.875 18.656 -8.414 1 97.19 39 GLY B C 1
ATOM 1758 O O . GLY B 1 39 ? 30.406 19.688 -7.988 1 97.19 39 GLY B O 1
ATOM 1759 N N . VAL B 1 40 ? 29.797 17.594 -7.715 1 96.44 40 VAL B N 1
ATOM 1760 C CA . VAL B 1 40 ? 30.453 17.469 -6.418 1 96.44 40 VAL B CA 1
ATOM 1761 C C . VAL B 1 40 ? 31.281 16.188 -6.375 1 96.44 40 VAL B C 1
ATOM 1763 O O . VAL B 1 40 ? 31.188 15.352 -7.27 1 96.44 40 VAL B O 1
ATOM 1766 N N . HIS B 1 41 ? 32.125 16.156 -5.355 1 95.19 41 HIS B N 1
ATOM 1767 C CA . HIS B 1 41 ? 32.938 14.961 -5.164 1 95.19 41 HIS B CA 1
ATOM 1768 C C . HIS B 1 41 ? 32.156 13.906 -4.363 1 95.19 41 HIS B C 1
ATOM 1770 O O . HIS B 1 41 ? 31.406 14.25 -3.451 1 95.19 41 HIS B O 1
ATOM 1776 N N . ARG B 1 42 ? 32.438 12.641 -4.664 1 95.44 42 ARG B N 1
ATOM 1777 C CA . ARG B 1 42 ? 31.75 11.516 -4.039 1 95.44 42 ARG B CA 1
ATOM 1778 C C . ARG B 1 42 ? 31.859 11.578 -2.518 1 95.44 42 ARG B C 1
ATOM 1780 O O . ARG B 1 42 ? 30.875 11.383 -1.809 1 95.44 42 ARG B O 1
ATOM 1787 N N . PRO B 1 43 ? 33.031 11.945 -1.93 1 95.06 43 PRO B N 1
ATOM 1788 C CA . PRO B 1 43 ? 33.156 11.977 -0.47 1 95.06 43 PRO B CA 1
ATOM 1789 C C . PRO B 1 43 ? 32.219 12.984 0.177 1 95.06 43 PRO B C 1
ATOM 1791 O O . PRO B 1 43 ? 31.734 12.773 1.299 1 95.06 43 PRO B O 1
ATOM 1794 N N . ALA B 1 44 ? 31.938 13.977 -0.538 1 94.19 44 ALA B N 1
ATOM 1795 C CA . ALA B 1 44 ? 31 14.984 -0.031 1 94.19 44 ALA B CA 1
ATOM 1796 C C . ALA B 1 44 ? 29.609 14.406 0.131 1 94.19 44 ALA B C 1
ATOM 1798 O O . ALA B 1 44 ? 28.875 14.781 1.056 1 94.19 44 ALA B O 1
ATOM 1799 N N . ILE B 1 45 ? 29.203 13.461 -0.755 1 96.44 45 ILE B N 1
ATOM 1800 C CA . ILE B 1 45 ? 27.891 12.82 -0.695 1 96.44 45 ILE B CA 1
ATOM 1801 C C . ILE B 1 45 ? 27.875 11.797 0.437 1 96.44 45 ILE B C 1
ATOM 1803 O O . ILE B 1 45 ? 26.938 11.766 1.236 1 96.44 45 ILE B O 1
ATOM 1807 N N . TYR B 1 46 ? 28.938 11.062 0.627 1 95 46 TYR B N 1
ATOM 1808 C CA . TYR B 1 46 ? 29 9.992 1.614 1 95 46 TYR B CA 1
ATOM 1809 C C . TYR B 1 46 ? 29.031 10.555 3.029 1 95 46 TYR B C 1
ATOM 1811 O O . TYR B 1 46 ? 28.641 9.883 3.982 1 95 46 TYR B O 1
ATOM 1819 N N . ARG B 1 47 ? 29.547 11.766 3.148 1 94.31 47 ARG B N 1
ATOM 1820 C CA . ARG B 1 47 ? 29.547 12.414 4.457 1 94.31 47 ARG B CA 1
ATOM 1821 C C . ARG B 1 47 ? 28.125 12.625 4.957 1 94.31 47 ARG B C 1
ATOM 1823 O O . ARG B 1 47 ? 27.875 12.586 6.164 1 94.31 47 ARG B O 1
ATOM 1830 N N . ARG B 1 48 ? 27.219 12.727 3.98 1 93.31 48 ARG B N 1
ATOM 1831 C CA . ARG B 1 48 ? 25.844 13.07 4.316 1 93.31 48 ARG B CA 1
ATOM 1832 C C . ARG B 1 48 ? 24.938 11.852 4.227 1 93.31 48 ARG B C 1
ATOM 1834 O O . ARG B 1 48 ? 23.984 11.719 5 1 93.31 48 ARG B O 1
ATOM 1841 N N . TRP B 1 49 ? 25.188 11.031 3.26 1 95.69 49 TRP B N 1
ATOM 1842 C CA . TRP B 1 49 ? 24.359 9.859 2.988 1 95.69 49 TRP B CA 1
ATOM 1843 C C . TRP B 1 49 ? 25.203 8.594 2.939 1 95.69 49 TRP B C 1
ATOM 1845 O O . TRP B 1 49 ? 26.047 8.43 2.045 1 95.69 49 TRP B O 1
ATOM 1855 N N . PRO B 1 50 ? 24.938 7.746 3.82 1 94.38 50 PRO B N 1
ATOM 1856 C CA . PRO B 1 50 ? 25.75 6.535 3.877 1 94.38 50 PRO B CA 1
ATOM 1857 C C . PRO B 1 50 ? 25.578 5.641 2.652 1 94.38 50 PRO B C 1
ATOM 1859 O O . PRO B 1 50 ? 26.422 4.789 2.377 1 94.38 50 PRO B O 1
ATOM 1862 N N . SER B 1 51 ? 24.406 5.812 1.944 1 95.12 51 SER B N 1
ATOM 1863 C CA . SER B 1 51 ? 24.156 5.035 0.734 1 95.12 51 SER B CA 1
ATOM 1864 C C . SER B 1 51 ? 23.234 5.773 -0.218 1 95.12 51 SER B C 1
ATOM 1866 O O . SER B 1 51 ? 22.578 6.75 0.171 1 95.12 51 SER B O 1
ATOM 1868 N N . LYS B 1 52 ? 23.125 5.309 -1.425 1 95.81 52 LYS B N 1
ATOM 1869 C CA . LYS B 1 52 ? 22.203 5.883 -2.4 1 95.81 52 LYS B CA 1
ATOM 1870 C C . LYS B 1 52 ? 20.75 5.73 -1.947 1 95.81 52 LYS B C 1
ATOM 1872 O O . LYS B 1 52 ? 19.906 6.566 -2.26 1 95.81 52 LYS B O 1
ATOM 1877 N N . ARG B 1 53 ? 20.469 4.664 -1.209 1 96.94 53 ARG B N 1
ATOM 1878 C CA . ARG B 1 53 ? 19.109 4.441 -0.735 1 96.94 53 ARG B CA 1
ATOM 1879 C C . ARG B 1 53 ? 18.719 5.492 0.297 1 96.94 53 ARG B C 1
ATOM 1881 O O . ARG B 1 53 ? 17.578 5.961 0.304 1 96.94 53 ARG B O 1
ATOM 1888 N N . HIS B 1 54 ? 19.594 5.871 1.139 1 96.94 54 HIS B N 1
ATOM 1889 C CA . HIS B 1 54 ? 19.344 6.945 2.092 1 96.94 54 HIS B CA 1
ATOM 1890 C C . HIS B 1 54 ? 19.156 8.281 1.381 1 96.94 54 HIS B C 1
ATOM 1892 O O . HIS B 1 54 ? 18.344 9.102 1.801 1 96.94 54 HIS B O 1
ATOM 1898 N N . LEU B 1 55 ? 19.953 8.453 0.331 1 97.38 55 LEU B N 1
ATOM 1899 C CA . LEU B 1 55 ? 19.781 9.633 -0.505 1 97.38 55 LEU B CA 1
ATOM 1900 C C . LEU B 1 55 ? 18.391 9.672 -1.108 1 97.38 55 LEU B C 1
ATOM 1902 O O . LEU B 1 55 ? 17.75 10.727 -1.13 1 97.38 55 LEU B O 1
ATOM 1906 N N . VAL B 1 56 ? 17.828 8.594 -1.559 1 98.06 56 VAL B N 1
ATOM 1907 C CA . VAL B 1 56 ? 16.484 8.516 -2.146 1 98.06 56 VAL B CA 1
ATOM 1908 C C . VAL B 1 56 ? 15.438 8.859 -1.094 1 98.06 56 VAL B C 1
ATOM 1910 O O . VAL B 1 56 ? 14.461 9.547 -1.387 1 98.06 56 VAL B O 1
ATOM 1913 N N . VAL B 1 57 ? 15.617 8.359 0.149 1 97.81 57 VAL B N 1
ATOM 1914 C CA . VAL B 1 57 ? 14.711 8.711 1.231 1 97.81 57 VAL B CA 1
ATOM 1915 C C . VAL B 1 57 ? 14.633 10.234 1.363 1 97.81 57 VAL B C 1
ATOM 1917 O O . VAL B 1 57 ? 13.539 10.805 1.433 1 97.81 57 VAL B O 1
ATOM 1920 N N . ASP B 1 58 ? 15.758 10.883 1.297 1 97.25 58 ASP B N 1
ATOM 1921 C CA . ASP B 1 58 ? 15.758 12.336 1.454 1 97.25 58 ASP B CA 1
ATOM 1922 C C . ASP B 1 58 ? 15.18 13.023 0.222 1 97.25 58 ASP B C 1
ATOM 1924 O O . ASP B 1 58 ? 14.633 14.125 0.319 1 97.25 58 ASP B O 1
ATOM 1928 N N . VAL B 1 59 ? 15.281 12.422 -0.946 1 97.69 59 VAL B N 1
ATOM 1929 C CA . VAL B 1 59 ? 14.617 12.938 -2.137 1 97.69 59 VAL B CA 1
ATOM 1930 C C . VAL B 1 59 ? 13.102 12.914 -1.934 1 97.69 59 VAL B C 1
ATOM 1932 O O . VAL B 1 59 ? 12.406 13.867 -2.277 1 97.69 59 VAL B O 1
ATOM 1935 N N . VAL B 1 60 ? 12.57 11.828 -1.374 1 97.69 60 VAL B N 1
ATOM 1936 C CA . VAL B 1 60 ? 11.148 11.719 -1.087 1 97.69 60 VAL B CA 1
ATOM 1937 C C . VAL B 1 60 ? 10.727 12.82 -0.121 1 97.69 60 VAL B C 1
ATOM 1939 O O . VAL B 1 60 ? 9.742 13.531 -0.365 1 97.69 60 VAL B O 1
ATOM 1942 N N . VAL B 1 61 ? 11.492 12.969 0.944 1 97.12 61 VAL B N 1
ATOM 1943 C CA . VAL B 1 61 ? 11.203 13.984 1.955 1 97.12 61 VAL B CA 1
ATOM 1944 C C . VAL B 1 61 ? 11.188 15.367 1.311 1 97.12 61 VAL B C 1
ATOM 1946 O O . VAL B 1 61 ? 10.266 16.156 1.54 1 97.12 61 VAL B O 1
ATOM 1949 N N . ALA B 1 62 ? 12.141 15.57 0.471 1 96 62 ALA B N 1
ATOM 1950 C CA . ALA B 1 62 ? 12.266 16.891 -0.158 1 96 62 ALA B CA 1
ATOM 1951 C C . ALA B 1 62 ? 11.164 17.109 -1.189 1 96 62 ALA B C 1
ATOM 1953 O O . ALA B 1 62 ? 10.688 18.234 -1.366 1 96 62 ALA B O 1
ATOM 1954 N N . HIS B 1 63 ? 10.766 16.109 -1.885 1 96.19 63 HIS B N 1
ATOM 1955 C CA . HIS B 1 63 ? 9.82 16.219 -2.99 1 96.19 63 HIS B CA 1
ATOM 1956 C C . HIS B 1 63 ? 8.391 16.328 -2.48 1 96.19 63 HIS B C 1
ATOM 1958 O O . HIS B 1 63 ? 7.633 17.203 -2.92 1 96.19 63 HIS B O 1
ATOM 1964 N N . ILE B 1 64 ? 7.949 15.492 -1.565 1 96.5 64 ILE B N 1
ATOM 1965 C CA . ILE B 1 64 ? 6.578 15.477 -1.065 1 96.5 64 ILE B CA 1
ATOM 1966 C C . ILE B 1 64 ? 6.449 16.438 0.117 1 96.5 64 ILE B C 1
ATOM 1968 O O . ILE B 1 64 ? 5.43 17.109 0.27 1 96.5 64 ILE B O 1
ATOM 1972 N N . GLY B 1 65 ? 7.527 16.375 0.906 1 95.5 65 GLY B N 1
ATOM 1973 C CA . GLY B 1 65 ? 7.543 17.266 2.062 1 95.5 65 GLY B CA 1
ATOM 1974 C C . GLY B 1 65 ? 6.93 16.625 3.299 1 95.5 65 GLY B C 1
ATOM 1975 O O . GLY B 1 65 ? 6.293 15.578 3.217 1 95.5 65 GLY B O 1
ATOM 1976 N N . THR B 1 66 ? 7.211 17.359 4.426 1 96.81 66 THR B N 1
ATOM 1977 C CA . THR B 1 66 ? 6.645 17 5.719 1 96.81 66 THR B CA 1
ATOM 1978 C C . THR B 1 66 ? 5.992 18.203 6.387 1 96.81 66 THR B C 1
ATOM 1980 O O . THR B 1 66 ? 5.902 18.266 7.613 1 96.81 66 THR B O 1
ATOM 1983 N N . ASP B 1 67 ? 5.676 19.109 5.465 1 96.88 67 ASP B N 1
ATOM 1984 C CA . ASP B 1 67 ? 4.906 20.219 6.016 1 96.88 67 ASP B CA 1
ATOM 1985 C C . ASP B 1 67 ? 3.678 19.719 6.773 1 96.88 67 ASP B C 1
ATOM 1987 O O . ASP B 1 67 ? 2.986 18.812 6.309 1 96.88 67 ASP B O 1
ATOM 1991 N N . PRO B 1 68 ? 3.436 20.344 7.867 1 98 68 PRO B N 1
ATOM 1992 C CA . PRO B 1 68 ? 2.322 19.859 8.695 1 98 68 PRO B CA 1
ATOM 1993 C C . PRO B 1 68 ? 0.969 20.016 8 1 98 68 PRO B C 1
ATOM 1995 O O . PRO B 1 68 ? 0.775 20.938 7.211 1 98 68 PRO B O 1
ATOM 1998 N N . THR B 1 69 ? 0.084 19.047 8.312 1 98.69 69 THR B N 1
ATOM 1999 C CA . THR B 1 69 ? -1.322 19.266 7.992 1 98.69 69 THR B CA 1
ATOM 2000 C C . THR B 1 69 ? -1.814 20.578 8.586 1 98.69 69 THR B C 1
ATOM 2002 O O . THR B 1 69 ? -1.579 20.859 9.766 1 98.69 69 THR B O 1
ATOM 2005 N N . PRO B 1 70 ? -2.457 21.406 7.727 1 98.62 70 PRO B N 1
ATOM 2006 C CA . PRO B 1 70 ? -2.963 22.656 8.289 1 98.62 70 PRO B CA 1
ATOM 2007 C C . PRO B 1 70 ? -3.957 22.438 9.43 1 98.62 70 PRO B C 1
ATOM 2009 O O . PRO B 1 70 ? -4.637 21.406 9.469 1 98.62 70 PRO B O 1
ATOM 2012 N N . ASP B 1 71 ? -3.998 23.328 10.344 1 98 71 ASP B N 1
ATOM 2013 C CA . ASP B 1 71 ? -4.941 23.328 11.453 1 98 71 ASP B CA 1
ATOM 2014 C C . ASP B 1 71 ? -5.664 24.672 11.562 1 98 71 ASP B C 1
ATOM 2016 O O . ASP B 1 71 ? -5.43 25.438 12.5 1 98 71 ASP B O 1
ATOM 2020 N N . THR B 1 72 ? -6.586 24.906 10.68 1 97.94 72 THR B N 1
ATOM 2021 C CA . THR B 1 72 ? -7.238 26.203 10.547 1 97.94 72 THR B CA 1
ATOM 2022 C C . THR B 1 72 ? -8.586 26.219 11.258 1 97.94 72 THR B C 1
ATOM 2024 O O . THR B 1 72 ? -9.219 27.266 11.398 1 97.94 72 THR B O 1
ATOM 2027 N N . GLY B 1 73 ? -9.023 25.109 11.664 1 96.56 73 GLY B N 1
ATOM 2028 C CA . GLY B 1 73 ? -10.328 25 12.297 1 96.56 73 GLY B CA 1
ATOM 2029 C C . GLY B 1 73 ? -11.375 24.375 11.398 1 96.56 73 GLY B C 1
ATOM 2030 O O . GLY B 1 73 ? -12.461 24 11.852 1 96.56 73 GLY B O 1
ATOM 2031 N N . ASP B 1 74 ? -11.117 24.234 10.148 1 98 74 ASP B N 1
ATOM 2032 C CA . ASP B 1 74 ? -11.93 23.484 9.211 1 98 74 ASP B CA 1
ATOM 2033 C C . ASP B 1 74 ? -11.352 22.094 8.969 1 98 74 ASP B C 1
ATOM 2035 O O . ASP B 1 74 ? -10.547 21.891 8.062 1 98 74 ASP B O 1
ATOM 2039 N N . LEU B 1 75 ? -11.797 21.172 9.758 1 98.31 75 LEU B N 1
ATOM 2040 C CA . LEU B 1 75 ? -11.188 19.844 9.82 1 98.31 75 LEU B CA 1
ATOM 2041 C C . LEU B 1 75 ? -11.156 19.188 8.445 1 98.31 75 LEU B C 1
ATOM 2043 O O . LEU B 1 75 ? -10.117 18.672 8.023 1 98.31 75 LEU B O 1
ATOM 2047 N N . ARG B 1 76 ? -12.25 19.172 7.723 1 98.62 76 ARG B N 1
ATOM 2048 C CA . ARG B 1 76 ? -12.273 18.547 6.41 1 98.62 76 ARG B CA 1
ATOM 2049 C C . ARG B 1 76 ? -11.266 19.203 5.469 1 98.62 76 ARG B C 1
ATOM 2051 O O . ARG B 1 76 ? -10.484 18.516 4.805 1 98.62 76 ARG B O 1
ATOM 2058 N N . ALA B 1 77 ? -11.305 20.5 5.359 1 98.75 77 ALA B N 1
ATOM 2059 C CA . ALA B 1 77 ? -10.398 21.219 4.469 1 98.75 77 ALA B CA 1
ATOM 2060 C C . ALA B 1 77 ? -8.938 20.953 4.832 1 98.75 77 ALA B C 1
ATOM 2062 O O . ALA B 1 77 ? -8.094 20.797 3.953 1 98.75 77 ALA B O 1
ATOM 2063 N N . ASP B 1 78 ? -8.672 20.922 6.098 1 98.81 78 ASP B N 1
ATOM 2064 C CA . ASP B 1 78 ? -7.316 20.688 6.59 1 98.81 78 ASP B CA 1
ATOM 2065 C C . ASP B 1 78 ? -6.832 19.297 6.211 1 98.81 78 ASP B C 1
ATOM 2067 O O . ASP B 1 78 ? -5.727 19.141 5.688 1 98.81 78 ASP B O 1
ATOM 2071 N N . LEU B 1 79 ? -7.676 18.297 6.441 1 98.88 79 LEU B N 1
ATOM 2072 C CA . LEU B 1 79 ? -7.305 16.922 6.113 1 98.88 79 LEU B CA 1
ATOM 2073 C C . LEU B 1 79 ? -7.141 16.75 4.605 1 98.88 79 LEU B C 1
ATOM 2075 O O . LEU B 1 79 ? -6.195 16.094 4.152 1 98.88 79 LEU B O 1
ATOM 2079 N N . VAL B 1 80 ? -8.039 17.328 3.824 1 98.88 80 VAL B N 1
ATOM 2080 C CA . VAL B 1 80 ? -7.941 17.219 2.371 1 98.88 80 VAL B CA 1
ATOM 2081 C C . VAL B 1 80 ? -6.641 17.859 1.894 1 98.88 80 VAL B C 1
ATOM 2083 O O . VAL B 1 80 ? -5.938 17.297 1.052 1 98.88 80 VAL B O 1
ATOM 2086 N N . ALA B 1 81 ? -6.309 19 2.4 1 98.75 81 ALA B N 1
ATOM 2087 C CA . ALA B 1 81 ? -5.066 19.672 2.029 1 98.75 81 ALA B CA 1
ATOM 2088 C C . ALA B 1 81 ? -3.857 18.797 2.346 1 98.75 81 ALA B C 1
ATOM 2090 O O . ALA B 1 81 ? -2.953 18.656 1.52 1 98.75 81 ALA B O 1
ATOM 2091 N N . GLY B 1 82 ? -3.824 18.25 3.549 1 98.56 82 GLY B N 1
ATOM 2092 C CA . GLY B 1 82 ? -2.734 17.375 3.939 1 98.56 82 GLY B CA 1
ATOM 2093 C C . GLY B 1 82 ? -2.596 16.156 3.043 1 98.56 82 GLY B C 1
ATOM 2094 O O . GLY B 1 82 ? -1.508 15.875 2.541 1 98.56 82 GLY B O 1
ATOM 2095 N N . ILE B 1 83 ? -3.707 15.492 2.779 1 98.75 83 ILE B N 1
ATOM 2096 C CA . ILE B 1 83 ? -3.699 14.266 2 1 98.75 83 ILE B CA 1
ATOM 2097 C C . ILE B 1 83 ? -3.402 14.578 0.536 1 98.75 83 ILE B C 1
ATOM 2099 O O . ILE B 1 83 ? -2.754 13.789 -0.157 1 98.75 83 ILE B O 1
ATOM 2103 N N . THR B 1 84 ? -3.811 15.727 0.065 1 98.62 84 THR B N 1
ATOM 2104 C CA . THR B 1 84 ? -3.58 16.141 -1.316 1 98.62 84 THR B CA 1
ATOM 2105 C C . THR B 1 84 ? -2.086 16.266 -1.598 1 98.62 84 THR B C 1
ATOM 2107 O O . THR B 1 84 ? -1.629 15.984 -2.707 1 98.62 84 THR B O 1
ATOM 2110 N N . THR B 1 85 ? -1.302 16.703 -0.629 1 98 85 THR B N 1
ATOM 2111 C CA . THR B 1 85 ? 0.141 16.766 -0.833 1 98 85 THR B CA 1
ATOM 2112 C C . THR B 1 85 ? 0.708 15.398 -1.177 1 98 85 THR B C 1
ATOM 2114 O O . THR B 1 85 ? 1.636 15.281 -1.979 1 98 85 THR B O 1
ATOM 2117 N N . LEU B 1 86 ? 0.161 14.375 -0.566 1 98 86 LEU B N 1
ATOM 2118 C CA . LEU B 1 86 ? 0.573 13.008 -0.86 1 98 86 LEU B CA 1
ATOM 2119 C C . LEU B 1 86 ? 0.157 12.602 -2.271 1 98 86 LEU B C 1
ATOM 2121 O O . LEU B 1 86 ? 0.95 12.023 -3.014 1 98 86 LEU B O 1
ATOM 2125 N N . VAL B 1 87 ? -1.073 12.93 -2.643 1 98.69 87 VAL B N 1
ATOM 2126 C CA . VAL B 1 87 ? -1.593 12.617 -3.969 1 98.69 87 VAL B CA 1
ATOM 2127 C C . VAL B 1 87 ? -0.719 13.273 -5.035 1 98.69 87 VAL B C 1
ATOM 2129 O O . VAL B 1 87 ? -0.261 12.609 -5.969 1 98.69 87 VAL B O 1
ATOM 2132 N N . VAL B 1 88 ? -0.42 14.539 -4.867 1 98 88 VAL B N 1
ATOM 2133 C CA . VAL B 1 88 ? 0.369 15.297 -5.828 1 98 88 VAL B CA 1
ATOM 2134 C C . VAL B 1 88 ? 1.797 14.758 -5.871 1 98 88 VAL B C 1
ATOM 2136 O O . VAL B 1 88 ? 2.381 14.609 -6.945 1 98 88 VAL B O 1
ATOM 2139 N N . GLY B 1 89 ? 2.309 14.43 -4.738 1 97.75 89 GLY B N 1
ATOM 2140 C CA . GLY B 1 89 ? 3.68 13.953 -4.637 1 97.75 89 GLY B CA 1
ATOM 2141 C C . GLY B 1 89 ? 3.893 12.594 -5.281 1 97.75 89 GLY B C 1
ATOM 2142 O O . GLY B 1 89 ? 5.004 12.273 -5.699 1 97.75 89 GLY B O 1
ATOM 2143 N N . LEU B 1 90 ? 2.814 11.844 -5.422 1 98.12 90 LEU B N 1
ATOM 2144 C CA . LEU B 1 90 ? 2.977 10.461 -5.863 1 98.12 90 LEU B CA 1
ATOM 2145 C C . LEU B 1 90 ? 2.354 10.25 -7.238 1 98.12 90 LEU B C 1
ATOM 2147 O O . LEU B 1 90 ? 2.672 9.281 -7.93 1 98.12 90 LEU B O 1
ATOM 2151 N N . SER B 1 91 ? 1.473 11.102 -7.617 1 97.06 91 SER B N 1
ATOM 2152 C CA . SER B 1 91 ? 0.747 10.906 -8.867 1 97.06 91 SER B CA 1
ATOM 2153 C C . SER B 1 91 ? 1.569 11.367 -10.062 1 97.06 91 SER B C 1
ATOM 2155 O O . SER B 1 91 ? 1.854 12.562 -10.195 1 97.06 91 SER B O 1
ATOM 2157 N N . GLU B 1 92 ? 1.954 10.445 -10.898 1 91.31 92 GLU B N 1
ATOM 2158 C CA . GLU B 1 92 ? 2.639 10.719 -12.156 1 91.31 92 GLU B CA 1
ATOM 2159 C C . GLU B 1 92 ? 3.936 11.484 -11.93 1 91.31 92 GLU B C 1
ATOM 2161 O O . GLU B 1 92 ? 4.211 12.469 -12.617 1 91.31 92 GLU B O 1
ATOM 2166 N N . THR B 1 93 ? 4.676 11.242 -10.883 1 95.75 93 THR B N 1
ATOM 2167 C CA . THR B 1 93 ? 5.973 11.828 -10.562 1 95.75 93 THR B CA 1
ATOM 2168 C C . THR B 1 93 ? 7.059 10.766 -10.539 1 95.75 93 THR B C 1
ATOM 2170 O O . THR B 1 93 ? 6.766 9.57 -10.5 1 95.75 93 THR B O 1
ATOM 2173 N N . VAL B 1 94 ? 8.234 11.289 -10.562 1 97.19 94 VAL B N 1
ATOM 2174 C CA . VAL B 1 94 ? 9.391 10.398 -10.438 1 97.19 94 VAL B CA 1
ATOM 2175 C C . VAL B 1 94 ? 9.328 9.648 -9.109 1 97.19 94 VAL B C 1
ATOM 2177 O O . VAL B 1 94 ? 9.578 8.445 -9.055 1 97.19 94 VAL B O 1
ATOM 2180 N N . VAL B 1 95 ? 8.906 10.297 -8.078 1 97.62 95 VAL B N 1
ATOM 2181 C CA . VAL B 1 95 ? 8.844 9.703 -6.746 1 97.62 95 VAL B CA 1
ATOM 2182 C C . VAL B 1 95 ? 7.77 8.617 -6.723 1 97.62 95 VAL B C 1
ATOM 2184 O O . VAL B 1 95 ? 7.996 7.523 -6.195 1 97.62 95 VAL B O 1
ATOM 2187 N N . GLY B 1 96 ? 6.633 8.898 -7.309 1 97.62 96 GLY B N 1
ATOM 2188 C CA . GLY B 1 96 ? 5.609 7.871 -7.43 1 97.62 96 GLY B CA 1
ATOM 2189 C C . GLY B 1 96 ? 6.082 6.641 -8.18 1 97.62 96 GLY B C 1
ATOM 2190 O O . GLY B 1 96 ? 5.746 5.516 -7.809 1 97.62 96 GLY B O 1
ATOM 2191 N N . ARG B 1 97 ? 6.879 6.883 -9.141 1 96.88 97 ARG B N 1
ATOM 2192 C CA . ARG B 1 97 ? 7.336 5.793 -10 1 96.88 97 ARG B CA 1
ATOM 2193 C C . ARG B 1 97 ? 8.352 4.918 -9.281 1 96.88 97 ARG B C 1
ATOM 2195 O O . ARG B 1 97 ? 8.461 3.719 -9.555 1 96.88 97 ARG B O 1
ATOM 2202 N N . ILE B 1 98 ? 9.109 5.414 -8.359 1 97.06 98 ILE B N 1
ATOM 2203 C CA . ILE B 1 98 ? 10.172 4.621 -7.746 1 97.06 98 ILE B CA 1
ATOM 2204 C C . ILE B 1 98 ? 9.688 4.047 -6.418 1 97.06 98 ILE B C 1
ATOM 2206 O O . ILE B 1 98 ? 10.383 3.24 -5.793 1 97.06 98 ILE B O 1
ATOM 2210 N N . LEU B 1 99 ? 8.508 4.41 -5.98 1 97.94 99 LEU B N 1
ATOM 2211 C CA . LEU B 1 99 ? 7.996 4.055 -4.66 1 97.94 99 LEU B CA 1
ATOM 2212 C C . LEU B 1 99 ? 8.008 2.543 -4.465 1 97.94 99 LEU B C 1
ATOM 2214 O O . LEU B 1 99 ? 8.461 2.053 -3.426 1 97.94 99 LEU B O 1
ATOM 2218 N N . PRO B 1 100 ? 7.621 1.724 -5.473 1 98.25 100 PRO B N 1
ATOM 2219 C CA . PRO B 1 100 ? 7.637 0.275 -5.254 1 98.25 100 PRO B CA 1
ATOM 2220 C C . PRO B 1 100 ? 9.031 -0.261 -4.953 1 98.25 100 PRO B C 1
ATOM 2222 O O . PRO B 1 100 ? 9.203 -1.075 -4.039 1 98.25 100 PRO B O 1
ATOM 2225 N N . ALA B 1 101 ? 10.008 0.226 -5.66 1 98 101 ALA B N 1
ATOM 2226 C CA . ALA B 1 101 ? 11.383 -0.218 -5.43 1 98 101 ALA B CA 1
ATOM 2227 C C . ALA B 1 101 ? 11.891 0.252 -4.07 1 98 101 ALA B C 1
ATOM 2229 O O . ALA B 1 101 ? 12.602 -0.479 -3.381 1 98 101 ALA B O 1
ATOM 2230 N N . LEU B 1 102 ? 11.547 1.442 -3.721 1 98.19 102 LEU B N 1
ATOM 2231 C CA . LEU B 1 102 ? 11.945 1.95 -2.412 1 98.19 102 LEU B CA 1
ATOM 2232 C C . LEU B 1 102 ? 11.32 1.123 -1.294 1 98.19 102 LEU B C 1
ATOM 2234 O O . LEU B 1 102 ? 12 0.765 -0.328 1 98.19 102 LEU B O 1
ATOM 2238 N N . VAL B 1 103 ? 10.031 0.794 -1.41 1 98.31 103 VAL B N 1
ATOM 2239 C CA . VAL B 1 103 ? 9.336 -0.004 -0.407 1 98.31 103 VAL B CA 1
ATOM 2240 C C . VAL B 1 103 ? 10.023 -1.358 -0.254 1 98.31 103 VAL B C 1
ATOM 2242 O O . VAL B 1 103 ? 10.18 -1.862 0.861 1 98.31 103 VAL B O 1
ATOM 2245 N N . ALA B 1 104 ? 10.461 -1.905 -1.329 1 98.06 104 ALA B N 1
ATOM 2246 C CA . ALA B 1 104 ? 11.203 -3.164 -1.27 1 98.06 104 ALA B CA 1
ATOM 2247 C C . ALA B 1 104 ? 12.508 -2.996 -0.498 1 98.06 104 ALA B C 1
ATOM 2249 O O . ALA B 1 104 ? 12.867 -3.846 0.32 1 98.06 104 ALA B O 1
ATOM 2250 N N . ASP B 1 105 ? 13.227 -1.893 -0.738 1 97.75 105 ASP B N 1
ATOM 2251 C CA . ASP B 1 105 ? 14.484 -1.634 -0.039 1 97.75 105 ASP B CA 1
ATOM 2252 C C . ASP B 1 105 ? 14.242 -1.397 1.45 1 97.75 105 ASP B C 1
ATOM 2254 O O . ASP B 1 105 ? 15.031 -1.836 2.289 1 97.75 105 ASP B O 1
ATOM 2258 N N . LEU B 1 106 ? 13.195 -0.724 1.749 1 97.88 106 LEU B N 1
ATOM 2259 C CA . LEU B 1 106 ? 12.852 -0.486 3.146 1 97.88 106 LEU B CA 1
ATOM 2260 C C . LEU B 1 106 ? 12.609 -1.802 3.879 1 97.88 106 LEU B C 1
ATOM 2262 O O . LEU B 1 106 ? 13.07 -1.981 5.008 1 97.88 106 LEU B O 1
ATOM 2266 N N . ALA B 1 107 ? 11.93 -2.717 3.225 1 96.62 107 ALA B N 1
ATOM 2267 C CA . ALA B 1 107 ? 11.617 -4.012 3.82 1 96.62 107 ALA B CA 1
ATOM 2268 C C . ALA B 1 107 ? 12.883 -4.828 4.059 1 96.62 107 ALA B C 1
ATOM 2270 O O . ALA B 1 107 ? 12.961 -5.605 5.012 1 96.62 107 ALA B O 1
ATOM 2271 N N . ALA B 1 108 ? 13.875 -4.574 3.273 1 95.38 108 ALA B N 1
ATOM 2272 C CA . ALA B 1 108 ? 15.086 -5.383 3.314 1 95.38 108 ALA B CA 1
ATOM 2273 C C . ALA B 1 108 ? 16.125 -4.77 4.25 1 95.38 108 ALA B C 1
ATOM 2275 O O . ALA B 1 108 ? 17.094 -5.426 4.621 1 95.38 108 ALA B O 1
ATOM 2276 N N . ASP B 1 109 ? 15.945 -3.52 4.641 1 96.81 109 ASP B N 1
ATOM 2277 C CA . ASP B 1 109 ? 16.938 -2.797 5.422 1 96.81 109 ASP B CA 1
ATOM 2278 C C . ASP B 1 109 ? 16.297 -2.068 6.602 1 96.81 109 ASP B C 1
ATOM 2280 O O . ASP B 1 109 ? 15.867 -0.923 6.465 1 96.81 109 ASP B O 1
ATOM 2284 N N . PRO B 1 110 ? 16.359 -2.684 7.762 1 95.75 110 PRO B N 1
ATOM 2285 C CA . PRO B 1 110 ? 15.695 -2.107 8.93 1 95.75 110 PRO B CA 1
ATOM 2286 C C . PRO B 1 110 ? 16.203 -0.712 9.273 1 95.75 110 PRO B C 1
ATOM 2288 O O . PRO B 1 110 ? 15.453 0.129 9.766 1 95.75 110 PRO B O 1
ATOM 2291 N N . GLU B 1 111 ? 17.469 -0.482 9.047 1 95.94 111 GLU B N 1
ATOM 2292 C CA . GLU B 1 111 ? 1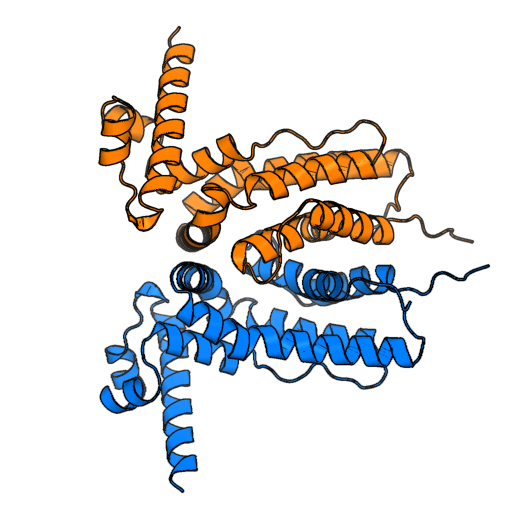8.016 0.844 9.32 1 95.94 111 GLU B CA 1
ATOM 2293 C C . GLU B 1 111 ? 17.438 1.887 8.367 1 95.94 111 GLU B C 1
ATOM 2295 O O . GLU B 1 111 ? 17.078 2.986 8.789 1 95.94 111 GLU B O 1
ATOM 2300 N N . LEU B 1 112 ? 17.391 1.547 7.109 1 97.25 112 LEU B N 1
ATOM 2301 C CA . LEU B 1 112 ? 16.781 2.428 6.121 1 97.25 112 LEU B CA 1
ATOM 2302 C C . LEU B 1 112 ? 15.32 2.691 6.469 1 97.25 112 LEU B C 1
ATOM 2304 O O . LEU B 1 112 ? 14.844 3.826 6.367 1 97.25 112 LEU B O 1
ATOM 2308 N N . ALA B 1 113 ? 14.648 1.643 6.914 1 97.44 113 ALA B N 1
ATOM 2309 C CA . ALA B 1 113 ? 13.242 1.751 7.289 1 97.44 113 ALA B CA 1
ATOM 2310 C C . ALA B 1 113 ? 13.055 2.713 8.453 1 97.44 113 ALA B C 1
ATOM 2312 O O . ALA B 1 113 ? 12.125 3.523 8.461 1 97.44 113 ALA B O 1
ATOM 2313 N N . ARG B 1 114 ? 13.891 2.654 9.406 1 96.38 114 ARG B N 1
ATOM 2314 C CA . ARG B 1 114 ? 13.828 3.553 10.555 1 96.38 114 ARG B CA 1
ATOM 2315 C C . ARG B 1 114 ? 14.047 5 10.133 1 96.38 114 ARG B C 1
ATOM 2317 O O . ARG B 1 114 ? 13.367 5.906 10.617 1 96.38 114 ARG B O 1
ATOM 2324 N N . ASP B 1 115 ? 14.992 5.148 9.227 1 95.94 115 ASP B N 1
ATOM 2325 C CA . ASP B 1 115 ? 15.258 6.488 8.711 1 95.94 115 ASP B CA 1
ATOM 2326 C C . ASP B 1 115 ? 14.039 7.047 7.984 1 95.94 115 ASP B C 1
ATOM 2328 O O . ASP B 1 115 ? 13.641 8.188 8.219 1 95.94 115 ASP B O 1
ATOM 2332 N N . PHE B 1 116 ? 13.484 6.289 7.176 1 97.94 116 PHE B N 1
ATOM 2333 C CA . PHE B 1 116 ? 12.305 6.691 6.426 1 97.94 116 PHE B CA 1
ATOM 2334 C C . PHE B 1 116 ? 11.148 7 7.367 1 97.94 116 PHE B C 1
ATOM 2336 O O . PHE B 1 116 ? 10.469 8.016 7.211 1 97.94 116 PHE B O 1
ATOM 2343 N N . GLN B 1 117 ? 10.922 6.137 8.297 1 97.12 117 GLN B N 1
ATOM 2344 C CA . GLN B 1 117 ? 9.859 6.324 9.281 1 97.12 117 GLN B CA 1
ATOM 2345 C C . GLN B 1 117 ? 10.039 7.633 10.039 1 97.12 117 GLN B C 1
ATOM 2347 O O . GLN B 1 117 ? 9.094 8.406 10.203 1 97.12 117 GLN B O 1
ATOM 2352 N N . SER B 1 118 ? 11.172 7.91 10.484 1 97.19 118 SER B N 1
ATOM 2353 C CA . SER B 1 118 ? 11.438 9.078 11.312 1 97.19 118 SER B CA 1
ATOM 2354 C C . SER B 1 118 ? 11.453 10.359 10.484 1 97.19 118 SER B C 1
ATOM 2356 O O . SER B 1 118 ? 11.008 11.406 10.945 1 97.19 118 SER B O 1
ATOM 2358 N N . ALA B 1 119 ? 11.945 10.281 9.266 1 97.12 119 ALA B N 1
ATOM 2359 C CA . ALA B 1 119 ? 12.172 11.477 8.461 1 97.12 119 ALA B CA 1
ATOM 2360 C C . ALA B 1 119 ? 10.914 11.867 7.691 1 97.12 119 ALA B C 1
ATOM 2362 O O . ALA B 1 119 ? 10.734 13.031 7.328 1 97.12 119 ALA B O 1
ATOM 2363 N N . PHE B 1 120 ? 10.078 10.93 7.461 1 97.94 120 PHE B N 1
ATOM 2364 C CA . PHE B 1 120 ? 8.984 11.195 6.535 1 97.94 120 PHE B CA 1
ATOM 2365 C C . PHE B 1 120 ? 7.66 10.711 7.105 1 97.94 120 PHE B C 1
ATOM 2367 O O . PHE B 1 120 ? 6.758 11.508 7.359 1 97.94 120 PHE B O 1
ATOM 2374 N N . PHE B 1 121 ? 7.594 9.461 7.391 1 97.12 121 PHE B N 1
ATOM 2375 C CA . PHE B 1 121 ? 6.34 8.789 7.727 1 97.12 121 PHE B CA 1
ATOM 2376 C C . PHE B 1 121 ? 5.781 9.32 9.039 1 97.12 121 PHE B C 1
ATOM 2378 O O . PHE B 1 121 ? 4.637 9.781 9.094 1 97.12 121 PHE B O 1
ATOM 2385 N N . GLN B 1 122 ? 6.508 9.352 10.094 1 97.56 122 GLN B N 1
ATOM 2386 C CA . GLN B 1 122 ? 6.039 9.719 11.43 1 97.56 122 GLN B CA 1
ATOM 2387 C C . GLN B 1 122 ? 5.695 11.203 11.5 1 97.56 122 GLN B C 1
ATOM 2389 O O . GLN B 1 122 ? 4.652 11.57 12.047 1 97.56 122 GLN B O 1
ATOM 2394 N N . PRO B 1 123 ? 6.512 12.086 10.969 1 98.06 123 PRO B N 1
ATOM 2395 C CA . PRO B 1 123 ? 6.148 13.5 11.023 1 98.06 123 PRO B CA 1
ATOM 2396 C C . PRO B 1 123 ? 4.809 13.797 10.352 1 98.06 123 PRO B C 1
ATOM 2398 O O . PRO B 1 123 ? 4.031 14.617 10.852 1 98.06 123 PRO B O 1
ATOM 2401 N N . ARG B 1 124 ? 4.547 13.172 9.273 1 98.19 124 ARG B N 1
ATOM 2402 C CA . ARG B 1 124 ? 3.277 13.375 8.578 1 98.19 124 ARG B CA 1
ATOM 2403 C C . ARG B 1 124 ? 2.109 12.852 9.406 1 98.19 124 ARG B C 1
ATOM 2405 O O . ARG B 1 124 ? 1.088 13.523 9.547 1 98.19 124 ARG B O 1
ATOM 2412 N N . ARG B 1 125 ? 2.27 11.688 9.992 1 98.44 125 ARG B N 1
ATOM 2413 C CA . ARG B 1 125 ? 1.244 11.102 10.852 1 98.44 125 ARG B CA 1
ATOM 2414 C C . ARG B 1 125 ? 1.013 11.961 12.094 1 98.44 125 ARG B C 1
ATOM 2416 O O . ARG B 1 125 ? -0.131 12.211 12.477 1 98.44 125 ARG B O 1
ATOM 2423 N N . ASP B 1 126 ? 2.107 12.445 12.625 1 98.62 126 ASP B N 1
ATOM 2424 C CA . ASP B 1 126 ? 2.021 13.242 13.844 1 98.62 126 ASP B CA 1
ATOM 2425 C C . ASP B 1 126 ? 1.268 14.547 13.602 1 98.62 126 ASP B C 1
ATOM 2427 O O . ASP B 1 126 ? 0.455 14.961 14.43 1 98.62 126 ASP B O 1
ATOM 2431 N N . SER B 1 127 ? 1.558 15.172 12.547 1 98.5 127 SER B N 1
ATOM 2432 C CA . SER B 1 127 ? 0.898 16.438 12.266 1 98.5 127 SER B CA 1
ATOM 2433 C C . SER B 1 127 ? -0.593 16.25 12.016 1 98.5 127 SER B C 1
ATOM 2435 O O . SER B 1 127 ? -1.413 17.062 12.453 1 98.5 127 SER B O 1
ATOM 2437 N N . THR B 1 128 ? -0.968 15.203 11.305 1 98.81 128 THR B N 1
ATOM 2438 C CA . THR B 1 128 ? -2.377 14.898 11.078 1 98.81 128 THR B CA 1
ATOM 2439 C C . THR B 1 128 ? -3.068 14.523 12.383 1 98.81 128 THR B C 1
ATOM 2441 O O . THR B 1 128 ? -4.203 14.93 12.633 1 98.81 128 THR B O 1
ATOM 2444 N N . ALA B 1 129 ? -2.373 13.781 13.18 1 98.81 129 ALA B N 1
ATOM 2445 C CA . ALA B 1 129 ? -2.889 13.43 14.5 1 98.81 129 ALA B CA 1
ATOM 2446 C C . ALA B 1 129 ? -3.189 14.68 15.328 1 98.81 129 ALA B C 1
ATOM 2448 O O . ALA B 1 129 ? -4.211 14.742 16.016 1 98.81 129 ALA B O 1
ATOM 2449 N N . ALA B 1 130 ? -2.324 15.609 15.242 1 98.69 130 ALA B N 1
ATOM 2450 C CA . ALA B 1 130 ? -2.5 16.844 15.992 1 98.69 130 ALA B CA 1
ATOM 2451 C C . ALA B 1 130 ? -3.76 17.578 15.555 1 98.69 130 ALA B C 1
ATOM 2453 O O . ALA B 1 130 ? -4.48 18.141 16.375 1 98.69 130 ALA B O 1
ATOM 2454 N N . VAL B 1 131 ? -3.996 17.578 14.305 1 98.62 131 VAL B N 1
ATOM 2455 C CA . VAL B 1 131 ? -5.184 18.234 13.758 1 98.62 131 VAL B CA 1
ATOM 2456 C C . VAL B 1 131 ? -6.438 17.5 14.25 1 98.62 131 VAL B C 1
ATOM 2458 O O . VAL B 1 131 ? -7.422 18.141 14.625 1 98.62 131 VAL B O 1
ATOM 2461 N N . LEU B 1 132 ? -6.426 16.188 14.25 1 98.5 132 LEU B N 1
ATOM 2462 C CA . LEU B 1 132 ? -7.547 15.391 14.742 1 98.5 132 LEU B CA 1
ATOM 2463 C C . LEU B 1 132 ? -7.766 15.633 16.234 1 98.5 132 LEU B C 1
ATOM 2465 O O . LEU B 1 132 ? -8.906 15.727 16.688 1 98.5 132 LEU B O 1
ATOM 2469 N N . GLU B 1 133 ? -6.715 15.719 16.922 1 97.88 133 GLU B N 1
ATOM 2470 C CA . GLU B 1 133 ? -6.801 16 18.359 1 97.88 133 GLU B CA 1
ATOM 2471 C C . GLU B 1 133 ? -7.406 17.375 18.609 1 97.88 133 GLU B C 1
ATOM 2473 O O . GLU B 1 133 ? -8.234 17.547 19.5 1 97.88 133 GLU B O 1
ATOM 2478 N N . SER B 1 134 ? -6.973 18.359 17.859 1 97.69 134 SER B N 1
ATOM 2479 C CA . SER B 1 134 ? -7.555 19.688 17.953 1 97.69 134 SER B CA 1
ATOM 2480 C C . SER B 1 134 ? -9.062 19.656 17.719 1 97.69 134 SER B C 1
ATOM 2482 O O . SER B 1 134 ? -9.82 20.281 18.453 1 97.69 134 SER B O 1
ATOM 2484 N N . ALA B 1 135 ? -9.438 18.938 16.719 1 97.62 135 ALA B N 1
ATOM 2485 C CA . ALA B 1 135 ? -10.859 18.797 16.391 1 97.62 135 ALA B CA 1
ATOM 2486 C C . ALA B 1 135 ? -11.609 18.094 17.531 1 97.62 135 ALA B C 1
ATOM 2488 O O . ALA B 1 135 ? -12.75 18.453 17.828 1 97.62 135 ALA B O 1
ATOM 2489 N N . ARG B 1 136 ? -11.008 17.078 18.109 1 96.44 136 ARG B N 1
ATOM 2490 C CA . ARG B 1 136 ? -11.586 16.375 19.234 1 96.44 136 ARG B CA 1
ATOM 2491 C C . ARG B 1 136 ? -11.805 17.312 20.422 1 96.44 136 ARG B C 1
ATOM 2493 O O . ARG B 1 136 ? -12.867 17.297 21.047 1 96.44 136 ARG B O 1
ATOM 2500 N N . LEU B 1 137 ? -10.828 18.109 20.672 1 95.62 137 LEU B N 1
ATOM 2501 C CA . LEU B 1 137 ? -10.883 19.047 21.781 1 95.62 137 LEU B CA 1
ATOM 2502 C C . LEU B 1 137 ? -11.984 20.094 21.562 1 95.62 137 LEU B C 1
ATOM 2504 O O . LEU B 1 137 ? -12.609 20.547 22.531 1 95.62 137 LEU B O 1
ATOM 2508 N N . ARG B 1 138 ? -12.266 20.422 20.344 1 95.25 138 ARG B N 1
ATOM 2509 C CA . ARG B 1 138 ? -13.32 21.375 20.016 1 95.25 138 ARG B CA 1
ATOM 2510 C C . ARG B 1 138 ? -14.688 20.703 20.016 1 95.25 138 ARG B C 1
ATOM 2512 O O . ARG B 1 138 ? -15.711 21.344 19.766 1 95.25 138 ARG B O 1
ATOM 2519 N N . GLY B 1 139 ? -14.695 19.406 20.109 1 94.81 139 GLY B N 1
ATOM 2520 C CA . GLY B 1 139 ? -15.938 18.656 20.141 1 94.81 139 GLY B CA 1
ATOM 2521 C C . GLY B 1 139 ? -16.531 18.406 18.766 1 94.81 139 GLY B C 1
ATOM 2522 O O . GLY B 1 139 ? -17.703 18.078 18.641 1 94.81 139 GLY B O 1
ATOM 2523 N N . GLU B 1 140 ? -15.719 18.562 17.766 1 95.06 140 GLU B N 1
ATOM 2524 C CA . GLU B 1 140 ? -16.172 18.422 16.375 1 95.06 140 GLU B CA 1
ATOM 2525 C C . GLU B 1 140 ? -16.297 16.953 15.984 1 95.06 140 GLU B C 1
ATOM 2527 O O . GLU B 1 140 ? -17.062 16.609 15.086 1 95.06 140 GLU B O 1
ATOM 2532 N N . ILE B 1 141 ? -15.5 16.125 16.656 1 96.62 141 ILE B N 1
ATOM 2533 C CA . ILE B 1 141 ? -15.539 14.703 16.359 1 96.62 141 ILE B CA 1
ATOM 2534 C C . ILE B 1 141 ? -15.672 13.906 17.656 1 96.62 141 ILE B C 1
ATOM 2536 O O . ILE B 1 141 ? -15.422 14.43 18.75 1 96.62 141 ILE B O 1
ATOM 2540 N N . ARG B 1 142 ? -16.203 12.664 17.469 1 95.12 142 ARG B N 1
ATOM 2541 C CA . ARG B 1 142 ? -16.344 11.805 18.641 1 95.12 142 ARG B CA 1
ATOM 2542 C C . ARG B 1 142 ? -14.992 11.578 19.312 1 95.12 142 ARG B C 1
ATOM 2544 O O . ARG B 1 142 ? -13.945 11.609 18.656 1 95.12 142 ARG B O 1
ATOM 2551 N N . SER B 1 143 ? -14.992 11.25 20.594 1 93.62 143 SER B N 1
ATOM 2552 C CA . SER B 1 143 ? -13.766 11.164 21.375 1 93.62 143 SER B CA 1
ATOM 2553 C C . SER B 1 143 ? -13.195 9.758 21.359 1 93.62 143 SER B C 1
ATOM 2555 O O . SER B 1 143 ? -11.992 9.562 21.578 1 93.62 143 SER B O 1
ATOM 2557 N N . ASP B 1 144 ? -14.039 8.82 21.156 1 93.94 144 ASP B N 1
ATOM 2558 C CA . ASP B 1 144 ? -13.602 7.426 21.188 1 93.94 144 ASP B CA 1
ATOM 2559 C C . ASP B 1 144 ? -13.367 6.891 19.781 1 93.94 144 ASP B C 1
ATOM 2561 O O . ASP B 1 144 ? -14.312 6.48 19.094 1 93.94 144 ASP B O 1
ATOM 2565 N N . PHE B 1 145 ? -12.25 6.988 19.312 1 94.62 145 PHE B N 1
ATOM 2566 C CA . PHE B 1 145 ? -11.883 6.406 18.031 1 94.62 145 PHE B CA 1
ATOM 2567 C C . PHE B 1 145 ? -10.438 5.922 18.062 1 94.62 145 PHE B C 1
ATOM 2569 O O . PHE B 1 145 ? -9.641 6.367 18.891 1 94.62 145 PHE B O 1
ATOM 2576 N N . ASP B 1 146 ? -10.102 5.016 17.25 1 97.25 146 ASP B N 1
ATOM 2577 C CA . ASP B 1 146 ? -8.742 4.516 17.109 1 97.25 146 ASP B CA 1
ATOM 2578 C C . ASP B 1 146 ? -7.922 5.41 16.188 1 97.25 146 ASP B C 1
ATOM 2580 O O . ASP B 1 146 ? -8.055 5.336 14.961 1 97.25 146 ASP B O 1
ATOM 2584 N N . LEU B 1 147 ? -7.066 6.215 16.781 1 98 147 LEU B N 1
ATOM 2585 C CA . LEU B 1 147 ? -6.305 7.211 16.047 1 98 147 LEU B CA 1
ATOM 2586 C C . LEU B 1 147 ? -5.418 6.551 14.992 1 98 147 LEU B C 1
ATOM 2588 O O . LEU B 1 147 ? -5.32 7.031 13.867 1 98 147 LEU B O 1
ATOM 2592 N N . ASP B 1 148 ? -4.777 5.453 15.344 1 98.25 148 ASP B N 1
ATOM 2593 C CA . ASP B 1 148 ? -3.904 4.746 14.406 1 98.25 148 ASP B CA 1
ATOM 2594 C C . ASP B 1 148 ? -4.668 4.312 13.164 1 98.25 148 ASP B C 1
ATOM 2596 O O . ASP B 1 148 ? -4.188 4.48 12.039 1 98.25 148 ASP B O 1
ATOM 2600 N N . PHE B 1 149 ? -5.84 3.818 13.359 1 98.5 149 PHE B N 1
ATOM 2601 C CA . PHE B 1 149 ? -6.633 3.369 12.219 1 98.5 149 PHE B CA 1
ATOM 2602 C C . PHE B 1 149 ? -7.066 4.555 11.359 1 98.5 149 PHE B C 1
ATOM 2604 O O . PHE B 1 149 ? -7.027 4.484 10.133 1 98.5 149 PHE B O 1
ATOM 2611 N N . VAL B 1 150 ? -7.5 5.586 12.031 1 98.56 150 VAL B N 1
ATOM 2612 C CA . VAL B 1 150 ? -7.969 6.766 11.312 1 98.56 150 VAL B CA 1
ATOM 2613 C C . VAL B 1 150 ? -6.852 7.301 10.414 1 98.56 150 VAL B C 1
ATOM 2615 O O . VAL B 1 150 ? -7.078 7.598 9.242 1 98.56 150 VAL B O 1
ATOM 2618 N N . LEU B 1 151 ? -5.684 7.387 10.969 1 98.81 151 LEU B N 1
ATOM 2619 C CA . LEU B 1 151 ? -4.539 7.855 10.195 1 98.81 151 LEU B CA 1
ATOM 2620 C C . LEU B 1 151 ? -4.246 6.914 9.031 1 98.81 151 LEU B C 1
ATOM 2622 O O . LEU B 1 151 ? -3.98 7.363 7.914 1 98.81 151 LEU B O 1
ATOM 2626 N N . ASP B 1 152 ? -4.309 5.621 9.258 1 98.81 152 ASP B N 1
ATOM 2627 C CA . ASP B 1 152 ? -4.102 4.633 8.203 1 98.81 152 ASP B CA 1
ATOM 2628 C C . ASP B 1 152 ? -5.168 4.766 7.117 1 98.81 152 ASP B C 1
ATOM 2630 O O . ASP B 1 152 ? -4.852 4.738 5.926 1 98.81 152 ASP B O 1
ATOM 2634 N N . ALA B 1 153 ? -6.387 4.941 7.543 1 98.75 153 ALA B N 1
ATOM 2635 C CA . ALA B 1 153 ? -7.508 4.992 6.609 1 98.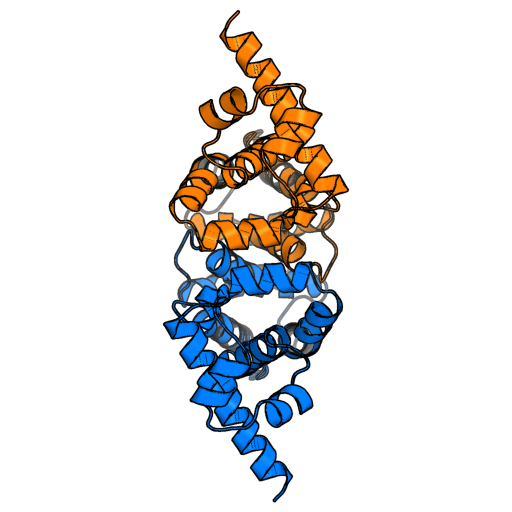75 153 ALA B CA 1
ATOM 2636 C C . ALA B 1 153 ? -7.426 6.23 5.723 1 98.75 153 ALA B C 1
ATOM 2638 O O . ALA B 1 153 ? -7.922 6.23 4.594 1 98.75 153 ALA B O 1
ATOM 2639 N N . LEU B 1 154 ? -6.789 7.281 6.219 1 98.88 154 LEU B N 1
ATOM 2640 C CA . LEU B 1 154 ? -6.594 8.492 5.43 1 98.88 154 LEU B CA 1
ATOM 2641 C C . LEU B 1 154 ? -5.551 8.266 4.34 1 98.88 154 LEU B C 1
ATOM 2643 O O . LEU B 1 154 ? -5.746 8.68 3.191 1 98.88 154 LEU B O 1
ATOM 2647 N N . ALA B 1 155 ? -4.516 7.555 4.621 1 98.81 155 ALA B N 1
ATOM 2648 C CA . ALA B 1 155 ? -3.34 7.512 3.756 1 98.81 155 ALA B CA 1
ATOM 2649 C C . ALA B 1 155 ? -3.359 6.27 2.867 1 98.81 155 ALA B C 1
ATOM 2651 O O . ALA B 1 155 ? -2.854 6.297 1.742 1 98.81 155 ALA B O 1
ATOM 2652 N N . SER B 1 156 ? -3.92 5.199 3.361 1 98.88 156 SER B N 1
ATOM 2653 C CA . SER B 1 156 ? -3.725 3.889 2.748 1 98.88 156 SER B CA 1
ATOM 2654 C C . SER B 1 156 ? -4.316 3.842 1.344 1 98.88 156 SER B C 1
ATOM 2656 O O . SER B 1 156 ? -3.742 3.229 0.443 1 98.88 156 SER B O 1
ATOM 2658 N N . PRO B 1 157 ? -5.469 4.469 1.023 1 98.88 157 PRO B N 1
ATOM 2659 C CA . PRO B 1 157 ? -5.941 4.402 -0.362 1 98.88 157 PRO B CA 1
ATOM 2660 C C . PRO B 1 157 ? -4.977 5.066 -1.345 1 98.88 157 PRO B C 1
ATOM 2662 O O . PRO B 1 157 ? -4.863 4.629 -2.492 1 98.88 157 PRO B O 1
ATOM 2665 N N . ILE B 1 158 ? -4.285 6.121 -0.916 1 98.81 158 ILE B N 1
ATOM 2666 C CA . ILE B 1 158 ? -3.354 6.848 -1.771 1 98.81 158 ILE B CA 1
ATOM 2667 C C . ILE B 1 158 ? -2.152 5.961 -2.092 1 98.81 158 ILE B C 1
ATOM 2669 O O . ILE B 1 158 ? -1.812 5.766 -3.26 1 98.81 158 ILE B O 1
ATOM 2673 N N . TYR B 1 159 ? -1.58 5.383 -1.06 1 98.69 159 TYR B N 1
ATOM 2674 C CA . TYR B 1 159 ? -0.431 4.508 -1.264 1 98.69 159 TYR B CA 1
ATOM 2675 C C . TYR B 1 159 ? -0.825 3.268 -2.057 1 98.69 159 TYR B C 1
ATOM 2677 O O . TYR B 1 159 ? -0.045 2.771 -2.873 1 98.69 159 TYR B O 1
ATOM 2685 N N . TYR B 1 160 ? -2.02 2.791 -1.755 1 98.62 160 TYR B N 1
ATOM 2686 C CA . TYR B 1 160 ? -2.533 1.614 -2.447 1 98.62 160 TYR B CA 1
ATOM 2687 C C . TYR B 1 160 ? -2.578 1.843 -3.953 1 98.62 160 TYR B C 1
ATOM 2689 O O . TYR B 1 160 ? -2.053 1.038 -4.727 1 98.62 160 TYR B O 1
ATOM 2697 N N . ARG B 1 161 ? -3.119 2.936 -4.395 1 98.5 161 ARG B N 1
ATOM 2698 C CA . ARG B 1 161 ? -3.213 3.203 -5.828 1 98.5 161 ARG B CA 1
ATOM 2699 C C . ARG B 1 161 ? -1.853 3.582 -6.406 1 98.5 161 ARG B C 1
ATOM 2701 O O . ARG B 1 161 ? -1.552 3.264 -7.559 1 98.5 161 ARG B O 1
ATOM 2708 N N . ALA B 1 162 ? -1.001 4.207 -5.621 1 98.19 162 ALA B N 1
ATOM 2709 C CA . ALA B 1 162 ? 0.344 4.531 -6.09 1 98.19 162 ALA B CA 1
ATOM 2710 C C . ALA B 1 162 ? 1.152 3.264 -6.355 1 98.19 162 ALA B C 1
ATOM 2712 O O . ALA B 1 162 ? 1.916 3.197 -7.32 1 98.19 162 ALA B O 1
ATOM 2713 N N . LEU B 1 163 ? 0.976 2.25 -5.543 1 98 163 LEU B N 1
ATOM 2714 C CA . LEU B 1 163 ? 1.804 1.049 -5.59 1 98 163 LEU B CA 1
ATOM 2715 C C . LEU B 1 163 ? 1.269 0.056 -6.613 1 98 163 LEU B C 1
ATOM 2717 O O . LEU B 1 163 ? 2.045 -0.623 -7.293 1 98 163 LEU B O 1
ATOM 2721 N N . PHE B 1 164 ? -0.048 0.005 -6.805 1 97.06 164 PHE B N 1
ATOM 2722 C CA . PHE B 1 164 ? -0.618 -1.019 -7.672 1 97.06 164 PHE B CA 1
ATOM 2723 C C . PHE B 1 164 ? -1.106 -0.409 -8.977 1 97.06 164 PHE B C 1
ATOM 2725 O O . PHE B 1 164 ? -1.289 -1.118 -9.969 1 97.06 164 PHE B O 1
ATOM 2732 N N . ARG B 1 165 ? -1.422 0.823 -9.031 1 95.94 165 ARG B N 1
ATOM 2733 C CA . ARG B 1 165 ? -1.73 1.616 -10.219 1 95.94 165 ARG B CA 1
ATOM 2734 C C . ARG B 1 165 ? -2.918 1.032 -10.977 1 95.94 165 ARG B C 1
ATOM 2736 O O . ARG B 1 165 ? -2.953 1.062 -12.211 1 95.94 165 ARG B O 1
ATOM 2743 N N . HIS B 1 166 ? -3.814 0.416 -10.25 1 95.88 166 HIS B N 1
ATOM 2744 C CA . HIS B 1 166 ? -4.98 -0.214 -10.852 1 95.88 166 HIS B CA 1
ATOM 2745 C C . HIS B 1 166 ? -6.066 0.814 -11.156 1 95.88 166 HIS B C 1
ATOM 2747 O O . HIS B 1 166 ? -6.965 0.556 -11.961 1 95.88 166 HIS B O 1
ATOM 2753 N N . LEU B 1 167 ? -6.043 1.936 -10.508 1 96.94 167 LEU B N 1
ATOM 2754 C CA . LEU B 1 167 ? -6.961 3.051 -10.719 1 96.94 167 LEU B CA 1
ATOM 2755 C C . LEU B 1 167 ? -6.234 4.383 -10.586 1 96.94 167 LEU B C 1
ATOM 2757 O O . LEU B 1 167 ? -5.133 4.445 -10.031 1 96.94 167 LEU B O 1
ATOM 2761 N N . PRO B 1 168 ? -6.84 5.43 -11 1 96.12 168 PRO B N 1
ATOM 2762 C CA . PRO B 1 168 ? -6.172 6.734 -10.977 1 96.12 168 PRO B CA 1
AT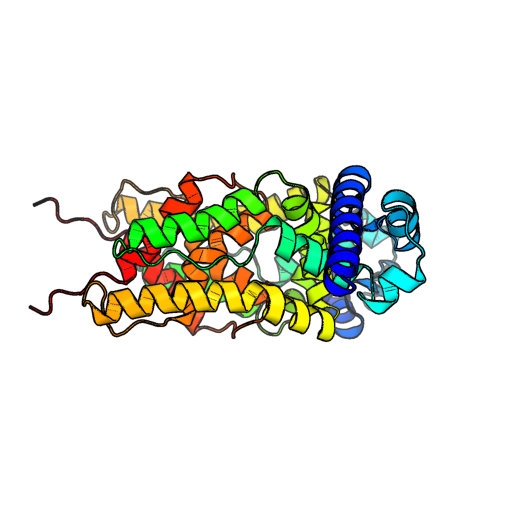OM 2763 C C . PRO B 1 168 ? -5.941 7.25 -9.555 1 96.12 168 PRO B C 1
ATOM 2765 O O . PRO B 1 168 ? -6.75 6.996 -8.664 1 96.12 168 PRO B O 1
ATOM 2768 N N . LEU B 1 169 ? -4.828 7.848 -9.422 1 97.81 169 LEU B N 1
ATOM 2769 C CA . LEU B 1 169 ? -4.492 8.617 -8.234 1 97.81 169 LEU B CA 1
ATOM 2770 C C . LEU B 1 169 ? -4.684 10.109 -8.484 1 97.81 169 LEU B C 1
ATOM 2772 O O . LEU B 1 169 ? -3.852 10.75 -9.133 1 97.81 169 LEU B O 1
ATOM 2776 N N . ASP B 1 170 ? -5.809 10.625 -8.039 1 97.31 170 ASP B N 1
ATOM 2777 C CA . ASP B 1 170 ? -6.141 12.016 -8.344 1 97.31 170 ASP B CA 1
ATOM 2778 C C . ASP B 1 170 ? -6.773 12.703 -7.129 1 97.31 170 ASP B C 1
ATOM 2780 O O . ASP B 1 170 ? -6.867 12.109 -6.055 1 97.31 170 ASP B O 1
ATOM 2784 N N . ALA B 1 171 ? -7.129 13.945 -7.336 1 96.19 171 ALA B N 1
ATOM 2785 C CA . ALA B 1 171 ? -7.617 14.781 -6.242 1 96.19 171 ALA B CA 1
ATOM 2786 C C . ALA B 1 171 ? -8.914 14.219 -5.66 1 96.19 171 ALA B C 1
ATOM 2788 O O . ALA B 1 171 ? -9.164 14.336 -4.461 1 96.19 171 ALA B O 1
ATOM 2789 N N . LEU B 1 172 ? -9.695 13.625 -6.469 1 97.81 172 LEU B N 1
ATOM 2790 C CA . LEU B 1 172 ? -10.953 13.039 -6.008 1 97.81 172 LEU B CA 1
ATOM 2791 C C . LEU B 1 172 ? -10.695 11.969 -4.953 1 97.81 172 LEU B C 1
ATOM 2793 O O . LEU B 1 172 ? -11.469 11.836 -4 1 97.81 172 LEU B O 1
ATOM 2797 N N . LEU B 1 173 ? -9.641 11.258 -5.066 1 98.56 173 LEU B N 1
ATOM 2798 C CA . LEU B 1 173 ? -9.32 10.195 -4.121 1 98.56 173 LEU B CA 1
ATOM 2799 C C . LEU B 1 173 ? -9.031 10.773 -2.738 1 98.56 173 LEU B C 1
A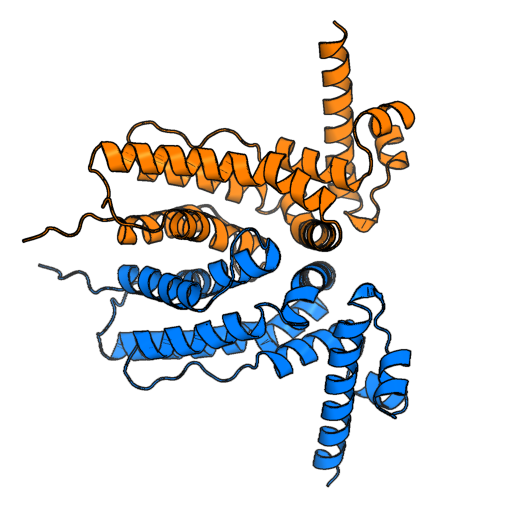TOM 2801 O O . LEU B 1 173 ? -9.438 10.203 -1.726 1 98.56 173 LEU B O 1
ATOM 2805 N N . ALA B 1 174 ? -8.297 11.891 -2.678 1 98.69 174 ALA B N 1
ATOM 2806 C CA . ALA B 1 174 ? -8.031 12.539 -1.396 1 98.69 174 ALA B CA 1
ATOM 2807 C C . ALA B 1 174 ? -9.328 12.898 -0.683 1 98.69 174 ALA B C 1
ATOM 2809 O O . ALA B 1 174 ? -9.484 12.625 0.51 1 98.69 174 ALA B O 1
ATOM 2810 N N . GLU B 1 175 ? -10.227 13.445 -1.411 1 98.69 175 GLU B N 1
ATOM 2811 C CA . GLU B 1 175 ? -11.516 13.844 -0.846 1 98.69 175 GLU B CA 1
ATOM 2812 C C . GLU B 1 175 ? -12.312 12.633 -0.373 1 98.69 175 GLU B C 1
ATOM 2814 O O . GLU B 1 175 ? -12.898 12.656 0.708 1 98.69 175 GLU B O 1
ATOM 2819 N N . GLN B 1 176 ? -12.32 11.633 -1.152 1 98.31 176 GLN B N 1
ATOM 2820 C CA . GLN B 1 176 ? -13.062 10.422 -0.801 1 98.31 176 GLN B CA 1
ATOM 2821 C C . GLN B 1 176 ? -12.492 9.781 0.462 1 98.31 176 GLN B C 1
ATOM 2823 O O . GLN B 1 176 ? -13.25 9.336 1.329 1 98.31 176 GLN B O 1
ATOM 2828 N N . SER B 1 177 ? -11.164 9.727 0.569 1 98.75 177 SER B N 1
ATOM 2829 C CA . SER B 1 177 ? -10.523 9.172 1.76 1 98.75 177 SER B CA 1
ATOM 2830 C C . SER B 1 177 ? -10.891 9.969 3.006 1 98.75 177 SER B C 1
ATOM 2832 O O . SER B 1 177 ? -11.289 9.398 4.023 1 98.75 177 SER B O 1
ATOM 2834 N N . VAL B 1 178 ? -10.797 11.25 2.865 1 98.81 178 VAL B N 1
ATOM 2835 C CA . VAL B 1 178 ? -11.086 12.133 3.988 1 98.81 178 VAL B CA 1
ATOM 2836 C C . VAL B 1 178 ? -12.562 12.016 4.371 1 98.81 178 VAL B C 1
ATOM 2838 O O . VAL B 1 178 ? -12.891 11.852 5.547 1 98.81 178 VAL B O 1
ATOM 2841 N N . ASP B 1 179 ? -13.461 12.062 3.418 1 98 179 ASP B N 1
ATOM 2842 C CA . ASP B 1 179 ? -14.898 12.023 3.686 1 98 179 ASP B CA 1
ATOM 2843 C C . ASP B 1 179 ? -15.297 10.703 4.34 1 98 179 ASP B C 1
ATOM 2845 O O . ASP B 1 179 ? -16.141 10.68 5.234 1 98 179 ASP B O 1
ATOM 2849 N N . SER B 1 180 ? -14.703 9.664 3.871 1 97.38 180 SER B N 1
ATOM 2850 C CA . SER B 1 180 ? -14.977 8.359 4.465 1 97.38 180 SER B CA 1
ATOM 2851 C C . SER B 1 180 ? -14.594 8.328 5.941 1 97.38 180 SER B C 1
ATOM 2853 O O . SER B 1 180 ? -15.367 7.875 6.785 1 97.38 180 SER B O 1
ATOM 2855 N N . VAL B 1 181 ? -13.438 8.836 6.266 1 97.88 181 VAL B N 1
ATOM 2856 C CA . VAL B 1 181 ? -12.938 8.859 7.637 1 97.88 181 VAL B CA 1
ATOM 2857 C C . VAL B 1 181 ? -13.805 9.781 8.492 1 97.88 181 VAL B C 1
ATOM 2859 O O . VAL B 1 181 ? -14.148 9.445 9.625 1 97.88 181 VAL B O 1
ATOM 2862 N N . LEU B 1 182 ? -14.156 10.906 7.945 1 97.38 182 LEU B N 1
ATOM 2863 C CA . LEU B 1 182 ? -14.945 11.859 8.711 1 97.38 182 LEU B CA 1
ATOM 2864 C C . LEU B 1 182 ? -16.312 11.273 9.078 1 97.38 182 LEU B C 1
ATOM 2866 O O . LEU B 1 182 ? -16.844 11.57 10.141 1 97.38 182 LEU B O 1
ATOM 2870 N N . LEU B 1 183 ? -16.844 10.469 8.234 1 94 183 LEU B N 1
ATOM 2871 C CA . LEU B 1 183 ? -18.109 9.805 8.547 1 94 183 LEU B CA 1
ATOM 2872 C C . LEU B 1 183 ? -17.953 8.891 9.758 1 94 183 LEU B C 1
ATOM 2874 O O . LEU B 1 183 ? -18.906 8.727 10.531 1 94 183 LEU B O 1
ATOM 2878 N N . THR B 1 184 ? -16.781 8.336 9.984 1 92.94 184 THR B N 1
ATOM 2879 C CA . THR B 1 184 ? -16.547 7.453 11.117 1 92.94 184 THR B CA 1
ATOM 2880 C C . THR B 1 184 ? -16.328 8.258 12.391 1 92.94 184 THR B C 1
ATOM 2882 O O . THR B 1 184 ? -16.375 7.715 13.5 1 92.94 184 THR B O 1
ATOM 2885 N N . LEU B 1 185 ? -16.156 9.547 12.227 1 95.88 185 LEU B N 1
ATOM 2886 C CA . LEU B 1 185 ? -15.797 10.383 13.359 1 95.88 185 LEU B CA 1
ATOM 2887 C C . LEU B 1 185 ? -16.969 11.266 13.773 1 95.88 185 LEU B C 1
ATOM 2889 O O . LEU B 1 185 ? -16.875 12.023 14.742 1 95.88 185 LEU B O 1
ATOM 2893 N N . THR B 1 186 ? -18.031 11.156 13.023 1 90.31 186 THR B N 1
ATOM 2894 C CA . THR B 1 186 ? -19.203 11.953 13.359 1 90.31 186 THR B CA 1
ATOM 2895 C C . THR B 1 186 ? -19.703 11.633 14.773 1 90.31 186 THR B C 1
ATOM 2897 O O . THR B 1 186 ? -19.859 10.461 15.125 1 90.31 186 THR B O 1
ATOM 2900 N N . PRO B 1 187 ? -19.875 12.703 15.531 1 82.19 187 PRO B N 1
ATOM 2901 C CA . PRO B 1 187 ? -20.391 12.469 16.891 1 82.19 187 PRO B CA 1
ATOM 2902 C C . PRO B 1 187 ? -21.734 11.742 16.891 1 82.19 187 PRO B C 1
ATOM 2904 O O . PRO B 1 187 ? -22.531 11.922 15.969 1 82.19 187 PRO B O 1
ATOM 2907 N N . HIS B 1 188 ? -21.891 10.547 17.484 1 69.56 188 HIS B N 1
ATOM 2908 C CA . HIS B 1 188 ? -23.188 9.875 17.625 1 69.56 188 HIS B CA 1
ATOM 2909 C C . HIS B 1 188 ? -24.094 10.633 18.578 1 69.56 188 HIS B C 1
ATOM 2911 O O . HIS B 1 188 ? -23.625 11.211 19.562 1 69.56 188 HIS B O 1
ATOM 2917 N N . GLU B 1 189 ? -25.141 11.391 18.203 1 52.72 189 GLU B N 1
ATOM 2918 C CA . GLU B 1 189 ? -26.094 11.992 19.125 1 52.72 189 GLU B CA 1
ATOM 2919 C C . GLU B 1 189 ? -26.5 11.008 20.219 1 52.72 189 GLU B C 1
ATOM 2921 O O . GLU B 1 189 ? -26.891 9.875 19.938 1 52.72 189 GLU B O 1
ATOM 2926 N N . ASN B 1 190 ? -25.734 10.781 21.188 1 41.25 190 ASN B N 1
ATOM 2927 C CA . ASN B 1 190 ? -26.359 10.18 22.344 1 41.25 190 ASN B CA 1
ATOM 2928 C C . ASN B 1 190 ? -27.75 10.75 22.594 1 41.25 190 ASN B C 1
ATOM 2930 O O . ASN B 1 190 ? -27.906 11.961 22.781 1 41.25 190 ASN B O 1
ATOM 2934 N N . PHE B 1 191 ? -28.766 10.32 21.766 1 34.41 191 PHE B N 1
ATOM 2935 C CA . PHE B 1 191 ? -30.016 10.516 22.484 1 34.41 191 PHE B CA 1
ATOM 2936 C C . PHE B 1 191 ? -30.062 9.688 23.75 1 34.41 191 PHE B C 1
ATOM 2938 O O . PHE B 1 191 ? -29.484 8.602 23.812 1 34.41 191 PHE B O 1
#

Organism: Rhodococcus erythropolis (NCBI:txid1833)

Foldseek 3Di:
DVVVVLVLLLVLLLVLLQVCCVVPNDVPDALVSSCVSSVHDSVSVCVPPVGVLLSLLVNLCVQLHLPFQDQPPPLLVSQLVLQVSLLVSQAPGSNLVRVQVSVVVLVVDVVSVVSSCVRHVVSHLVRNLVNVVVCVVVVQWPDDDDSVVLSCLQHVVQVVCSNPVPDHRDSVVNSVSSVVSRVVGGDDPPD/DVVVVLVLLLVLLLVLLQVCCVVPNDVPDALVSSCVSSVHDSVSVCVPPVGVLLSLLVNLCVQLHLPFQDQPPPLLVSQLVLQVSLLVSQAPGSNLVRVQVSVVVLVVDVVSVVSSCVRHVVSHLVRNLVNVVVCVVVVVWDDDDDSVVLSCLQHVVQVVCSNPVPDHRDSVVNSVSSVVSRVVGGDDPPD

Sequence (382 aa):
MVRARDERIDDAVLAATLELLGENGYAELSIGSVATRAGVHRPAIYRRWPSKRHLVVDVVVAHIGTDPTPDTGDLRADLVAGITTLVVGLSETVVGRILPALVADLAADPELARDFQSAFFQPRRDSTAAVLESARLRGEIRSDFDLDFVLDALASPIYYRALFRHLPLDALLAEQSVDSVLLTLTPHENFMVRARDERIDDAVLAATLELLGENGYAELSIGSVATRAGVHRPAIYRRWPSKRHLVVDVVVAHIGTDPTPDTGDLRADLVAGITTLVVGLSETVVGRILPALVADLAADPELARDFQSAFFQPRRDSTAAVLESARLRGEIRSDFDLDFVLDALASPIYYRALFRHLPLDALLAEQSVDSVLLTLTPHENF

Nearest PDB structures (foldseek):
  2fq4-assembly1_A-2  TM=7.972E-01  e=1.368E-09  Bacillus cereus ATCC 14579
  2zb9-assembly1_B  TM=8.110E-01  e=3.880E-09  Streptomyces coelicolor
  2id3-assembly1_A  TM=8.458E-01  e=1.866E-07  Streptomyces coelicolor
  3c2b-assembly1_B  TM=7.612E-01  e=3.047E-04  Agrobacterium fabrum str. C58
  2w53-assembly1_A  TM=6.177E-01  e=6.869E-05  Stenotrophomonas maltophilia